Protein 7DV7 (pdb70)

Structure (mmCIF, N/CA/C/O backbone):
data_7DV7
#
_entry.id   7DV7
#
_cell.length_a   55.820
_cell.length_b   109.145
_cell.length_c   150.075
_cell.angle_alpha   90.000
_cell.angle_beta   90.000
_cell.angle_gamma   90.000
#
_symmetry.space_group_name_H-M   'P 2 21 21'
#
loop_
_entity.id
_entity.type
_entity.pdbx_description
1 polymer Endo-beta-1,4-mannanase
2 water water
#
loop_
_atom_site.group_PDB
_atom_site.id
_atom_site.type_symbol
_atom_site.label_atom_id
_atom_site.label_alt_id
_atom_site.label_comp_id
_atom_site.label_asym_id
_atom_site.label_entity_id
_atom_site.label_seq_id
_atom_site.pdbx_PDB_ins_code
_atom_site.Cartn_x
_atom_site.Cartn_y
_atom_site.Cartn_z
_atom_site.occupancy
_atom_site.B_iso_or_equiv
_atom_site.auth_seq_id
_atom_site.auth_comp_id
_atom_site.auth_asym_id
_atom_site.auth_atom_id
_atom_site.pdbx_PDB_model_num
ATOM 1 N N . MET A 1 35 ? 18.139 47.940 41.407 1.00 44.35 1 MET A N 1
ATOM 2 C CA . MET A 1 35 ? 18.210 46.621 40.683 1.00 36.20 1 MET A CA 1
ATOM 3 C C . MET A 1 35 ? 19.288 45.758 41.353 1.00 31.62 1 MET A C 1
ATOM 4 O O . MET A 1 35 ? 20.374 46.268 41.658 1.00 30.54 1 MET A O 1
ATOM 9 N N . ASP A 1 36 ? 18.973 44.499 41.664 1.00 28.94 2 ASP A N 1
ATOM 10 C CA . ASP A 1 36 ? 19.938 43.543 42.262 1.00 29.36 2 ASP A CA 1
ATOM 11 C C . ASP A 1 36 ? 21.111 43.330 41.309 1.00 23.76 2 ASP A C 1
ATOM 12 O O . ASP A 1 36 ? 20.914 43.295 40.044 1.00 24.96 2 ASP A O 1
ATOM 17 N N . TYR A 1 37 ? 22.247 42.953 41.865 1.00 21.12 3 TYR A N 1
ATOM 18 C CA . TYR A 1 37 ? 23.340 42.366 41.065 1.00 19.18 3 TYR A CA 1
ATOM 19 C C . TYR A 1 37 ? 23.076 40.865 40.961 1.00 17.73 3 TYR A C 1
ATOM 20 O O . TYR A 1 37 ? 22.937 40.159 41.988 1.00 20.90 3 TYR A O 1
ATOM 29 N N . ILE A 1 38 ? 22.933 40.429 39.734 1.00 16.03 4 ILE A N 1
ATOM 30 C CA . ILE A 1 38 ? 22.515 39.039 39.432 1.00 15.55 4 ILE A CA 1
ATOM 31 C C . ILE A 1 38 ? 23.735 38.134 39.450 1.00 15.46 4 ILE A C 1
ATOM 32 O O . ILE A 1 38 ? 24.667 38.300 38.676 1.00 15.63 4 ILE A O 1
ATOM 37 N N . LYS A 1 39 ? 23.713 37.128 40.337 1.00 15.13 5 LYS A N 1
ATOM 38 C CA . LYS A 1 39 ? 24.697 36.032 40.357 1.00 14.19 5 LYS A CA 1
ATOM 39 C C . LYS A 1 39 ? 23.920 34.765 40.055 1.00 13.34 5 LYS A C 1
ATOM 40 O O . LYS A 1 39 ? 23.294 34.193 40.961 1.00 14.00 5 LYS A O 1
ATOM 46 N N . GLY A 1 40 ? 23.800 34.434 38.776 1.00 13.73 6 GLY A N 1
ATOM 47 C CA . GLY A 1 40 ? 22.748 33.467 38.387 1.00 14.26 6 GLY A CA 1
ATOM 48 C C . GLY A 1 40 ? 23.221 32.300 37.567 1.00 12.29 6 GLY A C 1
ATOM 49 O O . GLY A 1 40 ? 24.259 32.374 36.862 1.00 12.62 6 GLY A O 1
ATOM 50 N N . MET A 1 41 ? 22.424 31.216 37.600 1.00 12.34 7 MET A N 1
ATOM 51 C CA . MET A 1 41 ? 22.587 30.118 36.656 1.00 12.99 7 MET A CA 1
ATOM 52 C C . MET A 1 41 ? 21.220 29.732 36.123 1.00 12.60 7 MET A C 1
ATOM 53 O O . MET A 1 41 ? 20.238 29.720 36.864 1.00 13.17 7 MET A O 1
ATOM 58 N N . THR A 1 42 ? 21.167 29.513 34.836 1.00 12.48 8 THR A N 1
ATOM 59 C CA . THR A 1 42 ? 19.959 29.029 34.139 1.00 12.72 8 THR A CA 1
ATOM 60 C C . THR A 1 42 ? 19.716 27.579 34.496 1.00 13.05 8 THR A C 1
ATOM 61 O O . THR A 1 42 ? 20.669 26.791 34.398 1.00 13.71 8 THR A O 1
ATOM 65 N N . TRP A 1 43 ? 18.468 27.211 34.765 1.00 12.70 9 TRP A N 1
ATOM 66 C CA . TRP A 1 43 ? 18.135 25.817 35.098 1.00 12.15 9 TRP A CA 1
ATOM 67 C C . TRP A 1 43 ? 16.996 25.323 34.235 1.00 13.28 9 TRP A C 1
ATOM 68 O O . TRP A 1 43 ? 16.018 26.080 34.040 1.00 13.27 9 TRP A O 1
ATOM 79 N N . GLY A 1 44 ? 17.058 24.066 33.810 1.00 13.06 10 GLY A N 1
ATOM 80 C CA . GLY A 1 44 ? 15.884 23.373 33.283 1.00 13.53 10 GLY A CA 1
ATOM 81 C C . GLY A 1 44 ? 15.851 23.226 31.785 1.00 12.89 10 GLY A C 1
ATOM 82 O O . GLY A 1 44 ? 15.018 22.456 31.289 1.00 13.88 10 GLY A O 1
ATOM 83 N N . TRP A 1 45 ? 16.698 23.917 31.048 1.00 12.77 11 TRP A N 1
ATOM 84 C CA . TRP A 1 45 ? 16.652 23.818 29.569 1.00 14.28 11 TRP A CA 1
ATOM 85 C C . TRP A 1 45 ? 16.870 22.373 29.123 1.00 14.37 11 TRP A C 1
ATOM 86 O O . TRP A 1 45 ? 17.776 21.761 29.631 1.00 15.21 11 TRP A O 1
ATOM 97 N N . ILE A 1 46 ? 16.059 21.853 28.205 1.00 14.09 12 ILE A N 1
ATOM 98 C CA . ILE A 1 46 ? 15.180 22.554 27.227 1.00 14.36 12 ILE A CA 1
ATOM 99 C C . ILE A 1 46 ? 13.748 22.656 27.760 1.00 14.89 12 ILE A C 1
ATOM 100 O O . ILE A 1 46 ? 12.954 23.259 27.098 1.00 15.44 12 ILE A O 1
ATOM 105 N N . GLY A 1 47 ? 13.473 22.053 28.907 1.00 14.14 13 GLY A N 1
ATOM 106 C CA . GLY A 1 47 ? 12.110 22.076 29.464 1.00 14.23 13 GLY A CA 1
ATOM 107 C C . GLY A 1 47 ? 11.317 20.861 29.030 1.00 15.19 13 GLY A C 1
ATOM 108 O O . GLY A 1 47 ? 10.489 20.978 28.171 1.00 15.93 13 GLY A O 1
ATOM 109 N N . ASN A 1 48 ? 11.647 19.732 29.635 1.00 16.42 14 ASN A N 1
ATOM 110 C CA . ASN A 1 48 ? 10.986 18.438 29.355 1.00 16.94 14 ASN A CA 1
ATOM 111 C C . ASN A 1 48 ? 10.261 18.030 30.616 1.00 16.68 14 ASN A C 1
ATOM 112 O O . ASN A 1 48 ? 10.872 17.972 31.650 1.00 16.83 14 ASN A O 1
ATOM 117 N N . SER A 1 49 ? 8.942 17.920 30.552 1.00 16.93 15 SER A N 1
ATOM 118 C CA . SER A 1 49 ? 8.120 17.560 31.736 1.00 16.57 15 SER A CA 1
ATOM 119 C C . SER A 1 49 ? 8.692 16.326 32.471 1.00 17.45 15 SER A C 1
ATOM 120 O O . SER A 1 49 ? 8.825 16.369 33.698 1.00 17.28 15 SER A O 1
ATOM 123 N N . GLU A 1 50 ? 9.000 15.267 31.734 1.00 17.91 16 GLU A N 1
ATOM 124 C CA . GLU A 1 50 ? 9.519 14.001 32.332 1.00 20.92 16 GLU A CA 1
ATOM 125 C C . GLU A 1 50 ? 10.802 14.274 33.124 1.00 18.32 16 GLU A C 1
ATOM 126 O O . GLU A 1 50 ? 10.950 13.823 34.260 1.00 19.40 16 GLU A O 1
ATOM 132 N N . ASP A 1 51 ? 11.695 15.119 32.600 1.00 17.06 17 ASP A N 1
ATOM 133 C CA . ASP A 1 51 ? 12.944 15.403 33.327 1.00 16.17 17 ASP A CA 1
ATOM 134 C C . ASP A 1 51 ? 12.616 16.225 34.572 1.00 16.89 17 ASP A C 1
ATOM 135 O O . ASP A 1 51 ? 13.250 16.042 35.633 1.00 18.31 17 ASP A O 1
ATOM 140 N N . TRP A 1 52 ? 11.729 17.223 34.467 1.00 16.64 18 TRP A N 1
ATOM 141 C CA . TRP A 1 52 ? 11.464 18.130 35.596 1.00 15.68 18 TRP A CA 1
ATOM 142 C C . TRP A 1 52 ? 10.688 17.426 36.710 1.00 17.78 18 TRP A C 1
ATOM 143 O O . TRP A 1 52 ? 10.796 17.851 37.877 1.00 18.42 18 TRP A O 1
ATOM 154 N N . ARG A 1 53 ? 9.945 16.379 36.354 1.00 18.49 19 ARG A N 1
ATOM 155 C CA . ARG A 1 53 ? 9.139 15.701 37.395 1.00 21.01 19 ARG A CA 1
ATOM 156 C C . ARG A 1 53 ? 9.962 14.600 38.053 1.00 22.55 19 ARG A C 1
ATOM 157 O O . ARG A 1 53 ? 9.512 14.126 39.118 1.00 26.81 19 ARG A O 1
ATOM 165 N N . SER A 1 54 ? 11.105 14.229 37.506 1.00 20.59 20 SER A N 1
ATOM 166 C CA . SER A 1 54 ? 12.034 13.219 38.086 1.00 21.98 20 SER A CA 1
ATOM 167 C C . SER A 1 54 ? 12.529 13.633 39.473 1.00 23.65 20 SER A C 1
ATOM 168 O O . SER A 1 54 ? 12.661 14.827 39.785 1.00 23.28 20 SER A O 1
ATOM 171 N N . ASN A 1 55 ? 12.815 12.612 40.309 1.00 27.52 21 ASN A N 1
ATOM 172 C CA . ASN A 1 55 ? 13.533 12.792 41.593 1.00 29.16 21 ASN A CA 1
ATOM 173 C C . ASN A 1 55 ? 14.803 13.594 41.355 1.00 24.92 21 ASN A C 1
ATOM 174 O O . ASN A 1 55 ? 15.220 14.377 42.222 1.00 26.37 21 ASN A O 1
ATOM 179 N N . GLU A 1 56 ? 15.440 13.309 40.237 1.00 23.96 22 GLU A N 1
ATOM 180 C CA . GLU A 1 56 ? 16.776 13.838 39.908 1.00 22.56 22 GLU A CA 1
ATOM 181 C C . GLU A 1 56 ? 16.704 15.363 39.800 1.00 19.58 22 GLU A C 1
ATOM 182 O O . GLU A 1 56 ? 17.709 16.018 40.056 1.00 19.60 22 GLU A O 1
ATOM 188 N N . ALA A 1 57 ? 15.548 15.910 39.467 1.00 19.29 23 ALA A N 1
ATOM 189 C CA . ALA A 1 57 ? 15.461 17.375 39.241 1.00 17.48 23 ALA A CA 1
ATOM 190 C C . ALA A 1 57 ? 15.756 18.110 40.541 1.00 18.40 23 ALA A C 1
ATOM 191 O O . ALA A 1 57 ? 16.369 19.210 40.547 1.00 17.43 23 ALA A O 1
ATOM 193 N N . GLU A 1 58 ? 15.217 17.652 41.664 1.00 18.56 24 GLU A N 1
ATOM 194 C CA . GLU A 1 58 ? 15.422 18.320 42.955 1.00 19.87 24 GLU A CA 1
ATOM 195 C C . GLU A 1 58 ? 16.913 18.291 43.310 1.00 17.83 24 GLU A C 1
ATOM 196 O O . GLU A 1 58 ? 17.488 19.297 43.731 1.00 18.48 24 GLU A O 1
ATOM 202 N N . ARG A 1 59 ? 17.575 17.153 43.115 1.00 19.14 25 ARG A N 1
ATOM 203 C CA . ARG A 1 59 ? 19.002 17.003 43.425 1.00 20.42 25 ARG A CA 1
ATOM 204 C C . ARG A 1 59 ? 19.823 17.966 42.554 1.00 17.42 25 ARG A C 1
ATOM 205 O O . ARG A 1 59 ? 20.736 18.582 43.033 1.00 18.46 25 ARG A O 1
ATOM 213 N N . SER A 1 60 ? 19.442 18.073 41.298 1.00 17.33 26 SER A N 1
ATOM 214 C CA . SER A 1 60 ? 20.107 18.983 40.331 1.00 16.08 26 SER A CA 1
ATOM 215 C C . SER A 1 60 ? 20.027 20.415 40.826 1.00 15.90 26 SER A C 1
ATOM 216 O O . SER A 1 60 ? 21.052 21.129 40.864 1.00 14.39 26 SER A O 1
ATOM 219 N N . MET A 1 61 ? 18.826 20.869 41.166 1.00 14.89 27 MET A N 1
ATOM 220 C CA . MET A 1 61 ? 18.660 22.274 41.569 1.00 14.47 27 MET A CA 1
ATOM 221 C C . MET A 1 61 ? 19.400 22.532 42.878 1.00 15.39 27 MET A C 1
ATOM 222 O O . MET A 1 61 ? 20.030 23.575 43.038 1.00 15.50 27 MET A O 1
ATOM 227 N N . GLU A 1 62 ? 19.375 21.577 43.794 1.00 15.65 28 GLU A N 1
ATOM 228 C CA . GLU A 1 62 ? 20.109 21.747 45.070 1.00 16.99 28 GLU A CA 1
ATOM 229 C C . GLU A 1 62 ? 21.618 21.866 44.797 1.00 15.91 28 GLU A C 1
ATOM 230 O O . GLU A 1 62 ? 22.244 22.727 45.351 1.00 17.25 28 GLU A O 1
ATOM 236 N N . GLU A 1 63 ? 22.143 21.009 43.933 1.00 15.03 29 GLU A N 1
ATOM 237 C CA . GLU A 1 63 ? 23.586 21.049 43.599 1.00 15.54 29 GLU A CA 1
ATOM 238 C C . GLU A 1 63 ? 23.957 22.399 42.975 1.00 15.95 29 GLU A C 1
ATOM 239 O O . GLU A 1 63 ? 24.975 22.925 43.282 1.00 16.38 29 GLU A O 1
ATOM 245 N N . MET A 1 64 ? 23.077 22.939 42.148 1.00 14.77 30 MET A N 1
ATOM 246 C CA . MET A 1 64 ? 23.338 24.238 41.488 1.00 15.87 30 MET A CA 1
ATOM 247 C C . MET A 1 64 ? 23.603 25.348 42.517 1.00 14.11 30 MET A C 1
ATOM 248 O O . MET A 1 64 ? 24.348 26.217 42.212 1.00 14.94 30 MET A O 1
ATOM 253 N N . THR A 1 65 ? 22.977 25.297 43.687 1.00 14.84 31 THR A N 1
ATOM 254 C CA . THR A 1 65 ? 23.129 26.349 44.709 1.00 15.20 31 THR A CA 1
ATOM 255 C C . THR A 1 65 ? 24.578 26.450 45.201 1.00 13.49 31 THR A C 1
ATOM 256 O O . THR A 1 65 ? 24.951 27.503 45.705 1.00 15.43 31 THR A O 1
ATOM 260 N N . ASN A 1 66 ? 25.360 25.396 45.024 1.00 15.26 32 ASN A N 1
ATOM 261 C CA . ASN A 1 66 ? 26.776 25.414 45.475 1.00 15.63 32 ASN A CA 1
ATOM 262 C C . ASN A 1 66 ? 27.630 26.275 44.558 1.00 16.79 32 ASN A C 1
ATOM 263 O O . ASN A 1 66 ? 28.765 26.606 44.968 1.00 17.38 32 ASN A O 1
ATOM 268 N N . LEU A 1 67 ? 27.064 26.821 43.468 1.00 14.56 33 LEU A N 1
ATOM 269 C CA . LEU A 1 67 ? 27.770 27.900 42.743 1.00 14.41 33 LEU A CA 1
ATOM 270 C C . LEU A 1 67 ? 27.755 29.248 43.459 1.00 14.87 33 LEU A C 1
ATOM 271 O O . LEU A 1 67 ? 28.418 30.169 42.945 1.00 16.91 33 LEU A O 1
ATOM 276 N N . ALA A 1 68 ? 27.064 29.402 44.588 1.00 15.45 34 ALA A N 1
ATOM 277 C CA . ALA A 1 68 ? 26.938 30.648 45.351 1.00 14.75 34 ALA A CA 1
ATOM 278 C C . ALA A 1 68 ? 26.163 31.662 44.523 1.00 15.00 34 ALA A C 1
ATOM 279 O O . ALA A 1 68 ? 26.267 32.894 44.754 1.00 16.72 34 ALA A O 1
ATOM 281 N N . ILE A 1 69 ? 25.273 31.134 43.707 1.00 14.15 35 ILE A N 1
ATOM 282 C CA . ILE A 1 69 ? 24.262 31.969 43.009 1.00 14.13 35 ILE A CA 1
ATOM 283 C C . ILE A 1 69 ? 23.227 32.521 43.987 1.00 15.21 35 ILE A C 1
ATOM 284 O O . ILE A 1 69 ? 22.925 31.906 45.033 1.00 16.28 35 ILE A O 1
ATOM 289 N N . ASN A 1 70 ? 22.621 33.673 43.639 1.00 15.26 36 ASN A N 1
ATOM 290 C CA . ASN A 1 70 ? 21.439 34.194 44.350 1.00 15.44 36 ASN A CA 1
ATOM 291 C C . ASN A 1 70 ? 20.207 34.324 43.419 1.00 14.18 36 ASN A C 1
ATOM 292 O O . ASN A 1 70 ? 19.140 34.622 43.897 1.00 14.20 36 ASN A O 1
ATOM 297 N N . TRP A 1 71 ? 20.369 33.970 42.141 1.00 13.80 37 TRP A N 1
ATOM 298 C CA . TRP A 1 71 ? 19.286 33.986 41.140 1.00 12.82 37 TRP A CA 1
ATOM 299 C C . TRP A 1 71 ? 19.369 32.724 40.292 1.00 13.51 37 TRP A C 1
ATOM 300 O O . TRP A 1 71 ? 20.468 32.154 40.054 1.00 13.88 37 TRP A O 1
ATOM 311 N N . THR A 1 72 ? 18.220 32.324 39.752 1.00 12.40 38 THR A N 1
ATOM 312 C CA . THR A 1 72 ? 18.168 31.337 38.670 1.00 12.53 38 THR A CA 1
ATOM 313 C C . THR A 1 72 ? 17.162 31.797 37.614 1.00 13.97 38 THR A C 1
ATOM 314 O O . THR A 1 72 ? 16.162 32.422 37.956 1.00 14.17 38 THR A O 1
ATOM 318 N N . ALA A 1 73 ? 17.459 31.473 36.362 1.00 13.06 39 ALA A N 1
ATOM 319 C CA . ALA A 1 73 ? 16.487 31.615 35.271 1.00 13.49 39 ALA A CA 1
ATOM 320 C C . ALA A 1 73 ? 15.890 30.252 35.015 1.00 12.70 39 ALA A C 1
ATOM 321 O O . ALA A 1 73 ? 16.644 29.335 34.682 1.00 12.87 39 ALA A O 1
ATOM 323 N N . ILE A 1 74 ? 14.589 30.142 35.223 1.00 13.01 40 ILE A N 1
ATOM 324 C CA . ILE A 1 74 ? 13.875 28.876 34.940 1.00 12.14 40 ILE A CA 1
ATOM 325 C C . ILE A 1 74 ? 13.515 28.900 33.457 1.00 11.86 40 ILE A C 1
ATOM 326 O O . ILE A 1 74 ? 12.651 29.771 33.072 1.00 12.45 40 ILE A O 1
ATOM 331 N N . ALA A 1 75 ? 14.187 28.137 32.636 1.00 12.43 41 ALA A N 1
ATOM 332 C CA . ALA A 1 75 ? 14.139 28.239 31.167 1.00 12.79 41 ALA A CA 1
ATOM 333 C C . ALA A 1 75 ? 13.492 27.019 30.561 1.00 13.64 41 ALA A C 1
ATOM 334 O O . ALA A 1 75 ? 13.849 25.871 30.924 1.00 13.72 41 ALA A O 1
ATOM 336 N N . PHE A 1 76 ? 12.599 27.233 29.608 1.00 12.82 42 PHE A N 1
ATOM 337 C CA . PHE A 1 76 ? 11.875 26.093 28.998 1.00 12.74 42 PHE A CA 1
ATOM 338 C C . PHE A 1 76 ? 11.326 26.529 27.641 1.00 13.74 42 PHE A C 1
ATOM 339 O O . PHE A 1 76 ? 11.119 27.680 27.410 1.00 13.56 42 PHE A O 1
ATOM 347 N N . GLN A 1 77 ? 11.081 25.555 26.788 1.00 13.41 43 GLN A N 1
ATOM 348 C CA . GLN A 1 77 ? 10.656 25.876 25.417 1.00 13.53 43 GLN A CA 1
ATOM 349 C C . GLN A 1 77 ? 9.153 25.795 25.171 1.00 13.63 43 GLN A C 1
ATOM 350 O O . GLN A 1 77 ? 8.453 25.092 25.815 1.00 14.55 43 GLN A O 1
ATOM 356 N N . GLY A 1 78 ? 8.783 26.645 24.238 1.00 13.49 44 GLY A N 1
ATOM 357 C CA . GLY A 1 78 ? 7.543 26.570 23.449 1.00 12.89 44 GLY A CA 1
ATOM 358 C C . GLY A 1 78 ? 7.962 26.173 22.027 1.00 13.90 44 GLY A C 1
ATOM 359 O O . GLY A 1 78 ? 9.139 26.267 21.714 1.00 14.99 44 GLY A O 1
ATOM 360 N N . LEU A 1 79 ? 7.026 25.808 21.161 1.00 14.28 45 LEU A N 1
ATOM 361 C CA . LEU A 1 79 ? 7.464 25.346 19.826 1.00 14.26 45 LEU A CA 1
ATOM 362 C C . LEU A 1 79 ? 6.573 25.843 18.694 1.00 15.19 45 LEU A C 1
ATOM 363 O O . LEU A 1 79 ? 5.397 25.913 18.852 1.00 16.19 45 LEU A O 1
ATOM 368 N N . GLN A 1 80 ? 7.222 26.196 17.597 1.00 14.06 46 GLN A N 1
ATOM 369 C CA . GLN A 1 80 ? 6.549 26.460 16.318 1.00 14.11 46 GLN A CA 1
ATOM 370 C C . GLN A 1 80 ? 7.226 25.563 15.290 1.00 14.49 46 GLN A C 1
ATOM 371 O O . GLN A 1 80 ? 8.345 25.117 15.476 1.00 15.02 46 GLN A O 1
ATOM 377 N N . GLU A 1 81 ? 6.491 25.270 14.215 1.00 16.02 47 GLU A N 1
ATOM 378 C CA . GLU A 1 81 ? 6.932 24.243 13.247 1.00 16.44 47 GLU A CA 1
ATOM 379 C C . GLU A 1 81 ? 8.137 24.700 12.449 1.00 15.21 47 GLU A C 1
ATOM 380 O O . GLU A 1 81 ? 9.098 23.929 12.329 1.00 17.44 47 GLU A O 1
ATOM 386 N N . THR A 1 82 ? 8.057 25.904 11.878 1.00 16.03 48 THR A N 1
ATOM 387 C CA . THR A 1 82 ? 9.141 26.449 11.025 1.00 15.68 48 THR A CA 1
ATOM 388 C C . THR A 1 82 ? 9.406 27.877 11.472 1.00 14.13 48 THR A C 1
ATOM 389 O O . THR A 1 82 ? 8.588 28.435 12.224 1.00 15.48 48 THR A O 1
ATOM 393 N N . ALA A 1 83 ? 10.435 28.478 10.940 1.00 15.24 49 ALA A N 1
ATOM 394 C CA . ALA A 1 83 ? 10.746 29.880 11.218 1.00 14.02 49 ALA A CA 1
ATOM 395 C C . ALA A 1 83 ? 9.717 30.846 10.619 1.00 14.38 49 ALA A C 1
ATOM 396 O O . ALA A 1 83 ? 9.749 32.016 10.970 1.00 15.87 49 ALA A O 1
ATOM 398 N N . HIS A 1 84 ? 8.824 30.395 9.749 1.00 15.57 50 HIS A N 1
ATOM 399 C CA . HIS A 1 84 ? 7.811 31.239 9.099 1.00 15.80 50 HIS A CA 1
ATOM 400 C C . HIS A 1 84 ? 6.425 30.693 9.337 1.00 17.20 50 HIS A C 1
ATOM 401 O O . HIS A 1 84 ? 5.517 30.955 8.534 1.00 18.40 50 HIS A O 1
ATOM 408 N N . SER A 1 85 ? 6.217 29.969 10.424 1.00 16.14 51 SER A N 1
ATOM 409 C CA . SER A 1 85 ? 4.922 29.439 10.902 1.00 17.38 51 SER A CA 1
ATOM 410 C C . SER A 1 85 ? 4.420 30.347 11.997 1.00 18.70 51 SER A C 1
ATOM 411 O O . SER A 1 85 ? 5.174 30.678 12.900 1.00 18.04 51 SER A O 1
ATOM 414 N N . PRO A 1 86 ? 3.130 30.713 12.043 1.00 16.06 52 PRO A N 1
ATOM 415 C CA . PRO A 1 86 ? 2.655 31.643 13.052 1.00 16.77 52 PRO A CA 1
ATOM 416 C C . PRO A 1 86 ? 2.266 31.013 14.379 1.00 17.80 52 PRO A C 1
ATOM 417 O O . PRO A 1 86 ? 2.132 31.775 15.365 1.00 21.08 52 PRO A O 1
ATOM 421 N N . ASP A 1 87 ? 2.070 29.694 14.453 1.00 16.58 53 ASP A N 1
ATOM 422 C CA . ASP A 1 87 ? 1.439 29.071 15.631 1.00 16.72 53 ASP A CA 1
ATOM 423 C C . ASP A 1 87 ? 2.465 28.498 16.583 1.00 16.15 53 ASP A C 1
ATOM 424 O O . ASP A 1 87 ? 3.237 27.627 16.207 1.00 17.51 53 ASP A O 1
ATOM 429 N N . ILE A 1 88 ? 2.420 28.966 17.814 1.00 15.20 54 ILE A N 1
ATOM 430 C CA . ILE A 1 88 ? 3.280 28.470 18.931 1.00 15.64 54 ILE A CA 1
ATOM 431 C C . ILE A 1 88 ? 2.438 27.579 19.841 1.00 15.66 54 ILE A C 1
ATOM 432 O O . ILE A 1 88 ? 1.352 28.006 20.283 1.00 17.36 54 ILE A O 1
ATOM 437 N N . THR A 1 89 ? 2.943 26.368 20.090 1.00 16.58 55 THR A N 1
ATOM 438 C CA . THR A 1 89 ? 2.403 25.393 21.030 1.00 17.36 55 THR A CA 1
ATOM 439 C C . THR A 1 89 ? 3.211 25.476 22.330 1.00 17.69 55 THR A C 1
ATOM 440 O O . THR A 1 89 ? 4.441 25.631 22.271 1.00 16.71 55 THR A O 1
ATOM 444 N N . PHE A 1 90 ? 2.558 25.301 23.473 1.00 16.23 56 PHE A N 1
ATOM 445 C CA . PHE A 1 90 ? 3.236 25.308 24.768 1.00 15.11 56 PHE A CA 1
ATOM 446 C C . PHE A 1 90 ? 2.432 24.467 25.763 1.00 15.83 56 PHE A C 1
ATOM 447 O O . PHE A 1 90 ? 1.229 24.265 25.584 1.00 17.02 56 PHE A O 1
ATOM 455 N N . ALA A 1 91 ? 3.108 23.991 26.798 1.00 16.90 57 ALA A N 1
ATOM 456 C CA . ALA A 1 91 ? 2.448 23.270 27.916 1.00 17.21 57 ALA A CA 1
ATOM 457 C C . ALA A 1 91 ? 1.677 22.063 27.382 1.00 19.47 57 ALA A C 1
ATOM 458 O O . ALA A 1 91 ? 0.574 21.797 27.903 1.00 23.50 57 ALA A O 1
ATOM 460 N N . GLU A 1 92 ? 2.236 21.407 26.392 1.00 18.66 58 GLU A N 1
ATOM 461 C CA . GLU A 1 92 ? 1.707 20.146 25.826 1.00 21.17 58 GLU A CA 1
ATOM 462 C C . GLU A 1 92 ? 2.900 19.201 25.765 1.00 22.06 58 GLU A C 1
ATOM 463 O O . GLU A 1 92 ? 3.981 19.664 25.513 1.00 20.31 58 GLU A O 1
ATOM 469 N N . PRO A 1 93 ? 2.733 17.882 25.955 1.00 20.27 59 PRO A N 1
ATOM 470 C CA . PRO A 1 93 ? 3.863 16.965 25.926 1.00 19.58 59 PRO A CA 1
ATOM 471 C C . PRO A 1 93 ? 4.714 17.088 24.656 1.00 20.56 59 PRO A C 1
ATOM 472 O O . PRO A 1 93 ? 4.179 17.212 23.613 1.00 21.78 59 PRO A O 1
ATOM 476 N N . PRO A 1 94 ? 6.053 17.107 24.743 1.00 19.02 60 PRO A N 1
ATOM 477 C CA . PRO A 1 94 ? 6.793 16.786 25.966 1.00 17.97 60 PRO A CA 1
ATOM 478 C C . PRO A 1 94 ? 7.226 17.989 26.813 1.00 16.02 60 PRO A C 1
ATOM 479 O O . PRO A 1 94 ? 7.988 17.833 27.695 1.00 17.48 60 PRO A O 1
ATOM 483 N N . MET A 1 95 ? 6.615 19.130 26.544 1.00 15.90 61 MET A N 1
ATOM 484 C CA . MET A 1 95 ? 6.963 20.415 27.198 1.00 16.30 61 MET A CA 1
ATOM 485 C C . MET A 1 95 ? 6.492 20.463 28.655 1.00 16.12 61 MET A C 1
ATOM 486 O O . MET A 1 95 ? 5.692 19.661 29.057 1.00 17.33 61 MET A O 1
ATOM 491 N N . VAL A 1 96 ? 7.038 21.399 29.412 1.00 15.53 62 VAL A N 1
ATOM 492 C CA . VAL A 1 96 ? 6.724 21.484 30.858 1.00 15.40 62 VAL A CA 1
ATOM 493 C C . VAL A 1 96 ? 5.239 21.747 31.059 1.00 15.50 62 VAL A C 1
ATOM 494 O O . VAL A 1 96 ? 4.634 22.625 30.361 1.00 15.98 62 VAL A O 1
ATOM 498 N N . THR A 1 97 ? 4.664 21.098 32.089 1.00 15.44 63 THR A N 1
ATOM 499 C CA . THR A 1 97 ? 3.330 21.479 32.590 1.00 15.73 63 THR A CA 1
ATOM 500 C C . THR A 1 97 ? 3.388 22.717 33.474 1.00 15.45 63 THR A C 1
ATOM 501 O O . THR A 1 97 ? 4.464 23.087 34.000 1.00 14.89 63 THR A O 1
ATOM 505 N N . ASP A 1 98 ? 2.260 23.396 33.649 1.00 15.26 64 ASP A N 1
ATOM 506 C CA . ASP A 1 98 ? 2.215 24.555 34.543 1.00 15.21 64 ASP A CA 1
ATOM 507 C C . ASP A 1 98 ? 2.599 24.113 35.964 1.00 14.82 64 ASP A C 1
ATOM 508 O O . ASP A 1 98 ? 3.254 24.876 36.680 1.00 16.60 64 ASP A O 1
ATOM 513 N N . GLU A 1 99 ? 2.252 22.889 36.349 1.00 16.07 65 GLU A N 1
ATOM 514 C CA . GLU A 1 99 ? 2.614 22.387 37.700 1.00 15.36 65 GLU A CA 1
ATOM 515 C C . GLU A 1 99 ? 4.130 22.222 37.795 1.00 14.11 65 GLU A C 1
ATOM 516 O O . GLU A 1 99 ? 4.684 22.535 38.798 1.00 15.77 65 GLU A O 1
ATOM 522 N N . ASN A 1 100 ? 4.742 21.777 36.712 1.00 14.53 66 ASN A N 1
ATOM 523 C CA . ASN A 1 100 ? 6.215 21.617 36.701 1.00 14.89 66 ASN A CA 1
ATOM 524 C C . ASN A 1 100 ? 6.875 22.995 36.856 1.00 14.34 66 ASN A C 1
ATOM 525 O O . ASN A 1 100 ? 7.840 23.111 37.540 1.00 14.91 66 ASN A O 1
ATOM 530 N N . VAL A 1 101 ? 6.304 24.004 36.225 1.00 14.53 67 VAL A N 1
ATOM 531 C CA . VAL A 1 101 ? 6.865 25.375 36.329 1.00 14.85 67 VAL A CA 1
ATOM 532 C C . VAL A 1 101 ? 6.655 25.925 37.751 1.00 15.32 67 VAL A C 1
ATOM 533 O O . VAL A 1 101 ? 7.568 26.489 38.290 1.00 14.26 67 VAL A O 1
ATOM 537 N N . ARG A 1 102 ? 5.468 25.737 38.320 1.00 14.78 68 ARG A N 1
ATOM 538 C CA . ARG A 1 102 ? 5.215 26.183 39.711 1.00 15.28 68 ARG A CA 1
ATOM 539 C C . ARG A 1 102 ? 6.192 25.462 40.648 1.00 13.06 68 ARG A C 1
ATOM 540 O O . ARG A 1 102 ? 6.663 26.081 41.547 1.00 14.92 68 ARG A O 1
ATOM 548 N N . TRP A 1 103 ? 6.462 24.193 40.380 1.00 13.51 69 TRP A N 1
ATOM 549 C CA . TRP A 1 103 ? 7.414 23.436 41.223 1.00 14.48 69 TRP A CA 1
ATOM 550 C C . TRP A 1 103 ? 8.814 24.056 41.151 1.00 13.79 69 TRP A C 1
ATOM 551 O O . TRP A 1 103 ? 9.388 24.276 42.166 1.00 13.86 69 TRP A O 1
ATOM 562 N N . ALA A 1 104 ? 9.296 24.304 39.943 1.00 13.70 70 ALA A N 1
ATOM 563 C CA . ALA A 1 104 ? 10.683 24.788 39.789 1.00 14.04 70 ALA A CA 1
ATOM 564 C C . ALA A 1 104 ? 10.840 26.160 40.431 1.00 13.19 70 ALA A C 1
ATOM 565 O O . ALA A 1 104 ? 11.823 26.408 41.055 1.00 13.83 70 ALA A O 1
ATOM 567 N N . ILE A 1 105 ? 9.853 27.019 40.254 1.00 13.78 71 ILE A N 1
ATOM 568 C CA . ILE A 1 105 ? 9.940 28.384 40.829 1.00 13.79 71 ILE A CA 1
ATOM 569 C C . ILE A 1 105 ? 9.923 28.284 42.363 1.00 13.02 71 ILE A C 1
ATOM 570 O O . ILE A 1 105 ? 10.737 28.885 42.986 1.00 14.33 71 ILE A O 1
ATOM 575 N N . ALA A 1 106 ? 9.014 27.478 42.904 1.00 14.41 72 ALA A N 1
ATOM 576 C CA . ALA A 1 106 ? 8.901 27.374 44.373 1.00 14.41 72 ALA A CA 1
ATOM 577 C C . ALA A 1 106 ? 10.161 26.690 44.922 1.00 14.88 72 ALA A C 1
ATOM 578 O O . ALA A 1 106 ? 10.613 27.104 45.988 1.00 14.30 72 ALA A O 1
ATOM 580 N N . LYS A 1 107 ? 10.636 25.628 44.264 1.00 14.12 73 LYS A N 1
ATOM 581 C CA . LYS A 1 107 ? 11.866 24.962 44.724 1.00 13.89 73 LYS A CA 1
ATOM 582 C C . LYS A 1 107 ? 13.006 25.970 44.772 1.00 14.66 73 LYS A C 1
ATOM 583 O O . LYS A 1 107 ? 13.730 26.077 45.764 1.00 15.01 73 LYS A O 1
ATOM 589 N N . ALA A 1 108 ? 13.172 26.747 43.700 1.00 13.88 74 ALA A N 1
ATOM 590 C CA . ALA A 1 108 ? 14.244 27.750 43.670 1.00 13.69 74 ALA A CA 1
ATOM 591 C C . ALA A 1 108 ? 14.096 28.758 44.790 1.00 14.99 74 ALA A C 1
ATOM 592 O O . ALA A 1 108 ? 15.081 29.071 45.473 1.00 14.40 74 ALA A O 1
ATOM 594 N N . LYS A 1 109 ? 12.890 29.243 45.014 1.00 14.26 75 LYS A N 1
ATOM 595 C CA . LYS A 1 109 ? 12.687 30.212 46.091 1.00 14.24 75 LYS A CA 1
ATOM 596 C C . LYS A 1 109 ? 12.958 29.554 47.462 1.00 15.02 75 LYS A C 1
ATOM 597 O O . LYS A 1 109 ? 13.507 30.241 48.316 1.00 16.98 75 LYS A O 1
ATOM 603 N N . SER A 1 110 ? 12.595 28.291 47.594 1.00 15.03 76 SER A N 1
ATOM 604 C CA . SER A 1 110 ? 12.833 27.569 48.877 1.00 15.71 76 SER A CA 1
ATOM 605 C C . SER A 1 110 ? 14.337 27.439 49.126 1.00 16.02 76 SER A C 1
ATOM 606 O O . SER A 1 110 ? 14.722 27.216 50.293 1.00 17.89 76 SER A O 1
ATOM 609 N N . LEU A 1 111 ? 15.157 27.493 48.092 1.00 15.76 77 LEU A N 1
ATOM 610 C CA . LEU A 1 111 ? 16.640 27.421 48.179 1.00 15.76 77 LEU A CA 1
ATOM 611 C C . LEU A 1 111 ? 17.231 28.830 48.309 1.00 15.67 77 LEU A C 1
ATOM 612 O O . LEU A 1 111 ? 18.489 28.935 48.260 1.00 20.32 77 LEU A O 1
ATOM 617 N N . GLY A 1 112 ? 16.424 29.867 48.456 1.00 15.54 78 GLY A N 1
ATOM 618 C CA . GLY A 1 112 ? 16.909 31.241 48.687 1.00 17.60 78 GLY A CA 1
ATOM 619 C C . GLY A 1 112 ? 17.198 32.010 47.394 1.00 17.67 78 GLY A C 1
ATOM 620 O O . GLY A 1 112 ? 17.790 33.089 47.500 1.00 20.81 78 GLY A O 1
ATOM 621 N N . LEU A 1 113 ? 16.719 31.534 46.264 1.00 15.27 79 LEU A N 1
ATOM 622 C CA . LEU A 1 113 ? 17.028 32.152 44.952 1.00 15.59 79 LEU A CA 1
ATOM 623 C C . LEU A 1 113 ? 15.869 33.041 44.524 1.00 15.44 79 LEU A C 1
ATOM 624 O O . LEU A 1 113 ? 14.686 32.727 44.754 1.00 17.01 79 LEU A O 1
ATOM 629 N N . SER A 1 114 ? 16.221 34.176 43.967 1.00 15.25 80 SER A N 1
ATOM 630 C CA . SER A 1 114 ? 15.305 34.975 43.137 1.00 14.93 80 SER A CA 1
ATOM 631 C C . SER A 1 114 ? 15.213 34.333 41.754 1.00 13.74 80 SER A C 1
ATOM 632 O O . SER A 1 114 ? 16.147 33.621 41.331 1.00 14.28 80 SER A O 1
ATOM 635 N N . VAL A 1 115 ? 14.079 34.538 41.094 1.00 13.26 81 VAL A N 1
ATOM 636 C CA . VAL A 1 115 ? 13.775 33.797 39.858 1.00 13.32 81 VAL A CA 1
ATOM 637 C C . VAL A 1 115 ? 13.495 34.761 38.705 1.00 13.65 81 VAL A C 1
ATOM 638 O O . VAL A 1 115 ? 12.666 35.679 38.839 1.00 13.81 81 VAL A O 1
ATOM 642 N N . ILE A 1 116 ? 14.123 34.438 37.587 1.00 13.09 82 ILE A N 1
ATOM 643 C CA . ILE A 1 116 ? 13.770 34.958 36.232 1.00 13.25 82 ILE A CA 1
ATOM 644 C C . ILE A 1 116 ? 13.016 33.880 35.502 1.00 13.18 82 ILE A C 1
ATOM 645 O O . ILE A 1 116 ? 13.559 32.777 35.325 1.00 14.18 82 ILE A O 1
ATOM 650 N N . LEU A 1 117 ? 11.771 34.142 35.120 1.00 12.72 83 LEU A N 1
ATOM 651 C CA . LEU A 1 117 ? 11.061 33.142 34.304 1.00 12.21 83 LEU A CA 1
ATOM 652 C C . LEU A 1 117 ? 11.406 33.398 32.838 1.00 12.01 83 LEU A C 1
ATOM 653 O O . LEU A 1 117 ? 11.331 34.584 32.386 1.00 12.69 83 LEU A O 1
ATOM 658 N N . LYS A 1 118 ? 11.857 32.391 32.113 1.00 13.06 84 LYS A N 1
ATOM 659 C CA . LYS A 1 118 ? 12.377 32.521 30.731 1.00 11.16 84 LYS A CA 1
ATOM 660 C C . LYS A 1 118 ? 11.722 31.523 29.795 1.00 12.40 84 LYS A C 1
ATOM 661 O O . LYS A 1 118 ? 12.309 30.488 29.444 1.00 12.49 84 LYS A O 1
ATOM 667 N N . PRO A 1 119 ? 10.507 31.823 29.295 1.00 12.22 85 PRO A N 1
ATOM 668 C CA . PRO A 1 119 ? 9.880 31.028 28.243 1.00 12.16 85 PRO A CA 1
ATOM 669 C C . PRO A 1 119 ? 10.559 31.349 26.920 1.00 12.06 85 PRO A C 1
ATOM 670 O O . PRO A 1 119 ? 10.657 32.574 26.616 1.00 14.13 85 PRO A O 1
ATOM 674 N N . ILE A 1 120 ? 11.036 30.351 26.194 1.00 13.13 86 ILE A N 1
ATOM 675 C CA . ILE A 1 120 ? 11.808 30.532 24.952 1.00 11.76 86 ILE A CA 1
ATOM 676 C C . ILE A 1 120 ? 11.148 29.741 23.825 1.00 13.88 86 ILE A C 1
ATOM 677 O O . ILE A 1 120 ? 10.946 28.543 23.949 1.00 13.64 86 ILE A O 1
ATOM 682 N N . VAL A 1 121 ? 10.803 30.401 22.729 1.00 14.54 87 VAL A N 1
ATOM 683 C CA . VAL A 1 121 ? 10.255 29.715 21.536 1.00 14.29 87 VAL A CA 1
ATOM 684 C C . VAL A 1 121 ? 11.403 29.089 20.787 1.00 14.21 87 VAL A C 1
ATOM 685 O O . VAL A 1 121 ? 12.398 29.740 20.459 1.00 15.49 87 VAL A O 1
ATOM 689 N N . ASN A 1 122 ? 11.233 27.808 20.450 1.00 14.47 88 ASN A N 1
ATOM 690 C CA . ASN A 1 122 ? 12.098 27.071 19.542 1.00 14.46 88 ASN A CA 1
ATOM 691 C C . ASN A 1 122 ? 11.305 26.658 18.304 1.00 13.82 88 ASN A C 1
ATOM 692 O O . ASN A 1 122 ? 10.081 26.732 18.286 1.00 14.61 88 ASN A O 1
ATOM 697 N N . VAL A 1 123 ? 12.045 26.250 17.288 1.00 16.16 89 VAL A N 1
ATOM 698 C CA . VAL A 1 123 ? 11.481 25.838 15.980 1.00 14.75 89 VAL A CA 1
ATOM 699 C C . VAL A 1 123 ? 11.695 24.331 15.827 1.00 15.62 89 VAL A C 1
ATOM 700 O O . VAL A 1 123 ? 12.842 23.868 15.958 1.00 17.01 89 VAL A O 1
ATOM 704 N N . ARG A 1 124 ? 10.615 23.597 15.534 1.00 15.70 90 ARG A N 1
ATOM 705 C CA . ARG A 1 124 ? 10.672 22.117 15.491 1.00 16.88 90 ARG A CA 1
ATOM 706 C C . ARG A 1 124 ? 11.685 21.639 14.450 1.00 18.30 90 ARG A C 1
ATOM 707 O O . ARG A 1 124 ? 12.323 20.590 14.675 1.00 20.78 90 ARG A O 1
ATOM 715 N N . ASP A 1 125 ? 11.828 22.337 13.324 1.00 16.32 91 ASP A N 1
ATOM 716 C CA . ASP A 1 125 ? 12.762 21.954 12.248 1.00 17.59 91 ASP A CA 1
ATOM 717 C C . ASP A 1 125 ? 14.212 22.270 12.602 1.00 16.70 91 ASP A C 1
ATOM 718 O O . ASP A 1 125 ? 15.099 21.918 11.808 1.00 19.85 91 ASP A O 1
ATOM 723 N N . GLY A 1 126 ? 14.493 22.821 13.785 1.00 16.84 92 GLY A N 1
ATOM 724 C CA . GLY A 1 126 ? 15.869 23.061 14.258 1.00 16.88 92 GLY A CA 1
ATOM 725 C C . GLY A 1 126 ? 16.430 24.430 13.923 1.00 14.92 92 GLY A C 1
ATOM 726 O O . GLY A 1 126 ? 17.497 24.755 14.422 1.00 18.11 92 GLY A O 1
ATOM 727 N N . THR A 1 127 ? 15.709 25.214 13.142 1.00 17.21 93 THR A N 1
ATOM 728 C CA . THR A 1 127 ? 16.174 26.575 12.826 1.00 15.63 93 THR A CA 1
ATOM 729 C C . THR A 1 127 ? 16.296 27.396 14.112 1.00 15.30 93 THR A C 1
ATOM 730 O O . THR A 1 127 ? 15.363 27.369 14.924 1.00 16.34 93 THR A O 1
ATOM 734 N N . TRP A 1 128 ? 17.380 28.124 14.249 1.00 14.70 94 TRP A N 1
ATOM 735 C CA . TRP A 1 128 ? 17.565 29.034 15.391 1.00 13.87 94 TRP A CA 1
ATOM 736 C C . TRP A 1 128 ? 16.461 30.097 15.384 1.00 13.89 94 TRP A C 1
ATOM 737 O O . TRP A 1 128 ? 16.110 30.617 14.333 1.00 14.38 94 TRP A O 1
ATOM 748 N N . ARG A 1 129 ? 15.897 30.379 16.547 1.00 13.71 95 ARG A N 1
ATOM 749 C CA . ARG A 1 129 ? 14.749 31.298 16.679 1.00 13.17 95 ARG A CA 1
ATOM 750 C C . ARG A 1 129 ? 15.075 32.683 16.159 1.00 12.45 95 ARG A C 1
ATOM 751 O O . ARG A 1 129 ? 14.136 33.421 15.882 1.00 13.69 95 ARG A O 1
ATOM 759 N N . ALA A 1 130 ? 16.347 33.055 16.095 1.00 13.39 96 ALA A N 1
ATOM 760 C CA . ALA A 1 130 ? 16.738 34.386 15.600 1.00 12.44 96 ALA A CA 1
ATOM 761 C C . ALA A 1 130 ? 16.327 34.545 14.147 1.00 14.02 96 ALA A C 1
ATOM 762 O O . ALA A 1 130 ? 16.283 35.723 13.719 1.00 13.41 96 ALA A O 1
ATOM 764 N N . HIS A 1 131 ? 16.003 33.482 13.434 1.00 13.72 97 HIS A N 1
ATOM 765 C CA . HIS A 1 131 ? 15.616 33.611 12.024 1.00 12.07 97 HIS A CA 1
ATOM 766 C C . HIS A 1 131 ? 14.105 33.676 11.885 1.00 12.44 97 HIS A C 1
ATOM 767 O O . HIS A 1 131 ? 13.599 33.786 10.739 1.00 13.71 97 HIS A O 1
ATOM 774 N N . ILE A 1 132 ? 13.315 33.518 12.946 1.00 12.49 98 ILE A N 1
ATOM 775 C CA . ILE A 1 132 ? 11.844 33.608 12.876 1.00 12.86 98 ILE A CA 1
ATOM 776 C C . ILE A 1 132 ? 11.490 34.968 12.302 1.00 13.11 98 ILE A C 1
ATOM 777 O O . ILE A 1 132 ? 12.010 36.017 12.748 1.00 13.42 98 ILE A O 1
ATOM 782 N N . ASN A 1 133 ? 10.675 34.959 11.248 1.00 13.40 99 ASN A N 1
ATOM 783 C CA . ASN A 1 133 ? 10.505 36.179 10.408 1.00 13.43 99 ASN A CA 1
ATOM 784 C C . ASN A 1 133 ? 9.346 35.997 9.452 1.00 12.76 99 ASN A C 1
ATOM 785 O O . ASN A 1 133 ? 9.057 34.856 9.071 1.00 14.07 99 ASN A O 1
ATOM 790 N N . PHE A 1 134 ? 8.722 37.082 9.073 1.00 12.91 100 PHE A N 1
ATOM 791 C CA . PHE A 1 134 ? 7.565 37.161 8.166 1.00 13.45 100 PHE A CA 1
ATOM 792 C C . PHE A 1 134 ? 7.781 38.332 7.235 1.00 13.29 100 PHE A C 1
ATOM 793 O O . PHE A 1 134 ? 8.562 39.240 7.541 1.00 12.66 100 PHE A O 1
ATOM 801 N N . PHE A 1 135 ? 7.058 38.306 6.116 1.00 13.55 101 PHE A N 1
ATOM 802 C CA . PHE A 1 135 ? 7.109 39.468 5.201 1.00 14.42 101 PHE A CA 1
ATOM 803 C C . PHE A 1 135 ? 6.745 40.764 5.937 1.00 14.43 101 PHE A C 1
ATOM 804 O O . PHE A 1 135 ? 5.789 40.763 6.700 1.00 16.06 101 PHE A O 1
ATOM 812 N N . ASP A 1 136 ? 7.415 41.841 5.563 1.00 15.54 102 ASP A N 1
ATOM 813 C CA . ASP A 1 136 ? 7.060 43.194 6.069 1.00 17.90 102 ASP A CA 1
ATOM 814 C C . ASP A 1 136 ? 5.668 43.568 5.558 1.00 19.59 102 ASP A C 1
ATOM 815 O O . ASP A 1 136 ? 4.884 44.221 6.302 1.00 23.18 102 ASP A O 1
ATOM 820 N N . LYS A 1 137 ? 5.329 43.170 4.330 1.00 18.33 103 LYS A N 1
ATOM 821 C CA . LYS A 1 137 ? 3.993 43.434 3.765 1.00 18.75 103 LYS A CA 1
ATOM 822 C C . LYS A 1 137 ? 3.042 42.301 4.125 1.00 18.16 103 LYS A C 1
ATOM 823 O O . LYS A 1 137 ? 3.400 41.147 3.980 1.00 19.65 103 LYS A O 1
ATOM 829 N N . ASP A 1 138 ? 1.824 42.599 4.553 1.00 18.29 104 ASP A N 1
ATOM 830 C CA . ASP A 1 138 ? 0.753 41.612 4.729 1.00 17.82 104 ASP A CA 1
ATOM 831 C C . ASP A 1 138 ? 0.275 41.205 3.347 1.00 18.40 104 ASP A C 1
ATOM 832 O O . ASP A 1 138 ? -0.214 42.090 2.589 1.00 20.27 104 ASP A O 1
ATOM 837 N N . VAL A 1 139 ? 0.410 39.935 3.022 1.00 16.96 105 VAL A N 1
ATOM 838 C CA . VAL A 1 139 ? -0.000 39.391 1.713 1.00 18.02 105 VAL A CA 1
ATOM 839 C C . VAL A 1 139 ? -1.103 38.373 1.957 1.00 18.48 105 VAL A C 1
ATOM 840 O O . VAL A 1 139 ? -1.011 37.513 2.813 1.00 19.90 105 VAL A O 1
ATOM 844 N N . PRO A 1 140 ? -2.201 38.421 1.180 1.00 19.10 106 PRO A N 1
ATOM 845 C CA . PRO A 1 140 ? -3.322 37.523 1.415 1.00 20.88 106 PRO A CA 1
ATOM 846 C C . PRO A 1 140 ? -2.987 36.043 1.636 1.00 23.92 106 PRO A C 1
ATOM 847 O O . PRO A 1 140 ? -3.568 35.475 2.522 1.00 32.16 106 PRO A O 1
ATOM 851 N N . CYS A 1 141 ? -2.183 35.400 0.851 1.00 28.76 107 CYS A N 1
ATOM 852 C CA . CYS A 1 141 ? -2.199 33.921 1.103 1.00 35.14 107 CYS A CA 1
ATOM 853 C C . CYS A 1 141 ? -1.187 33.537 2.212 1.00 30.42 107 CYS A C 1
ATOM 854 O O . CYS A 1 141 ? -1.029 32.351 2.501 1.00 31.89 107 CYS A O 1
ATOM 857 N N . GLU A 1 142 ? -0.530 34.501 2.853 1.00 20.19 108 GLU A N 1
ATOM 858 C CA . GLU A 1 142 ? 0.762 34.250 3.512 1.00 17.81 108 GLU A CA 1
ATOM 859 C C . GLU A 1 142 ? 0.600 34.415 4.999 1.00 17.90 108 GLU A C 1
ATOM 860 O O . GLU A 1 142 ? -0.217 35.222 5.431 1.00 19.07 108 GLU A O 1
ATOM 866 N N . PRO A 1 143 ? 1.454 33.783 5.814 1.00 16.40 109 PRO A N 1
ATOM 867 C CA . PRO A 1 143 ? 1.452 34.073 7.242 1.00 15.92 109 PRO A CA 1
ATOM 868 C C . PRO A 1 143 ? 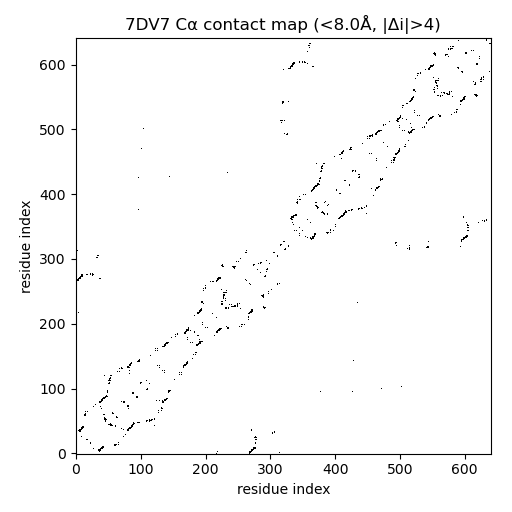1.872 35.518 7.479 1.00 17.02 109 PRO A C 1
ATOM 869 O O . PRO A 1 143 ? 2.708 36.064 6.757 1.00 18.11 109 PRO A O 1
ATOM 873 N N . THR A 1 144 ? 1.339 36.104 8.533 1.00 15.77 110 THR A N 1
ATOM 874 C CA . THR A 1 144 ? 1.606 37.501 8.843 1.00 15.35 110 THR A CA 1
ATOM 875 C C . THR A 1 144 ? 2.167 37.702 10.236 1.00 14.49 110 THR A C 1
ATOM 876 O O . THR A 1 144 ? 2.000 36.869 11.142 1.00 14.52 110 THR A O 1
ATOM 880 N N . TRP A 1 145 ? 2.836 38.823 10.383 1.00 14.30 111 TRP A N 1
ATOM 881 C CA . TRP A 1 145 ? 3.326 39.246 11.704 1.00 13.70 111 TRP A CA 1
ATOM 882 C C . TRP A 1 145 ? 2.161 39.273 12.688 1.00 14.99 111 TRP A C 1
ATOM 883 O O . TRP A 1 145 ? 2.348 38.927 13.887 1.00 14.47 111 TRP A O 1
ATOM 894 N N . SER A 1 146 ? 0.997 39.795 12.311 1.00 14.41 112 SER A N 1
ATOM 895 C CA . SER A 1 146 ? -0.145 39.869 13.256 1.00 15.50 112 SER A CA 1
ATOM 896 C C . SER A 1 146 ? -0.491 38.477 13.760 1.00 15.20 112 SER A C 1
ATOM 897 O O . SER A 1 146 ? -0.799 38.306 14.962 1.00 15.41 112 SER A O 1
ATOM 900 N N . GLN A 1 147 ? -0.479 37.452 12.917 1.00 14.98 113 GLN A N 1
ATOM 901 C CA . GLN A 1 147 ? -0.806 36.067 13.315 1.00 14.81 113 GLN A CA 1
ATOM 902 C C . GLN A 1 147 ? 0.277 35.578 14.286 1.00 15.29 113 GLN A C 1
ATOM 903 O O . GLN A 1 147 ? -0.062 35.032 15.345 1.00 15.74 113 GLN A O 1
ATOM 909 N N . TRP A 1 148 ? 1.545 35.785 13.960 1.00 14.66 114 TRP A N 1
ATOM 910 C CA . TRP A 1 148 ? 2.618 35.272 14.840 1.00 14.34 114 TRP A CA 1
ATOM 911 C C . TRP A 1 148 ? 2.607 36.018 16.167 1.00 14.62 114 TRP A C 1
ATOM 912 O O . TRP A 1 148 ? 2.693 35.366 17.230 1.00 14.06 114 TRP A O 1
ATOM 923 N N . PHE A 1 149 ? 2.441 37.333 16.185 1.00 13.99 115 PHE A N 1
ATOM 924 C CA . PHE A 1 149 ? 2.453 38.085 17.449 1.00 13.65 115 PHE A CA 1
ATOM 925 C C . PHE A 1 149 ? 1.234 37.691 18.269 1.00 14.27 115 PHE A C 1
ATOM 926 O O . PHE A 1 149 ? 1.344 37.697 19.504 1.00 14.81 115 PHE A O 1
ATOM 934 N N . LYS A 1 150 ? 0.091 37.406 17.676 1.00 14.21 116 LYS A N 1
ATOM 935 C CA . LYS A 1 150 ? -1.062 36.931 18.494 1.00 15.30 116 LYS A CA 1
ATOM 936 C C . LYS A 1 150 ? -0.703 35.622 19.187 1.00 15.50 116 LYS A C 1
ATOM 937 O O . LYS A 1 150 ? -1.004 35.474 20.404 1.00 15.70 116 LYS A O 1
ATOM 943 N N . SER A 1 151 ? -0.067 34.699 18.494 1.00 14.32 117 SER A N 1
ATOM 944 C CA . SER A 1 151 ? 0.325 33.397 19.074 1.00 15.17 117 SER A CA 1
ATOM 945 C C . SER A 1 151 ? 1.414 33.615 20.132 1.00 15.49 117 SER A C 1
ATOM 946 O O . SER A 1 151 ? 1.386 32.976 21.208 1.00 15.29 117 SER A O 1
ATOM 949 N N . TYR A 1 152 ? 2.372 34.479 19.844 1.00 13.96 118 TYR A N 1
ATOM 950 C CA . TYR A 1 152 ? 3.473 34.756 20.771 1.00 14.28 118 TYR A CA 1
ATOM 951 C C . TYR A 1 152 ? 2.903 35.411 22.023 1.00 15.15 118 TYR A C 1
ATOM 952 O O . TYR A 1 152 ? 3.371 35.127 23.133 1.00 14.76 118 TYR A O 1
ATOM 961 N N . GLU A 1 153 ? 1.979 36.370 21.870 1.00 14.34 119 GLU A N 1
ATOM 962 C CA . GLU A 1 153 ? 1.295 36.999 23.018 1.00 15.28 119 GLU A CA 1
ATOM 963 C C . GLU A 1 153 ? 0.617 35.917 23.840 1.00 15.26 119 GLU A C 1
ATOM 964 O O . GLU A 1 153 ? 0.724 35.978 25.077 1.00 15.72 119 GLU A O 1
ATOM 970 N N . SER A 1 154 ? -0.073 34.943 23.255 1.00 15.09 120 SER A N 1
ATOM 971 C CA . SER A 1 154 ? -0.816 33.946 24.050 1.00 16.17 120 SER A CA 1
ATOM 972 C C . SER A 1 154 ? 0.206 33.154 24.879 1.00 16.52 120 SER A C 1
ATOM 973 O O . SER A 1 154 ? -0.045 32.915 26.069 1.00 17.03 120 SER A O 1
ATOM 976 N N . PHE A 1 155 ? 1.335 32.808 24.279 1.00 14.47 121 PHE A N 1
ATOM 977 C CA . PHE A 1 155 ? 2.432 32.053 24.924 1.00 14.71 121 PHE A CA 1
ATOM 978 C C . PHE A 1 155 ? 2.975 32.898 26.087 1.00 14.53 121 PHE A C 1
ATOM 979 O O . PHE A 1 155 ? 3.041 32.465 27.260 1.00 13.92 121 PHE A O 1
ATOM 987 N N . MET A 1 156 ? 3.450 34.111 25.773 1.00 13.83 122 MET A N 1
ATOM 988 C CA . MET A 1 156 ? 4.119 34.958 26.778 1.00 13.29 122 MET A CA 1
ATOM 989 C C . MET A 1 156 ? 3.158 35.415 27.869 1.00 14.48 122 MET A C 1
ATOM 990 O O . MET A 1 156 ? 3.593 35.466 29.038 1.00 14.94 122 MET A O 1
ATOM 995 N N . LEU A 1 157 ? 1.897 35.717 27.551 1.00 13.88 123 LEU A N 1
ATOM 996 C CA . LEU A 1 157 ? 0.932 36.143 28.590 1.00 14.73 123 LEU A CA 1
ATOM 997 C C . LEU A 1 157 ? 0.593 34.974 29.490 1.00 14.68 123 LEU A C 1
ATOM 998 O O . LEU A 1 157 ? 0.354 35.240 30.685 1.00 16.23 123 LEU A O 1
ATOM 1003 N N . HIS A 1 158 ? 0.526 33.759 28.972 1.00 15.02 124 HIS A N 1
ATOM 1004 C CA . HIS A 1 158 ? 0.273 32.561 29.813 1.00 14.96 124 HIS A CA 1
ATOM 1005 C C . HIS A 1 158 ? 1.348 32.514 30.902 1.00 15.00 124 HIS A C 1
ATOM 1006 O O . HIS A 1 158 ? 1.076 32.375 32.088 1.00 15.44 124 HIS A O 1
ATOM 1013 N N . TYR A 1 159 ? 2.594 32.652 30.489 1.00 13.89 125 TYR A N 1
ATOM 1014 C CA . TYR A 1 159 ? 3.705 32.564 31.451 1.00 13.75 125 TYR A CA 1
ATOM 1015 C C . TYR A 1 159 ? 3.857 33.845 32.263 1.00 14.83 125 TYR A C 1
ATOM 1016 O O . TYR A 1 159 ? 4.331 33.773 33.404 1.00 14.47 125 TYR A O 1
ATOM 1025 N N . ALA A 1 160 ? 3.488 35.014 31.762 1.00 14.29 126 ALA A N 1
ATOM 1026 C CA . ALA A 1 160 ? 3.517 36.238 32.574 1.00 14.95 126 ALA A CA 1
ATOM 1027 C C . ALA A 1 160 ? 2.532 36.089 33.757 1.00 12.98 126 ALA A C 1
ATOM 1028 O O . ALA A 1 160 ? 2.859 36.520 34.856 1.00 15.22 126 ALA A O 1
ATOM 1030 N N . LYS A 1 161 ? 1.376 35.487 33.495 1.00 15.09 127 LYS A N 1
ATOM 1031 C CA . LYS A 1 161 ? 0.387 35.307 34.586 1.00 15.72 127 LYS A CA 1
ATOM 1032 C C . LYS A 1 161 ? 0.948 34.291 35.575 1.00 15.92 127 LYS A C 1
ATOM 1033 O O . LYS A 1 161 ? 0.815 34.537 36.809 1.00 16.16 127 LYS A O 1
ATOM 1039 N N . LEU A 1 162 ? 1.584 33.222 35.095 1.00 14.93 128 LEU A N 1
ATOM 1040 C CA . LEU A 1 162 ? 2.213 32.248 36.002 1.00 16.11 128 LEU A CA 1
ATOM 1041 C C . LEU A 1 162 ? 3.307 32.972 36.800 1.00 15.78 128 LEU A C 1
ATOM 1042 O O . LEU A 1 162 ? 3.454 32.759 38.037 1.00 15.97 128 LEU A O 1
ATOM 1047 N N . ALA A 1 163 ? 4.119 33.813 36.194 1.00 14.20 129 ALA A N 1
ATOM 1048 C CA . ALA A 1 163 ? 5.145 34.567 36.903 1.00 14.56 129 ALA A CA 1
ATOM 1049 C C . ALA A 1 163 ? 4.554 35.450 37.986 1.00 14.26 129 ALA A C 1
ATOM 1050 O O . ALA A 1 163 ? 5.134 35.563 39.078 1.00 15.34 129 ALA A O 1
ATOM 1052 N N . GLU A 1 164 ? 3.423 36.086 37.707 1.00 14.40 130 GLU A N 1
ATOM 1053 C CA . GLU A 1 164 ? 2.773 36.941 38.726 1.00 15.00 130 GLU A CA 1
ATOM 1054 C C . GLU A 1 164 ? 2.278 36.060 39.874 1.00 15.76 130 GLU A C 1
ATOM 1055 O O . GLU A 1 164 ? 2.523 36.430 41.044 1.00 17.52 130 GLU A O 1
ATOM 1061 N N . ASP A 1 165 ? 1.609 34.985 39.542 1.00 14.97 131 ASP A N 1
ATOM 1062 C CA . ASP A 1 165 ? 0.939 34.104 40.547 1.00 16.33 131 ASP A CA 1
ATOM 1063 C C . ASP A 1 165 ? 1.992 33.524 41.500 1.00 18.45 131 ASP A C 1
ATOM 1064 O O . ASP A 1 165 ? 1.735 33.395 42.724 1.00 18.27 131 ASP A O 1
ATOM 1069 N N . THR A 1 166 ? 3.188 33.226 40.996 1.00 15.20 132 THR A N 1
ATOM 1070 C CA . THR A 1 166 ? 4.249 32.522 41.733 1.00 15.48 132 THR A CA 1
ATOM 1071 C C . THR A 1 166 ? 5.244 33.482 42.350 1.00 15.19 132 THR A C 1
ATOM 1072 O O . THR A 1 166 ? 6.137 33.022 43.066 1.00 16.32 132 THR A O 1
ATOM 1076 N N . GLY A 1 167 ? 5.145 34.773 42.101 1.00 15.84 133 GLY A N 1
ATOM 1077 C CA . GLY A 1 167 ? 6.043 35.791 42.638 1.00 15.29 133 GLY A CA 1
ATOM 1078 C C . GLY A 1 167 ? 7.425 35.785 42.020 1.00 14.70 133 GLY A C 1
ATOM 1079 O O . GLY A 1 167 ? 8.384 36.211 42.665 1.00 16.44 133 GLY A O 1
ATOM 1080 N N . CYS A 1 168 ? 7.538 35.416 40.752 1.00 13.87 134 CYS A N 1
ATOM 1081 C CA . CYS A 1 168 ? 8.842 35.559 40.076 1.00 14.60 134 CYS A CA 1
ATOM 1082 C C . CYS A 1 168 ? 9.266 37.008 40.092 1.00 14.13 134 CYS A C 1
ATOM 1083 O O . CYS A 1 168 ? 8.487 37.907 39.657 1.00 15.57 134 CYS A O 1
ATOM 1086 N N . GLU A 1 169 ? 10.500 37.286 40.444 1.00 13.54 135 GLU A N 1
ATOM 1087 C CA . GLU A 1 169 ? 11.065 38.648 40.537 1.00 14.33 135 GLU A CA 1
ATOM 1088 C C . GLU A 1 169 ? 11.244 39.240 39.144 1.00 14.39 135 GLU A C 1
ATOM 1089 O O . GLU A 1 169 ? 11.159 40.501 39.010 1.00 15.93 135 GLU A O 1
ATOM 1095 N N . MET A 1 170 ? 11.471 38.422 38.136 1.00 14.14 136 MET A N 1
ATOM 1096 C CA . MET A 1 170 ? 11.709 38.942 36.777 1.00 13.98 136 MET A CA 1
ATOM 1097 C C . MET A 1 170 ? 11.083 38.014 35.751 1.00 13.44 136 MET A C 1
ATOM 1098 O O . MET A 1 170 ? 10.991 36.816 35.977 1.00 13.59 136 MET A O 1
ATOM 1103 N N . LEU A 1 171 ? 10.678 38.568 34.606 1.00 12.45 137 LEU A N 1
ATOM 1104 C CA . LEU A 1 171 ? 10.197 37.857 33.412 1.00 13.01 137 LEU A CA 1
ATOM 1105 C C . LEU A 1 171 ? 11.043 38.312 32.221 1.00 12.92 137 LEU A C 1
ATOM 1106 O O . LEU A 1 171 ? 11.238 39.522 32.024 1.00 13.48 137 LEU A O 1
ATOM 1111 N N . CYS A 1 172 ? 11.617 37.373 31.520 1.00 13.36 138 CYS A N 1
ATOM 1112 C CA . CYS A 1 172 ? 12.316 37.600 30.250 1.00 12.16 138 CYS A CA 1
ATOM 1113 C C . CYS A 1 172 ? 11.344 37.348 29.101 1.00 13.04 138 CYS A C 1
ATOM 1114 O O . CYS A 1 172 ? 10.898 36.223 28.920 1.00 13.29 138 CYS A O 1
ATOM 1117 N N . ILE A 1 173 ? 10.983 38.411 28.378 1.00 13.77 139 ILE A N 1
ATOM 1118 C CA . ILE A 1 173 ? 9.882 38.351 27.391 1.00 14.36 139 ILE A CA 1
ATOM 1119 C C . ILE A 1 173 ? 10.351 37.912 26.015 1.00 13.54 139 ILE A C 1
ATOM 1120 O O . ILE A 1 173 ? 9.479 37.756 25.137 1.00 13.24 139 ILE A O 1
ATOM 1125 N N . GLY A 1 174 ? 11.632 37.631 25.828 1.00 12.08 140 GLY A N 1
ATOM 1126 C CA . GLY A 1 174 ? 12.095 36.996 24.603 1.00 12.17 140 GLY A CA 1
ATOM 1127 C C . GLY A 1 174 ? 13.590 36.812 24.636 1.00 12.16 140 GLY A C 1
ATOM 1128 O O . GLY A 1 174 ? 14.261 37.474 25.443 1.00 12.31 140 GLY A O 1
ATOM 1129 N N . CYS A 1 175 ? 14.107 35.981 23.730 1.00 12.83 141 CYS A N 1
ATOM 1130 C CA . CYS A 1 175 ? 15.527 35.593 23.738 1.00 12.16 141 CYS A CA 1
ATOM 1131 C C . CYS A 1 175 ? 16.019 35.486 22.309 1.00 12.23 141 CYS A C 1
ATOM 1132 O O . CYS A 1 175 ? 15.574 34.599 21.587 1.00 13.34 141 CYS A O 1
ATOM 1135 N N . GLU A 1 176 ? 16.905 36.380 21.914 1.00 12.40 142 GLU A N 1
ATOM 1136 C CA . GLU A 1 176 ? 17.642 36.264 20.628 1.00 12.57 142 GLU A CA 1
ATOM 1137 C C . GLU A 1 176 ? 16.655 36.296 19.449 1.00 12.88 142 GLU A C 1
ATOM 1138 O O . GLU A 1 176 ? 16.903 35.647 18.436 1.00 12.85 142 GLU A O 1
ATOM 1144 N N . MET A 1 177 ? 15.561 37.061 19.553 1.00 12.45 143 MET A N 1
ATOM 1145 C CA . MET A 1 177 ? 14.525 37.089 18.491 1.00 12.31 143 MET A CA 1
ATOM 1146 C C . MET A 1 177 ? 14.916 38.143 17.443 1.00 12.26 143 MET A C 1
ATOM 1147 O O . MET A 1 177 ? 14.105 39.064 17.141 1.00 12.41 143 MET A O 1
ATOM 1152 N N . VAL A 1 178 ? 16.116 37.997 16.897 1.00 12.21 144 VAL A N 1
ATOM 1153 C CA . VAL A 1 178 ? 16.757 39.079 16.107 1.00 12.74 144 VAL A CA 1
ATOM 1154 C C . VAL A 1 178 ? 15.836 39.523 14.971 1.00 12.59 144 VAL A C 1
ATOM 1155 O O . VAL A 1 178 ? 15.705 40.773 14.795 1.00 13.96 144 VAL A O 1
ATOM 1159 N N . GLN A 1 179 ? 15.304 38.606 14.177 1.00 12.24 145 GLN A N 1
ATOM 1160 C CA . GLN A 1 179 ? 14.549 39.004 12.976 1.00 13.90 145 GLN A CA 1
ATOM 1161 C C . GLN A 1 179 ? 13.106 39.291 13.315 1.00 15.08 145 GLN A C 1
ATOM 1162 O O . GLN A 1 179 ? 12.326 39.479 12.356 1.00 15.37 145 GLN A O 1
ATOM 1168 N N . THR A 1 180 ? 12.811 39.569 14.582 1.00 12.73 146 THR A N 1
ATOM 1169 C CA . THR A 1 180 ? 11.500 40.144 14.984 1.00 13.31 146 THR A CA 1
ATOM 1170 C C . THR A 1 180 ? 11.695 41.522 15.633 1.00 12.90 146 THR A C 1
ATOM 1171 O O . THR A 1 180 ? 10.749 42.214 15.777 1.00 13.14 146 THR A O 1
ATOM 1175 N N . GLU A 1 181 ? 12.922 41.903 15.955 1.00 13.80 147 GLU A N 1
ATOM 1176 C CA . GLU A 1 181 ? 13.173 43.142 16.740 1.00 13.03 147 GLU A CA 1
ATOM 1177 C C . GLU A 1 181 ? 12.749 44.424 16.011 1.00 13.83 147 GLU A C 1
ATOM 1178 O O . GLU A 1 181 ? 12.420 45.360 16.685 1.00 15.01 147 GLU A O 1
ATOM 1184 N N . ARG A 1 182 ? 12.754 44.421 14.690 1.00 13.26 148 ARG A N 1
ATOM 1185 C CA . ARG A 1 182 ? 12.338 45.631 13.951 1.00 13.99 148 ARG A CA 1
ATOM 1186 C C . ARG A 1 182 ? 10.827 45.858 14.072 1.00 14.03 148 ARG A C 1
ATOM 1187 O O . ARG A 1 182 ? 10.393 46.929 13.707 1.00 15.03 148 ARG A O 1
ATOM 1195 N N . ARG A 1 183 ? 10.069 44.866 14.536 1.00 13.68 149 ARG A N 1
ATOM 1196 C CA . ARG A 1 183 ? 8.599 44.991 14.684 1.00 13.23 149 ARG A CA 1
ATOM 1197 C C . ARG A 1 183 ? 8.327 45.718 15.998 1.00 14.21 149 ARG A C 1
ATOM 1198 O O . ARG A 1 183 ? 7.756 45.168 16.871 1.00 14.54 149 ARG A O 1
ATOM 1206 N N . GLU A 1 184 ? 8.648 46.993 16.002 1.00 14.25 150 GLU A N 1
ATOM 1207 C CA . GLU A 1 184 ? 8.666 47.778 17.244 1.00 14.92 150 GLU A CA 1
ATOM 1208 C C . GLU A 1 184 ? 7.263 47.979 17.787 1.00 14.76 150 GLU A C 1
ATOM 1209 O O . GLU A 1 184 ? 7.061 47.788 19.004 1.00 14.47 150 GLU A O 1
ATOM 1215 N N . LYS A 1 185 ? 6.290 48.336 16.952 1.00 14.08 151 LYS A N 1
ATOM 1216 C CA . LYS A 1 185 ? 4.942 48.577 17.483 1.00 15.39 151 LYS A CA 1
ATOM 1217 C C . LYS A 1 185 ? 4.427 47.286 18.129 1.00 15.84 151 LYS A C 1
ATOM 1218 O O . LYS A 1 185 ? 3.857 47.324 19.204 1.00 15.87 151 LYS A O 1
ATOM 1224 N N . GLU A 1 186 ? 4.633 46.153 17.492 1.00 14.80 152 GLU A N 1
ATOM 1225 C CA . GLU A 1 186 ? 4.087 44.875 18.010 1.00 14.94 152 GLU A CA 1
ATOM 1226 C C . GLU A 1 186 ? 4.817 44.479 19.309 1.00 14.59 152 GLU A C 1
ATOM 1227 O O . GLU A 1 186 ? 4.166 43.970 20.202 1.00 14.64 152 GLU A O 1
ATOM 1233 N N . TRP A 1 187 ? 6.118 44.728 19.400 1.00 13.59 153 TRP A N 1
ATOM 1234 C CA . TRP A 1 187 ? 6.815 44.464 20.682 1.00 14.09 153 TRP A CA 1
ATOM 1235 C C . TRP A 1 187 ? 6.251 45.376 21.767 1.00 14.89 153 TRP A C 1
ATOM 1236 O O . TRP A 1 187 ? 5.993 44.886 22.868 1.00 15.47 153 TRP A O 1
ATOM 1247 N N . ARG A 1 188 ? 6.062 46.652 21.480 1.00 14.76 154 ARG A N 1
ATOM 1248 C CA . ARG A 1 188 ? 5.529 47.556 22.515 1.00 14.83 154 ARG A CA 1
ATOM 1249 C C . ARG A 1 188 ? 4.125 47.122 22.887 1.00 15.47 154 ARG A C 1
ATOM 1250 O O . ARG A 1 188 ? 3.741 47.241 24.081 1.00 16.35 154 ARG A O 1
ATOM 1258 N N . ASP A 1 189 ? 3.300 46.724 21.944 1.00 15.58 155 ASP A N 1
ATOM 1259 C CA . ASP A 1 189 ? 1.918 46.289 22.209 1.00 18.03 155 ASP A CA 1
ATOM 1260 C C . ASP A 1 189 ? 1.960 45.059 23.121 1.00 16.29 155 ASP A C 1
ATOM 1261 O O . ASP A 1 189 ? 1.221 44.994 24.106 1.00 17.83 155 ASP A O 1
ATOM 1266 N N . LEU A 1 190 ? 2.851 44.101 22.877 1.00 16.13 156 LEU A N 1
ATOM 1267 C CA . LEU A 1 190 ? 2.964 42.890 23.702 1.00 15.32 156 LEU A CA 1
ATOM 1268 C C . LEU A 1 190 ? 3.392 43.313 25.107 1.00 14.79 156 LEU A C 1
ATOM 1269 O O . LEU A 1 190 ? 2.851 42.807 26.089 1.00 15.90 156 LEU A O 1
ATOM 1274 N N . ILE A 1 191 ? 4.351 44.220 25.220 1.00 14.69 157 ILE A N 1
ATOM 1275 C CA . ILE A 1 191 ? 4.854 44.653 26.544 1.00 14.57 157 ILE A CA 1
ATOM 1276 C C . ILE A 1 191 ? 3.698 45.308 27.303 1.00 15.27 157 ILE A C 1
ATOM 1277 O O . ILE A 1 191 ? 3.532 45.045 28.492 1.00 15.75 157 ILE A O 1
ATOM 1282 N N . GLN A 1 192 ? 2.904 46.130 26.654 1.00 15.49 158 GLN A N 1
ATOM 1283 C CA . GLN A 1 192 ? 1.770 46.768 27.368 1.00 18.16 158 GLN A CA 1
ATOM 1284 C C . GLN A 1 192 ? 0.836 45.691 27.905 1.00 16.25 158 GLN A C 1
ATOM 1285 O O . GLN A 1 192 ? 0.381 45.843 29.072 1.00 17.43 158 GLN A O 1
ATOM 1291 N N . LYS A 1 193 ? 0.553 44.622 27.175 1.00 15.09 159 LYS A N 1
ATOM 1292 C CA . LYS A 1 193 ? -0.311 43.531 27.653 1.00 16.07 159 LYS A CA 1
ATOM 1293 C C . LYS A 1 193 ? 0.391 42.842 28.838 1.00 17.15 159 LYS A C 1
ATOM 1294 O O . LYS A 1 193 ? -0.295 42.478 29.792 1.00 17.68 159 LYS A O 1
ATOM 1300 N N . VAL A 1 194 ? 1.689 42.594 28.726 1.00 15.87 160 VAL A N 1
ATOM 1301 C CA . VAL A 1 194 ? 2.417 41.903 29.810 1.00 16.59 160 VAL A CA 1
ATOM 1302 C C . VAL A 1 194 ? 2.332 42.752 31.070 1.00 15.98 160 VAL A C 1
ATOM 1303 O O . VAL A 1 194 ? 2.093 42.175 32.156 1.00 16.07 160 VAL A O 1
ATOM 1307 N N . ARG A 1 195 ? 2.503 44.055 30.986 1.00 15.78 161 ARG A N 1
ATOM 1308 C CA . ARG A 1 195 ? 2.452 44.926 32.170 1.00 15.48 161 ARG A CA 1
ATOM 1309 C C . ARG A 1 195 ? 1.090 44.827 32.847 1.00 17.67 161 ARG A C 1
ATOM 1310 O O . ARG A 1 195 ? 1.042 45.063 34.084 1.00 18.96 161 ARG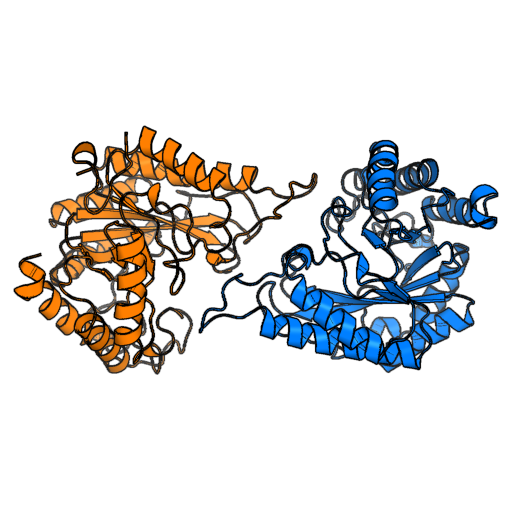 A O 1
ATOM 1318 N N . GLN A 1 196 ? 0.018 44.553 32.120 1.00 17.40 162 GLN A N 1
ATOM 1319 C CA . GLN A 1 196 ? -1.325 44.505 32.755 1.00 19.88 162 GLN A CA 1
ATOM 1320 C C . GLN A 1 196 ? -1.415 43.253 33.638 1.00 19.81 162 GLN A C 1
ATOM 1321 O O . GLN A 1 196 ? -2.313 43.193 34.531 1.00 23.09 162 GLN A O 1
ATOM 1327 N N . VAL A 1 197 ? -0.612 42.217 33.394 1.00 17.69 163 VAL A N 1
ATOM 1328 C CA . VAL A 1 197 ? -0.802 40.928 34.118 1.00 18.48 163 VAL A CA 1
ATOM 1329 C C . VAL A 1 197 ? 0.423 40.606 34.965 1.00 18.05 163 VAL A C 1
ATOM 1330 O O . VAL A 1 197 ? 0.264 39.761 35.859 1.00 19.32 163 VAL A O 1
ATOM 1334 N N . TYR A 1 198 ? 1.530 41.315 34.817 1.00 16.11 164 TYR A N 1
ATOM 1335 C CA . TYR A 1 198 ? 2.785 41.014 35.545 1.00 14.98 164 TYR A CA 1
ATOM 1336 C C . TYR A 1 198 ? 3.394 42.296 36.038 1.00 16.93 164 TYR A C 1
ATOM 1337 O O . TYR A 1 198 ? 3.672 43.225 35.260 1.00 16.68 164 TYR A O 1
ATOM 1346 N N . SER A 1 199 ? 3.599 42.368 37.365 1.00 16.66 165 SER A N 1
ATOM 1347 C CA . SER A 1 199 ? 3.991 43.606 38.046 1.00 17.09 165 SER A CA 1
ATOM 1348 C C . SER A 1 199 ? 5.469 43.621 38.398 1.00 16.97 165 SER A C 1
ATOM 1349 O O . SER A 1 199 ? 5.972 44.594 39.016 1.00 19.11 165 SER A O 1
ATOM 1352 N N . GLY A 1 200 ? 6.193 42.554 38.024 1.00 15.23 166 GLY A N 1
ATOM 1353 C CA . GLY A 1 200 ? 7.604 42.478 38.370 1.00 15.64 166 GLY A CA 1
ATOM 1354 C C . GLY A 1 200 ? 8.523 43.077 37.319 1.00 14.63 166 GLY A C 1
ATOM 1355 O O . GLY A 1 200 ? 8.083 43.897 36.509 1.00 16.04 166 GLY A O 1
ATOM 1356 N N . ILE A 1 201 ? 9.806 42.765 37.396 1.00 15.58 167 ILE A N 1
ATOM 1357 C CA . ILE A 1 201 ? 10.841 43.350 36.510 1.00 14.96 167 ILE A CA 1
ATOM 1358 C C . ILE A 1 201 ? 10.746 42.670 35.147 1.00 15.27 167 ILE A C 1
ATOM 1359 O O . ILE A 1 201 ? 10.674 41.445 35.124 1.00 14.86 167 ILE A O 1
ATOM 1364 N N . ILE A 1 202 ? 10.764 43.404 34.056 1.00 14.54 168 ILE A N 1
ATOM 1365 C CA . ILE A 1 202 ? 10.793 42.833 32.697 1.00 14.42 168 ILE A CA 1
ATOM 1366 C C . ILE A 1 202 ? 12.114 43.103 32.044 1.00 14.48 168 ILE A C 1
ATOM 1367 O O . ILE A 1 202 ? 12.625 44.230 32.074 1.00 15.17 168 ILE A O 1
ATOM 1372 N N . THR A 1 203 ? 12.681 42.088 31.418 1.00 13.74 169 THR A N 1
ATOM 1373 C CA . THR A 1 203 ? 13.804 42.210 30.516 1.00 12.69 169 THR A CA 1
ATOM 1374 C C . THR A 1 203 ? 13.459 41.611 29.168 1.00 12.67 169 THR A C 1
ATOM 1375 O O . THR A 1 203 ? 12.573 40.757 29.093 1.00 13.65 169 THR A O 1
ATOM 1379 N N . TYR A 1 204 ? 14.249 41.973 28.167 1.00 12.67 170 TYR A N 1
ATOM 1380 C CA . TYR A 1 204 ? 14.316 41.297 26.850 1.00 12.67 170 TYR A CA 1
ATOM 1381 C C . TYR A 1 204 ? 15.776 40.946 26.621 1.00 12.71 170 TYR A C 1
ATOM 1382 O O . TYR A 1 204 ? 16.642 41.797 26.928 1.00 13.23 170 TYR A O 1
ATOM 1391 N N . ASN A 1 205 ? 16.065 39.724 26.211 1.00 12.43 171 ASN A N 1
ATOM 1392 C CA . ASN A 1 205 ? 17.444 39.238 26.004 1.00 12.66 171 ASN A CA 1
ATOM 1393 C C . ASN A 1 205 ? 17.771 39.313 24.520 1.00 11.88 171 ASN A C 1
ATOM 1394 O O . ASN A 1 205 ? 17.342 38.478 23.760 1.00 13.71 171 ASN A O 1
ATOM 1399 N N . CYS A 1 206 ? 18.513 40.337 24.144 1.00 12.34 172 CYS A N 1
ATOM 1400 C CA . CYS A 1 206 ? 18.958 40.455 22.739 1.00 13.45 172 CYS A CA 1
ATOM 1401 C C . CYS A 1 206 ? 20.106 39.480 22.483 1.00 13.29 172 CYS A C 1
ATOM 1402 O O . CYS A 1 206 ? 20.700 38.970 23.438 1.00 12.20 172 CYS A O 1
ATOM 1405 N N . ASP A 1 207 ? 20.466 39.273 21.239 1.00 12.74 173 ASP A N 1
ATOM 1406 C CA . ASP A 1 207 ? 21.599 38.392 20.901 1.00 12.33 173 ASP A CA 1
ATOM 1407 C C . ASP A 1 207 ? 22.933 39.151 21.043 1.00 12.68 173 ASP A C 1
ATOM 1408 O O . ASP A 1 207 ? 22.973 40.391 21.147 1.00 14.82 173 ASP A O 1
ATOM 1413 N N . LYS A 1 208 ? 23.986 38.351 21.128 1.00 14.09 174 LYS A N 1
ATOM 1414 C CA . LYS A 1 208 ? 25.393 38.828 21.023 1.00 14.17 174 LYS A CA 1
ATOM 1415 C C . LYS A 1 208 ? 25.474 39.899 19.936 1.00 13.86 174 LYS A C 1
ATOM 1416 O O . LYS A 1 208 ? 24.891 39.707 18.852 1.00 14.71 174 LYS A O 1
ATOM 1422 N N . TYR A 1 209 ? 26.209 40.965 20.241 1.00 15.31 175 TYR A N 1
ATOM 1423 C CA . TYR A 1 209 ? 26.556 42.072 19.334 1.00 15.67 175 TYR A CA 1
ATOM 1424 C C . TYR A 1 209 ? 25.356 42.975 19.047 1.00 16.51 175 TYR A C 1
ATOM 1425 O O . TYR A 1 209 ? 25.575 43.992 18.355 1.00 19.35 175 TYR A O 1
ATOM 1434 N N . GLN A 1 210 ? 24.158 42.729 19.600 1.00 14.61 176 GLN A N 1
ATOM 1435 C CA . GLN A 1 210 ? 22.936 43.452 19.203 1.00 14.56 176 GLN A CA 1
ATOM 1436 C C . GLN A 1 210 ? 22.494 44.501 20.233 1.00 13.92 176 GLN A C 1
ATOM 1437 O O . GLN A 1 210 ? 21.439 45.106 20.056 1.00 15.24 176 GLN A O 1
ATOM 1443 N N . GLU A 1 211 ? 23.322 44.786 21.240 1.00 14.76 177 GLU A N 1
ATOM 1444 C CA . GLU A 1 211 ? 22.902 45.664 22.358 1.00 15.78 177 GLU A CA 1
ATOM 1445 C C . GLU A 1 211 ? 22.492 47.053 21.872 1.00 15.61 177 GLU A C 1
ATOM 1446 O O . GLU A 1 211 ? 21.564 47.625 22.453 1.00 17.11 177 GLU A O 1
ATOM 1452 N N . ASP A 1 212 ? 23.116 47.561 20.811 1.00 15.49 178 ASP A N 1
ATOM 1453 C CA . ASP A 1 212 ? 22.826 48.930 20.320 1.00 17.82 178 ASP A CA 1
ATOM 1454 C C . ASP A 1 212 ? 21.755 48.911 19.233 1.00 18.47 178 ASP A C 1
ATOM 1455 O O . ASP A 1 212 ? 21.485 49.996 18.679 1.00 20.46 178 ASP A O 1
ATOM 1460 N N . GLU A 1 213 ? 21.150 47.768 18.925 1.00 16.44 179 GLU A N 1
ATOM 1461 C CA . GLU A 1 213 ? 20.290 47.633 17.719 1.00 18.21 179 GLU A CA 1
ATOM 1462 C C . GLU A 1 213 ? 18.808 47.621 18.081 1.00 19.17 179 GLU A C 1
ATOM 1463 O O . GLU A 1 213 ? 17.996 47.920 17.200 1.00 27.25 179 GLU A O 1
ATOM 1469 N N . VAL A 1 214 ? 18.443 47.420 19.315 1.00 15.02 180 VAL A N 1
ATOM 1470 C CA . VAL A 1 214 ? 17.034 47.365 19.737 1.00 15.01 180 VAL A CA 1
ATOM 1471 C C . VAL A 1 214 ? 16.588 48.797 20.007 1.00 15.36 180 VAL A C 1
ATOM 1472 O O . VAL A 1 214 ? 17.244 49.493 20.834 1.00 18.07 180 VAL A O 1
ATOM 1476 N N . THR A 1 215 ? 15.532 49.238 19.353 1.00 14.85 181 THR A N 1
ATOM 1477 C CA . THR A 1 215 ? 15.095 50.646 19.438 1.00 15.47 181 THR A CA 1
ATOM 1478 C C . THR A 1 215 ? 14.100 50.826 20.570 1.00 17.70 181 THR A C 1
ATOM 1479 O O . THR A 1 215 ? 13.703 51.956 20.844 1.00 18.17 181 THR A O 1
ATOM 1483 N N . TRP A 1 216 ? 13.642 49.752 21.228 1.00 14.36 182 TRP A N 1
ATOM 1484 C CA . TRP A 1 216 ? 12.539 49.778 22.206 1.00 13.98 182 TRP A CA 1
ATOM 1485 C C . TRP A 1 216 ? 13.007 49.358 23.599 1.00 12.98 182 TRP A C 1
ATOM 1486 O O . TRP A 1 216 ? 12.164 49.055 24.405 1.00 14.77 182 TRP A O 1
ATOM 1497 N N . TRP A 1 217 ? 14.280 49.586 23.907 1.00 14.73 183 TRP A N 1
ATOM 1498 C CA . TRP A 1 217 ? 14.794 49.258 25.259 1.00 14.39 183 TRP A CA 1
ATOM 1499 C C . TRP A 1 217 ? 14.006 50.025 26.316 1.00 15.35 183 TRP A C 1
ATOM 1500 O O . TRP A 1 217 ? 13.872 49.543 27.444 1.00 15.43 183 TRP A O 1
ATOM 1511 N N . ASP A 1 218 ? 13.542 51.253 26.032 1.00 15.54 184 ASP A N 1
ATOM 1512 C CA . ASP A 1 218 ? 12.803 52.027 27.039 1.00 15.65 184 ASP A CA 1
ATOM 1513 C C . ASP A 1 218 ? 11.587 51.285 27.591 1.00 16.68 184 ASP A C 1
ATOM 1514 O O . ASP A 1 218 ? 11.070 51.663 28.651 1.00 18.07 184 ASP A O 1
ATOM 1519 N N . ALA A 1 219 ? 10.988 50.374 26.806 1.00 14.95 185 ALA A N 1
ATOM 1520 C CA . ALA A 1 219 ? 9.715 49.716 27.141 1.00 16.06 185 ALA A CA 1
ATOM 1521 C C . ALA A 1 219 ? 9.922 48.596 28.168 1.00 14.60 185 ALA A C 1
ATOM 1522 O O . ALA A 1 219 ? 8.939 48.115 28.694 1.00 17.71 185 ALA A O 1
ATOM 1524 N N . VAL A 1 220 ? 11.171 48.202 28.405 1.00 15.05 186 VAL A N 1
ATOM 1525 C CA . VAL A 1 220 ? 11.448 47.156 29.426 1.00 14.47 186 VAL A CA 1
ATOM 1526 C C . VAL A 1 220 ? 12.180 47.837 30.570 1.00 15.65 186 VAL A C 1
ATOM 1527 O O . VAL A 1 220 ? 12.638 48.972 30.446 1.00 16.44 186 VAL A O 1
ATOM 1531 N N . ASP A 1 221 ? 12.363 47.118 31.667 1.00 15.10 187 ASP A N 1
ATOM 1532 C CA . ASP A 1 221 ? 12.984 47.711 32.868 1.00 14.90 187 ASP A CA 1
ATOM 1533 C C . ASP A 1 221 ? 14.503 47.601 32.765 1.00 15.61 187 ASP A C 1
ATOM 1534 O O . ASP A 1 221 ? 15.234 48.467 33.298 1.00 17.12 187 ASP A O 1
ATOM 1539 N N . VAL A 1 222 ? 15.005 46.464 32.269 1.00 15.34 188 VAL A N 1
ATOM 1540 C CA . VAL A 1 222 ? 16.439 46.111 32.298 1.00 14.20 188 VAL A CA 1
ATOM 1541 C C . VAL A 1 222 ? 16.843 45.620 30.932 1.00 14.59 188 VAL A C 1
ATOM 1542 O O . VAL A 1 222 ? 16.140 44.743 30.382 1.00 15.17 188 VAL A O 1
ATOM 1546 N N . MET A 1 223 ? 17.964 46.093 30.426 1.00 14.80 189 MET A N 1
ATOM 1547 C CA . MET A 1 223 ? 18.525 45.637 29.145 1.00 14.53 189 MET A CA 1
ATOM 1548 C C . MET A 1 223 ? 19.299 44.352 29.430 1.00 13.24 189 MET A C 1
ATOM 1549 O O . MET A 1 223 ? 19.980 44.287 30.471 1.00 14.19 189 MET A O 1
ATOM 1554 N N . SER A 1 224 ? 19.331 43.413 28.497 1.00 13.29 190 SER A N 1
ATOM 1555 C CA . SER A 1 224 ? 20.192 42.230 28.657 1.00 12.63 190 SER A CA 1
ATOM 1556 C C . SER A 1 224 ? 20.552 41.620 27.328 1.00 12.98 190 SER A C 1
ATOM 1557 O O . SER A 1 224 ? 19.825 41.810 26.354 1.00 13.38 190 SER A O 1
ATOM 1560 N N . SER A 1 225 ? 21.645 40.884 27.290 1.00 12.72 191 SER A N 1
ATOM 1561 C CA . SER A 1 225 ? 22.083 40.216 26.062 1.00 12.59 191 SER A CA 1
ATOM 1562 C C . SER A 1 225 ? 22.663 38.850 26.347 1.00 12.96 191 SER A C 1
ATOM 1563 O O . SER A 1 225 ? 22.955 38.516 27.512 1.00 13.10 191 SER A O 1
ATOM 1566 N N . SER A 1 226 ? 22.848 38.103 25.282 1.00 12.89 192 SER A N 1
ATOM 1567 C CA . SER A 1 226 ? 23.563 36.823 25.252 1.00 13.10 192 SER A CA 1
ATOM 1568 C C . SER A 1 226 ? 25.055 37.112 25.071 1.00 14.04 192 SER A C 1
ATOM 1569 O O . SER A 1 226 ? 25.491 37.348 23.953 1.00 15.79 192 SER A O 1
ATOM 1572 N N . GLY A 1 227 ? 25.798 37.109 26.154 1.00 14.35 193 GLY A N 1
ATOM 1573 C CA . GLY A 1 227 ? 27.204 37.524 26.187 1.00 14.71 193 GLY A CA 1
ATOM 1574 C C . GLY A 1 227 ? 28.124 36.424 25.730 1.00 16.06 193 GLY A C 1
ATOM 1575 O O . GLY A 1 227 ? 29.052 36.037 26.490 1.00 18.70 193 GLY A O 1
ATOM 1576 N N . TYR A 1 228 ? 27.949 35.943 24.514 1.00 14.93 194 TYR A N 1
ATOM 1577 C CA . TYR A 1 228 ? 28.808 34.882 23.950 1.00 15.82 194 TYR A CA 1
ATOM 1578 C C . TYR A 1 228 ? 29.956 35.510 23.173 1.00 17.63 194 TYR A C 1
ATOM 1579 O O . TYR A 1 228 ? 30.056 35.296 21.944 1.00 20.06 194 TYR A O 1
ATOM 1588 N N . TYR A 1 229 ? 30.801 36.227 23.884 1.00 16.07 195 TYR A N 1
ATOM 1589 C CA . TYR A 1 229 ? 31.927 36.945 23.233 1.00 17.16 195 TYR A CA 1
ATOM 1590 C C . TYR A 1 229 ? 33.125 36.010 23.285 1.00 19.30 195 TYR A C 1
ATOM 1591 O O . TYR A 1 229 ? 33.417 35.373 24.296 1.00 18.61 195 TYR A O 1
ATOM 1600 N N . PRO A 1 230 ? 33.919 35.983 22.196 1.00 18.24 196 PRO A N 1
ATOM 1601 C CA . PRO A 1 230 ? 35.021 35.043 22.120 1.00 19.48 196 PRO A CA 1
ATOM 1602 C C . PRO A 1 230 ? 36.182 35.407 23.044 1.00 18.18 196 PRO A C 1
ATOM 1603 O O . PRO A 1 230 ? 36.408 36.543 23.406 1.00 20.46 196 PRO A O 1
ATOM 1607 N N . ILE A 1 231 ? 36.914 34.359 23.417 1.00 20.72 197 ILE A N 1
ATOM 1608 C CA . ILE A 1 231 ? 38.219 34.525 24.122 1.00 21.20 197 ILE A CA 1
ATOM 1609 C C . ILE A 1 231 ? 39.047 35.584 23.354 1.00 21.13 197 ILE A C 1
ATOM 1610 O O . ILE A 1 231 ? 39.068 35.560 22.096 1.00 22.44 197 ILE A O 1
ATOM 1615 N N . GLY A 1 232 ? 39.573 36.533 24.103 1.00 19.99 198 GLY A N 1
ATOM 1616 C CA . GLY A 1 232 ? 40.406 37.617 23.563 1.00 19.53 198 GLY A CA 1
ATOM 1617 C C . GLY A 1 232 ? 39.650 38.870 23.234 1.00 24.22 198 GLY A C 1
ATOM 1618 O O . GLY A 1 232 ? 40.311 39.879 22.902 1.00 23.62 198 GLY A O 1
ATOM 1619 N N . SER A 1 233 ? 38.313 38.873 23.330 1.00 19.88 199 SER A N 1
ATOM 1620 C CA . SER A 1 233 ? 37.488 40.035 22.943 1.00 18.90 199 SER A CA 1
ATOM 1621 C C . SER A 1 233 ? 36.820 40.737 24.104 1.00 16.75 199 SER A C 1
ATOM 1622 O O . SER A 1 233 ? 36.225 41.802 23.905 1.00 19.49 199 SER A O 1
ATOM 1625 N N . TRP A 1 234 ? 36.956 40.252 25.331 1.00 17.63 200 TRP A N 1
ATOM 1626 C CA . TRP A 1 234 ? 36.123 40.760 26.436 1.00 18.57 200 TRP A CA 1
ATOM 1627 C C . TRP A 1 234 ? 36.430 42.203 26.798 1.00 18.54 200 TRP A C 1
ATOM 1628 O O . TRP A 1 234 ? 35.522 42.954 27.169 1.00 19.12 200 TRP A O 1
ATOM 1639 N N . GLU A 1 235 ? 37.717 42.628 26.760 1.00 20.02 201 GLU A N 1
ATOM 1640 C CA . GLU A 1 235 ? 38.074 44.025 27.103 1.00 21.18 201 GLU A CA 1
ATOM 1641 C C . GLU A 1 235 ? 37.451 44.968 26.050 1.00 17.48 201 GLU A C 1
ATOM 1642 O O . GLU A 1 235 ? 36.858 46.001 26.430 1.00 20.53 201 GLU A O 1
ATOM 1648 N N . HIS A 1 236 ? 37.476 44.550 24.793 1.00 19.33 202 HIS A N 1
ATOM 1649 C CA . HIS A 1 236 ? 36.828 45.341 23.715 1.00 20.15 202 HIS A CA 1
ATOM 1650 C C . HIS A 1 236 ? 35.325 45.449 23.971 1.00 18.89 202 HIS A C 1
ATOM 1651 O O . HIS A 1 236 ? 34.736 46.530 23.878 1.00 21.24 202 HIS A O 1
ATOM 1658 N N . HIS A 1 237 ? 34.679 44.310 24.300 1.00 18.89 203 HIS A N 1
ATOM 1659 C CA . HIS A 1 237 ? 33.214 44.350 24.458 1.00 18.08 203 HIS A CA 1
ATOM 1660 C C . HIS A 1 237 ? 32.817 45.097 25.711 1.00 16.22 203 HIS A C 1
ATOM 1661 O O . HIS A 1 237 ? 31.757 45.718 25.754 1.00 17.68 203 HIS A O 1
ATOM 1668 N N . GLU A 1 238 ? 33.644 45.101 26.765 1.00 17.13 204 GLU A N 1
ATOM 1669 C CA . GLU A 1 238 ? 33.334 45.948 27.929 1.00 17.04 204 GLU A CA 1
ATOM 1670 C C . GLU A 1 238 ? 33.254 47.437 27.533 1.00 17.84 204 GLU A C 1
ATOM 1671 O O . GLU A 1 238 ? 32.326 48.123 27.964 1.00 17.68 204 GLU A O 1
ATOM 1677 N N . SER A 1 239 ? 34.214 47.866 26.721 1.00 20.11 205 SER A N 1
ATOM 1678 C CA . SER A 1 239 ? 34.247 49.276 26.274 1.00 20.76 205 SER A CA 1
ATOM 1679 C C . SER A 1 239 ? 33.031 49.565 25.398 1.00 16.80 205 SER A C 1
ATOM 1680 O O . SER A 1 239 ? 32.363 50.585 25.619 1.00 20.31 205 SER A O 1
ATOM 1683 N N . ARG A 1 240 ? 32.746 48.673 24.462 1.00 18.02 206 ARG A N 1
ATOM 1684 C CA . ARG A 1 240 ? 31.622 48.849 23.516 1.00 17.66 206 ARG A CA 1
ATOM 1685 C C . ARG A 1 240 ? 30.305 48.901 24.300 1.00 16.59 206 ARG A C 1
ATOM 1686 O O . ARG A 1 240 ? 29.445 49.778 24.107 1.00 18.13 206 ARG A O 1
ATOM 1694 N N . ILE A 1 241 ? 30.085 47.912 25.187 1.00 17.44 207 ILE A N 1
ATOM 1695 C CA . ILE A 1 241 ? 28.791 47.807 25.891 1.00 18.22 207 ILE A CA 1
ATOM 1696 C C . ILE A 1 241 ? 28.631 48.929 26.922 1.00 16.76 207 ILE A C 1
ATOM 1697 O O . ILE A 1 241 ? 27.531 49.470 27.052 1.00 17.20 207 ILE A O 1
ATOM 1702 N N . LYS A 1 242 ? 29.708 49.321 27.594 1.00 18.96 208 LYS A N 1
ATOM 1703 C CA . LYS A 1 242 ? 29.592 50.444 28.525 1.00 18.44 208 LYS A CA 1
ATOM 1704 C C . LYS A 1 242 ? 28.999 51.684 27.827 1.00 16.83 208 LYS A C 1
ATOM 1705 O O . LYS A 1 242 ? 28.085 52.307 28.354 1.00 18.66 208 LYS A O 1
ATOM 1711 N N . LYS A 1 243 ? 29.477 51.956 26.616 1.00 19.65 209 LYS A N 1
ATOM 1712 C CA . LYS A 1 243 ? 29.011 53.178 25.901 1.00 21.18 209 LYS A CA 1
ATOM 1713 C C . LYS A 1 243 ? 27.522 53.041 25.537 1.00 18.55 209 LYS A C 1
ATOM 1714 O O . LYS A 1 243 ? 26.744 54.013 25.662 1.00 20.67 209 LYS A O 1
ATOM 1720 N N . ILE A 1 244 ? 27.113 51.842 25.097 1.00 17.53 210 ILE A N 1
ATOM 1721 C CA . ILE A 1 244 ? 25.700 51.592 24.762 1.00 16.95 210 ILE A CA 1
ATOM 1722 C C . ILE A 1 244 ? 24.827 51.780 25.986 1.00 17.14 210 ILE A C 1
ATOM 1723 O O . ILE A 1 244 ? 23.793 52.429 25.937 1.00 19.39 210 ILE A O 1
ATOM 1728 N N . VAL A 1 245 ? 25.214 51.145 27.087 1.00 18.41 211 VAL A N 1
ATOM 1729 C CA . VAL A 1 245 ? 24.395 51.201 28.320 1.00 19.85 211 VAL A CA 1
ATOM 1730 C C . VAL A 1 245 ? 24.301 52.648 28.837 1.00 20.25 211 VAL A C 1
ATOM 1731 O O . VAL A 1 245 ? 23.203 53.098 29.182 1.00 21.53 211 VAL A O 1
ATOM 1735 N N . GLU A 1 246 ? 25.410 53.358 28.812 1.00 20.97 212 GLU A N 1
ATOM 1736 C CA . GLU A 1 246 ? 25.405 54.767 29.277 1.00 24.65 212 GLU A CA 1
ATOM 1737 C C . GLU A 1 246 ? 24.576 55.616 28.318 1.00 23.88 212 GLU A C 1
ATOM 1738 O O . GLU A 1 246 ? 23.890 56.504 28.822 1.00 25.17 212 GLU A O 1
ATOM 1744 N N . SER A 1 247 ? 24.473 55.297 27.030 1.00 21.33 213 SER A N 1
ATOM 1745 C CA . SER A 1 247 ? 23.587 56.077 26.111 1.00 20.24 213 SER A CA 1
ATOM 1746 C C . SER A 1 247 ? 22.127 55.900 26.515 1.00 23.04 213 SER A C 1
ATOM 1747 O O . SER A 1 247 ? 21.336 56.815 26.283 1.00 23.99 213 SER A O 1
ATOM 1750 N N . TRP A 1 248 ? 21.730 54.698 26.991 1.00 19.98 214 TRP A N 1
ATOM 1751 C CA . TRP A 1 248 ? 20.330 54.413 27.375 1.00 18.99 214 TRP A CA 1
ATOM 1752 C C . TRP A 1 248 ? 20.024 54.780 28.824 1.00 18.41 214 TRP A C 1
ATOM 1753 O O . TRP A 1 248 ? 18.842 55.045 29.143 1.00 23.59 214 TRP A O 1
ATOM 1764 N N . GLN A 1 249 ? 21.018 54.790 29.704 1.00 20.25 215 GLN A N 1
ATOM 1765 C CA . GLN A 1 249 ? 20.806 55.065 31.144 1.00 22.15 215 GLN A CA 1
ATOM 1766 C C . GLN A 1 249 ? 19.754 54.111 31.705 1.00 21.14 215 GLN A C 1
ATOM 1767 O O . GLN A 1 249 ? 18.803 54.537 32.372 1.00 23.34 215 GLN A O 1
ATOM 1773 N N . LYS A 1 250 ? 19.975 52.818 31.477 1.00 20.32 216 LYS A N 1
ATOM 1774 C CA . LYS A 1 250 ? 19.184 51.737 32.068 1.00 19.11 216 LYS A CA 1
ATOM 1775 C C . LYS A 1 250 ? 20.136 50.713 32.628 1.00 17.24 216 LYS A C 1
ATOM 1776 O O . LYS A 1 250 ? 21.217 50.558 32.112 1.00 18.14 216 LYS A O 1
ATOM 1782 N N . PRO A 1 251 ? 19.660 49.881 33.576 1.00 17.56 217 PRO A N 1
ATOM 1783 C CA . PRO A 1 251 ? 20.477 48.749 34.014 1.00 17.29 217 PRO A CA 1
ATOM 1784 C C . PRO A 1 251 ? 20.666 47.730 32.886 1.00 16.80 217 PRO A C 1
ATOM 1785 O O . PRO A 1 251 ? 19.795 47.620 32.023 1.00 17.72 217 PRO A O 1
ATOM 1789 N N . PHE A 1 252 ? 21.807 47.064 32.902 1.00 14.65 218 PHE A N 1
ATOM 1790 C CA . PHE A 1 252 ? 22.197 46.037 31.918 1.00 15.13 218 PHE A CA 1
ATOM 1791 C C . PHE A 1 252 ? 22.832 44.860 32.631 1.00 15.84 218 PHE A C 1
ATOM 1792 O O . PHE A 1 252 ? 23.673 45.078 33.530 1.00 17.32 218 PHE A O 1
ATOM 1800 N N . PHE A 1 253 ? 22.480 43.656 32.242 1.00 14.39 219 PHE A N 1
ATOM 1801 C CA . PHE A 1 253 ? 23.225 42.456 32.620 1.00 14.39 219 PHE A CA 1
ATOM 1802 C C . PHE A 1 253 ? 23.206 41.449 31.489 1.00 14.21 219 PHE A C 1
ATOM 1803 O O . PHE A 1 253 ? 22.468 41.596 30.512 1.00 14.07 219 PHE A O 1
ATOM 1811 N N . PHE A 1 254 ? 23.977 40.363 31.621 1.00 13.94 220 PHE A N 1
ATOM 1812 C CA . PHE A 1 254 ? 23.974 39.270 30.646 1.00 13.70 220 PHE A CA 1
ATOM 1813 C C . PHE A 1 254 ? 22.881 38.269 31.016 1.00 12.21 220 PHE A C 1
ATOM 1814 O O . PHE A 1 254 ? 22.999 37.650 32.075 1.00 14.39 220 PHE A O 1
ATOM 1822 N N . MET A 1 255 ? 21.862 38.125 30.182 1.00 12.21 221 MET A N 1
ATOM 1823 C CA . MET A 1 255 ? 20.833 37.101 30.378 1.00 12.68 221 MET A CA 1
ATOM 1824 C C . MET A 1 255 ? 21.320 35.712 29.995 1.00 13.81 221 MET A C 1
ATOM 1825 O O . MET A 1 255 ? 20.692 34.737 30.395 1.00 14.06 221 MET A O 1
ATOM 1830 N N . GLU A 1 256 ? 22.348 35.588 29.197 1.00 12.11 222 GLU A N 1
ATOM 1831 C CA . GLU A 1 256 ? 23.066 34.320 29.015 1.00 13.02 222 GLU A CA 1
ATOM 1832 C C . GLU A 1 256 ? 24.549 34.620 28.933 1.00 13.60 222 GLU A C 1
ATOM 1833 O O . GLU A 1 256 ? 24.927 35.677 28.393 1.00 13.49 222 GLU A O 1
ATOM 1839 N N . ALA A 1 257 ? 25.363 33.749 29.453 1.00 13.53 223 ALA A N 1
ATOM 1840 C CA . ALA A 1 257 ? 26.818 33.778 29.229 1.00 13.88 223 ALA A CA 1
ATOM 1841 C C . ALA A 1 257 ? 27.330 32.387 29.568 1.00 15.33 223 ALA A C 1
ATOM 1842 O O . ALA A 1 257 ? 26.903 31.858 30.576 1.00 14.45 223 ALA A O 1
ATOM 1844 N N . GLY A 1 258 ? 28.235 31.864 28.789 1.00 15.34 224 GLY A N 1
ATOM 1845 C CA . GLY A 1 258 ? 28.737 30.526 29.084 1.00 15.32 224 GLY A CA 1
ATOM 1846 C C . GLY A 1 258 ? 29.549 30.009 27.951 1.00 16.05 224 GLY A C 1
ATOM 1847 O O . GLY A 1 258 ? 29.663 30.713 26.893 1.00 16.24 224 GLY A O 1
ATOM 1848 N N . CYS A 1 259 ? 30.097 28.803 28.096 1.00 15.36 225 CYS A N 1
ATOM 1849 C CA . CYS A 1 259 ? 30.953 28.197 27.046 1.00 16.74 225 CYS A CA 1
ATOM 1850 C C . CYS A 1 259 ? 30.949 26.703 27.258 1.00 16.50 225 CYS A C 1
ATOM 1851 O O . CYS A 1 259 ? 31.136 26.296 28.409 1.00 16.37 225 CYS A O 1
ATOM 1854 N N . PRO A 1 260 ? 30.781 25.870 26.220 1.00 17.00 226 PRO A N 1
ATOM 1855 C CA . PRO A 1 260 ? 30.905 24.434 26.422 1.00 18.08 226 PRO A CA 1
ATOM 1856 C C . PRO A 1 260 ? 32.355 24.078 26.731 1.00 21.19 226 PRO A C 1
ATOM 1857 O O . PRO A 1 260 ? 33.285 24.814 26.349 1.00 19.33 226 PRO A O 1
ATOM 1861 N N . SER A 1 261 ? 32.520 22.966 27.431 1.00 18.30 227 SER A N 1
ATOM 1862 C CA . SER A 1 261 ? 33.854 22.432 27.755 1.00 19.60 227 SER A CA 1
ATOM 1863 C C . SER A 1 261 ? 34.361 21.597 26.575 1.00 19.95 227 SER A C 1
ATOM 1864 O O . SER A 1 261 ? 34.552 20.371 26.736 1.00 21.25 227 SER A O 1
ATOM 1867 N N . ARG A 1 262 ? 34.608 22.245 25.443 1.00 20.89 228 ARG A N 1
ATOM 1868 C CA . ARG A 1 262 ? 34.968 21.596 24.153 1.00 21.68 228 ARG A CA 1
ATOM 1869 C C . ARG A 1 262 ? 36.148 22.315 23.513 1.00 23.59 228 ARG A C 1
ATOM 1870 O O . ARG A 1 262 ? 36.317 23.558 23.664 1.00 21.98 228 ARG A O 1
ATOM 1878 N N . LEU A 1 263 ? 36.868 21.557 22.678 1.00 24.29 229 LEU A N 1
ATOM 1879 C CA . LEU A 1 263 ? 37.999 22.106 21.895 1.00 26.54 229 LEU A CA 1
ATOM 1880 C C . LEU A 1 263 ? 37.523 23.353 21.144 1.00 22.50 229 LEU A C 1
ATOM 1881 O O . LEU A 1 263 ? 36.549 23.235 20.402 1.00 23.79 229 LEU A O 1
ATOM 1886 N N . GLU A 1 264 ? 38.228 24.469 21.332 1.00 23.69 230 GLU A N 1
ATOM 1887 C CA . GLU A 1 264 ? 38.047 25.730 20.571 1.00 27.02 230 GLU A CA 1
ATOM 1888 C C . GLU A 1 264 ? 36.633 26.326 20.763 1.00 26.10 230 GLU A C 1
ATOM 1889 O O . GLU A 1 264 ? 36.295 27.299 20.070 1.00 26.16 230 GLU A O 1
ATOM 1895 N N . SER A 1 265 ? 35.838 25.860 21.734 1.00 24.48 231 SER A N 1
ATOM 1896 C CA . SER A 1 265 ? 34.465 26.419 21.911 1.00 21.69 231 SER A CA 1
ATOM 1897 C C . SER A 1 265 ? 34.564 27.906 22.281 1.00 21.98 231 SER A C 1
ATOM 1898 O O . SER A 1 265 ? 33.604 28.671 21.989 1.00 23.27 231 SER A O 1
ATOM 1901 N N . GLY A 1 266 ? 35.624 28.326 22.952 1.00 21.50 232 GLY A N 1
ATOM 1902 C CA . GLY A 1 266 ? 35.811 29.721 23.382 1.00 22.47 232 GLY A CA 1
ATOM 1903 C C . GLY A 1 266 ? 35.889 30.689 22.200 1.00 22.52 232 GLY A C 1
ATOM 1904 O O . GLY A 1 266 ? 35.746 31.902 22.435 1.00 22.31 232 GLY A O 1
ATOM 1905 N N . SER A 1 267 ? 36.187 30.224 20.993 1.00 23.28 233 SER A N 1
ATOM 1906 C CA . SER A 1 267 ? 36.211 31.087 19.781 1.00 25.73 233 SER A CA 1
ATOM 1907 C C . SER A 1 267 ? 34.774 31.377 19.325 1.00 24.62 233 SER A C 1
ATOM 1908 O O . SER A 1 267 ? 34.550 32.404 18.635 1.00 23.86 233 SER A O 1
ATOM 1911 N N . VAL A 1 268 ? 33.809 30.524 19.703 1.00 23.57 234 VAL A N 1
ATOM 1912 C CA . VAL A 1 268 ? 32.382 30.693 19.277 1.00 24.86 234 VAL A CA 1
ATOM 1913 C C . VAL A 1 268 ? 31.504 30.106 20.384 1.00 22.87 234 VAL A C 1
ATOM 1914 O O . VAL A 1 268 ? 30.892 29.046 20.217 1.00 21.81 234 VAL A O 1
ATOM 1918 N N . PRO A 1 269 ? 31.502 30.740 21.574 1.00 21.22 235 PRO A N 1
ATOM 1919 C CA . PRO A 1 269 ? 30.918 30.100 22.759 1.00 20.23 235 PRO A CA 1
ATOM 1920 C C . PRO A 1 269 ? 29.397 29.954 22.640 1.00 21.29 235 PRO A C 1
ATOM 1921 O O . PRO A 1 269 ? 28.834 29.113 23.337 1.00 20.03 235 PRO A O 1
ATOM 1925 N N . ASN A 1 270 ? 28.767 30.644 21.688 1.00 20.50 236 ASN A N 1
ATOM 1926 C CA . ASN A 1 270 ? 27.319 30.492 21.392 1.00 20.51 236 ASN A CA 1
ATOM 1927 C C . ASN A 1 270 ? 27.012 29.193 20.641 1.00 22.08 236 ASN A C 1
ATOM 1928 O O . ASN A 1 270 ? 25.811 28.866 20.524 1.00 23.29 236 ASN A O 1
ATOM 1933 N N . ASP A 1 271 ? 28.002 28.592 19.973 1.00 22.36 237 ASP A N 1
ATOM 1934 C CA . ASP A 1 271 ? 27.737 27.505 19.003 1.00 23.48 237 ASP A CA 1
ATOM 1935 C C . ASP A 1 271 ? 27.603 26.194 19.775 1.00 23.91 237 ASP A C 1
ATOM 1936 O O . ASP A 1 271 ? 28.608 25.536 20.044 1.00 24.25 237 ASP A O 1
ATOM 1941 N N . TRP A 1 272 ? 26.366 25.849 20.118 1.00 23.86 238 TRP A N 1
ATOM 1942 C CA . TRP A 1 272 ? 26.058 24.690 20.987 1.00 24.87 238 TRP A CA 1
ATOM 1943 C C . TRP A 1 272 ? 26.318 23.394 20.220 1.00 28.25 238 TRP A C 1
ATOM 1944 O O . TRP A 1 272 ? 26.413 22.348 20.884 1.00 34.41 238 TRP A O 1
ATOM 1955 N N . ASN A 1 273 ? 26.494 23.460 18.899 1.00 30.85 239 ASN A N 1
ATOM 1956 C CA . ASN A 1 273 ? 26.726 22.250 18.066 1.00 38.40 239 ASN A CA 1
ATOM 1957 C C . ASN A 1 273 ? 28.196 22.073 17.692 1.00 37.35 239 ASN A C 1
ATOM 1958 O O . ASN A 1 273 ? 28.484 21.060 17.005 1.00 41.52 239 ASN A O 1
ATOM 1963 N N . LYS A 1 274 ? 29.090 22.977 18.109 1.00 32.17 240 LYS A N 1
ATOM 1964 C CA . LYS A 1 274 ? 30.524 22.939 17.708 1.00 30.18 240 LYS A CA 1
ATOM 1965 C C . LYS A 1 274 ? 31.277 21.799 18.415 1.00 34.74 240 LYS A C 1
ATOM 1966 O O . LYS A 1 274 ? 31.222 21.704 19.648 1.00 30.28 240 LYS A O 1
ATOM 1972 N N . ASN A 1 275 ? 32.036 21.000 17.658 1.00 30.68 241 ASN A N 1
ATOM 1973 C CA . ASN A 1 275 ? 33.048 20.041 18.187 1.00 32.02 241 ASN A CA 1
ATOM 1974 C C . ASN A 1 275 ? 32.471 19.144 19.281 1.00 29.09 241 ASN A C 1
ATOM 1975 O O . ASN A 1 275 ? 33.136 18.961 20.330 1.00 27.50 241 ASN A O 1
ATOM 1980 N N . ARG A 1 276 ? 31.281 18.595 19.068 1.00 30.38 242 ARG A N 1
ATOM 1981 C CA . ARG A 1 276 ? 30.642 17.697 20.054 1.00 30.02 242 ARG A CA 1
ATOM 1982 C C . ARG A 1 276 ? 31.623 16.566 20.387 1.00 29.73 242 ARG A C 1
ATOM 1983 O O . ARG A 1 276 ? 32.305 16.071 19.456 1.00 29.08 242 ARG A O 1
ATOM 1991 N N . GLY A 1 277 ? 31.759 16.249 21.672 1.00 27.66 243 GLY A N 1
ATOM 1992 C CA . GLY A 1 277 ? 32.518 15.093 22.182 1.00 29.05 243 GLY A CA 1
ATOM 1993 C C . GLY A 1 277 ? 34.002 15.349 22.223 1.00 29.14 243 GLY A C 1
ATOM 1994 O O . GLY A 1 277 ? 34.732 14.444 22.654 1.00 33.16 243 GLY A O 1
ATOM 1995 N N . GLN A 1 278 ? 34.463 16.523 21.778 1.00 26.73 244 GLN A N 1
ATOM 1996 C CA . GLN A 1 278 ? 35.904 16.884 21.818 1.00 27.05 244 GLN A CA 1
ATOM 1997 C C . GLN A 1 278 ? 36.155 17.691 23.092 1.00 26.04 244 GLN A C 1
ATOM 1998 O O . GLN A 1 278 ? 36.019 18.935 23.077 1.00 27.68 244 GLN A O 1
ATOM 2004 N N . ILE A 1 279 ? 36.500 17.013 24.173 1.00 25.62 245 ILE A N 1
ATOM 2005 C CA . ILE A 1 279 ? 36.487 17.584 25.548 1.00 24.96 245 ILE A CA 1
ATOM 2006 C C . ILE A 1 279 ? 37.655 18.558 25.767 1.00 27.46 245 ILE A C 1
ATOM 2007 O O . ILE A 1 279 ? 38.826 18.241 25.426 1.00 27.78 245 ILE A O 1
ATOM 2012 N N . ASP A 1 280 ? 37.377 19.704 26.390 1.00 24.10 246 ASP A N 1
ATOM 2013 C CA . ASP A 1 280 ? 38.404 20.686 26.812 1.00 22.47 246 ASP A CA 1
ATOM 2014 C C . ASP A 1 280 ? 37.872 21.461 28.022 1.00 21.99 246 ASP A C 1
ATOM 2015 O O . ASP A 1 280 ? 37.239 22.510 27.856 1.00 22.84 246 ASP A O 1
ATOM 2020 N N . MET A 1 281 ? 38.240 21.019 29.213 1.00 23.60 247 MET A N 1
ATOM 2021 C CA . MET A 1 281 ? 37.832 21.654 30.486 1.00 24.40 247 MET A CA 1
ATOM 2022 C C . MET A 1 281 ? 38.490 23.029 30.562 1.00 22.65 247 MET A C 1
ATOM 2023 O O . MET A 1 281 ? 37.886 23.992 31.083 1.00 22.83 247 MET A O 1
ATOM 2028 N N . ASP A 1 282 ? 39.734 23.166 30.088 1.00 23.34 248 ASP A N 1
ATOM 2029 C CA . ASP A 1 282 ? 40.499 24.419 30.250 1.00 24.99 248 ASP A CA 1
ATOM 2030 C C . ASP A 1 282 ? 39.901 25.516 29.359 1.00 21.46 248 ASP A C 1
ATOM 2031 O O . ASP A 1 282 ? 39.954 26.681 29.760 1.00 23.63 248 ASP A O 1
ATOM 2036 N N . GLU A 1 283 ? 39.424 25.182 28.162 1.00 21.79 249 GLU A N 1
ATOM 2037 C CA . GLU A 1 283 ? 38.805 26.172 27.240 1.00 22.25 249 GLU A CA 1
ATOM 2038 C C . GLU A 1 283 ? 37.701 26.919 28.016 1.00 21.58 249 GLU A C 1
ATOM 2039 O O . GLU A 1 283 ? 37.608 28.149 27.971 1.00 21.65 249 GLU A O 1
ATOM 2045 N N . GLN A 1 284 ? 36.820 26.155 28.663 1.00 20.78 250 GLN A N 1
ATOM 2046 C CA . GLN A 1 284 ? 35.676 26.707 29.426 1.00 18.87 250 GLN A CA 1
ATOM 2047 C C . GLN A 1 284 ? 36.194 27.552 30.577 1.00 19.19 250 GLN A C 1
ATOM 2048 O O . GLN A 1 284 ? 35.685 28.656 30.799 1.00 18.22 250 GLN A O 1
ATOM 2054 N N . ARG A 1 285 ? 37.237 27.121 31.262 1.00 20.15 251 ARG A N 1
ATOM 2055 C CA . ARG A 1 285 ? 37.804 27.844 32.416 1.00 19.86 251 ARG A CA 1
ATOM 2056 C C . ARG A 1 285 ? 38.362 29.192 31.945 1.00 17.70 251 ARG A C 1
ATOM 2057 O O . ARG A 1 285 ? 38.125 30.197 32.595 1.00 20.41 251 ARG A O 1
ATOM 2065 N N . VAL A 1 286 ? 39.070 29.180 30.835 1.00 21.50 252 VAL A N 1
ATOM 2066 C CA . VAL A 1 286 ? 39.720 30.402 30.294 1.00 21.52 252 VAL A CA 1
ATOM 2067 C C . VAL A 1 286 ? 38.659 31.421 29.871 1.00 20.49 252 VAL A C 1
ATOM 2068 O O . VAL A 1 286 ? 38.810 32.626 30.157 1.00 20.75 252 VAL A O 1
ATOM 2072 N N . PHE A 1 287 ? 37.551 30.946 29.290 1.00 19.48 253 PHE A N 1
ATOM 2073 C CA . PHE A 1 287 ? 36.447 31.832 28.884 1.00 20.50 253 PHE A CA 1
ATOM 2074 C C . PHE A 1 287 ? 35.967 32.544 30.139 1.00 17.64 253 PHE A C 1
ATOM 2075 O O . PHE A 1 287 ? 35.834 33.767 30.205 1.00 18.92 253 PHE A O 1
ATOM 2083 N N . TYR A 1 288 ? 35.662 31.801 31.206 1.00 17.21 254 TYR A N 1
ATOM 2084 C CA . TYR A 1 288 ? 35.086 32.383 32.422 1.00 16.58 254 TYR A CA 1
ATOM 2085 C C . TYR A 1 288 ? 36.075 33.337 33.092 1.00 17.27 254 TYR A C 1
ATOM 2086 O O . TYR A 1 288 ? 35.666 34.388 33.556 1.00 17.17 254 TYR A O 1
ATOM 2095 N N . GLU A 1 289 ? 37.346 32.943 33.184 1.00 18.98 255 GLU A N 1
ATOM 2096 C CA . GLU A 1 289 ? 38.346 33.863 33.799 1.00 19.59 255 GLU A CA 1
ATOM 2097 C C . GLU A 1 289 ? 38.422 35.195 33.043 1.00 17.87 255 GLU A C 1
ATOM 2098 O O . GLU A 1 289 ? 38.477 36.233 33.698 1.00 19.28 255 GLU A O 1
ATOM 2104 N N . GLU A 1 290 ? 38.372 35.163 31.714 1.00 19.71 256 GLU A N 1
ATOM 2105 C CA . GLU A 1 290 ? 38.491 36.413 30.940 1.00 18.24 256 GLU A CA 1
ATOM 2106 C C . GLU A 1 290 ? 37.240 37.250 31.149 1.00 18.71 256 GLU A C 1
ATOM 2107 O O . GLU A 1 290 ? 37.285 38.461 31.334 1.00 18.67 256 GLU A O 1
ATOM 2113 N N . MET A 1 291 ? 36.085 36.613 31.076 1.00 18.40 257 MET A N 1
ATOM 2114 C CA . MET A 1 291 ? 34.805 37.339 31.182 1.00 18.11 257 MET A CA 1
ATOM 2115 C C . MET A 1 291 ? 34.746 38.087 32.502 1.00 16.78 257 MET A C 1
ATOM 2116 O O . MET A 1 291 ? 34.415 39.281 32.556 1.00 17.07 257 MET A O 1
ATOM 2121 N N . PHE A 1 292 ? 35.085 37.437 33.614 1.00 16.53 258 PHE A N 1
ATOM 2122 C CA . PHE A 1 292 ? 35.041 38.031 34.956 1.00 17.14 258 PHE A CA 1
ATOM 2123 C C . PHE A 1 292 ? 36.174 39.055 35.193 1.00 16.27 258 PHE A C 1
ATOM 2124 O O . PHE A 1 292 ? 36.012 39.947 36.028 1.00 19.98 258 PHE A O 1
ATOM 2132 N N . LYS A 1 293 ? 37.242 38.891 34.434 1.00 18.19 259 LYS A N 1
ATOM 2133 C CA . LYS A 1 293 ? 38.365 39.894 34.497 1.00 18.99 259 LYS A CA 1
ATOM 2134 C C . LYS A 1 293 ? 37.852 41.255 34.033 1.00 21.66 259 LYS A C 1
ATOM 2135 O O . LYS A 1 293 ? 38.187 42.258 34.668 1.00 23.30 259 LYS A O 1
ATOM 2141 N N . PHE A 1 294 ? 36.986 41.295 33.013 1.00 19.98 260 PHE A N 1
ATOM 2142 C CA . PHE A 1 294 ? 36.581 42.590 32.419 1.00 20.53 260 PHE A CA 1
ATOM 2143 C C . PHE A 1 294 ? 35.192 43.045 32.849 1.00 17.89 260 PHE A C 1
ATOM 2144 O O . PHE A 1 294 ? 34.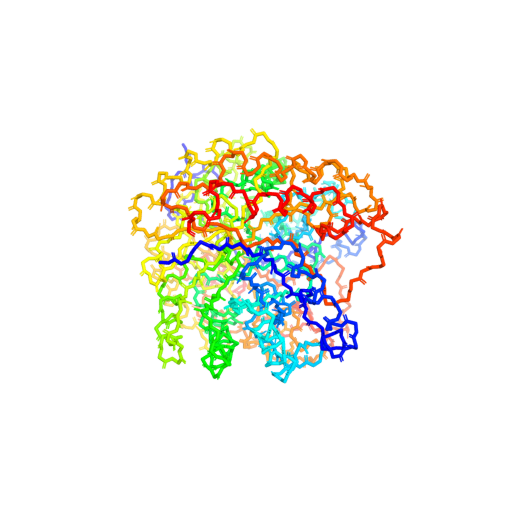931 44.239 32.898 1.00 21.32 260 PHE A O 1
ATOM 2152 N N . PHE A 1 295 ? 34.297 42.100 33.162 1.00 18.50 261 PHE A N 1
ATOM 2153 C CA . PHE A 1 295 ? 32.939 42.404 33.642 1.00 18.14 261 PHE A CA 1
ATOM 2154 C C . PHE A 1 295 ? 32.798 41.964 35.093 1.00 18.37 261 PHE A C 1
ATOM 2155 O O . PHE A 1 295 ? 32.803 40.737 35.351 1.00 18.80 261 PHE A O 1
ATOM 2163 N N . HIS A 1 296 ? 32.676 42.903 36.005 1.00 19.94 262 HIS A N 1
ATOM 2164 C CA . HIS A 1 296 ? 32.649 42.592 37.449 1.00 21.88 262 HIS A CA 1
ATOM 2165 C C . HIS A 1 296 ? 31.758 43.601 38.119 1.00 21.21 262 HIS A C 1
ATOM 2166 O O . HIS A 1 296 ? 30.555 43.405 38.140 1.00 23.16 262 HIS A O 1
ATOM 2173 N N . GLY A 1 297 ? 32.313 44.629 38.723 1.00 21.69 263 GLY A N 1
ATOM 2174 C CA . GLY A 1 297 ? 31.558 45.451 39.673 1.00 21.95 263 GLY A CA 1
ATOM 2175 C C . GLY A 1 297 ? 31.161 46.822 39.159 1.00 21.11 263 GLY A C 1
ATOM 2176 O O . GLY A 1 297 ? 30.617 47.582 39.960 1.00 25.79 263 GLY A O 1
ATOM 2177 N N . GLN A 1 298 ? 31.419 47.113 37.882 1.00 21.33 264 GLN A N 1
ATOM 2178 C CA . GLN A 1 298 ? 31.049 48.405 37.282 1.00 19.78 264 GLN A CA 1
ATOM 2179 C C . GLN A 1 298 ? 29.649 48.806 37.707 1.00 21.49 264 GLN A C 1
ATOM 2180 O O . GLN A 1 298 ? 28.733 47.972 37.589 1.00 21.19 264 GLN A O 1
ATOM 2186 N N . LYS A 1 299 ? 29.409 50.065 38.061 1.00 23.22 265 LYS A N 1
ATOM 2187 C CA . LYS A 1 299 ? 28.128 50.497 38.644 1.00 23.16 265 LYS A CA 1
ATOM 2188 C C . LYS A 1 299 ? 26.981 50.358 37.611 1.00 20.59 265 LYS A C 1
ATOM 2189 O O . LYS A 1 299 ? 25.809 50.249 38.040 1.00 23.90 265 LYS A O 1
ATOM 2195 N N . TRP A 1 300 ? 27.289 50.411 36.312 1.00 20.86 266 TRP A N 1
ATOM 2196 C CA . TRP A 1 300 ? 26.276 50.346 35.227 1.00 21.88 266 TRP A CA 1
ATOM 2197 C C . TRP A 1 300 ? 25.935 48.898 34.876 1.00 20.98 266 TRP A C 1
ATOM 2198 O O . TRP A 1 300 ? 24.991 48.694 34.098 1.00 20.71 266 TRP A O 1
ATOM 2209 N N . PHE A 1 301 ? 26.644 47.952 35.479 1.00 19.92 267 PHE A N 1
ATOM 2210 C CA . PHE A 1 301 ? 26.563 46.518 35.121 1.00 17.16 267 PHE A CA 1
ATOM 2211 C C . PHE A 1 301 ? 25.959 45.743 36.272 1.00 18.01 267 PHE A C 1
ATOM 2212 O O . PHE A 1 301 ? 26.299 45.990 37.449 1.00 19.23 267 PHE A O 1
ATOM 2220 N N . TYR A 1 302 ? 25.073 44.789 35.976 1.00 16.94 268 TYR A N 1
ATOM 2221 C CA . TYR A 1 302 ? 24.257 44.139 37.006 1.00 15.94 268 TYR A CA 1
ATOM 2222 C C . TYR A 1 302 ? 24.404 42.629 36.905 1.00 14.92 268 TYR A C 1
ATOM 2223 O O . TYR A 1 302 ? 23.504 41.980 37.490 1.00 16.64 268 TYR A O 1
ATOM 2232 N N . GLY A 1 303 ? 25.457 42.116 36.331 1.00 14.94 269 GLY A N 1
ATOM 2233 C CA . GLY A 1 303 ? 25.868 40.726 36.568 1.00 14.89 269 GLY A CA 1
ATOM 2234 C C . GLY A 1 303 ? 25.510 39.763 35.466 1.00 16.17 269 GLY A C 1
ATOM 2235 O O . GLY A 1 303 ? 25.436 40.119 34.285 1.00 15.24 269 GLY A O 1
ATOM 2236 N N . PHE A 1 304 ? 25.348 38.495 35.844 1.00 13.90 270 PHE A N 1
ATOM 2237 C CA . PHE A 1 304 ? 25.404 37.345 34.943 1.00 14.61 270 PHE A CA 1
ATOM 2238 C C . PHE A 1 304 ? 24.310 36.352 35.264 1.00 14.11 270 PHE A C 1
ATOM 2239 O O . PHE A 1 304 ? 24.249 35.875 36.417 1.00 15.31 270 PHE A O 1
ATOM 2247 N N . MET A 1 305 ? 23.540 35.972 34.267 1.00 13.36 271 MET A N 1
ATOM 2248 C CA . MET A 1 305 ? 22.718 34.769 34.302 1.00 13.16 271 MET A CA 1
ATOM 2249 C C . MET A 1 305 ? 23.424 33.782 33.405 1.00 12.75 271 MET A C 1
ATOM 2250 O O . MET A 1 305 ? 23.357 33.844 32.171 1.00 13.93 271 MET A O 1
ATOM 2255 N N . LEU A 1 306 ? 24.128 32.849 34.024 1.00 12.74 272 LEU A N 1
ATOM 2256 C CA . LEU A 1 306 ? 24.970 31.921 33.246 1.00 13.62 272 LEU A CA 1
ATOM 2257 C C . LEU A 1 306 ? 24.147 30.832 32.550 1.00 12.72 272 LEU A C 1
ATOM 2258 O O . LEU A 1 306 ? 23.037 30.605 32.903 1.00 12.94 272 LEU A O 1
ATOM 2263 N N . TRP A 1 307 ? 24.757 30.255 31.538 1.00 13.65 273 TRP A N 1
ATOM 2264 C CA . TRP A 1 307 ? 24.127 29.203 30.713 1.00 13.46 273 TRP A CA 1
ATOM 2265 C C . TRP A 1 307 ? 25.057 27.990 30.715 1.00 14.49 273 TRP A C 1
ATOM 2266 O O . TRP A 1 307 ? 26.159 28.129 30.299 1.00 15.39 273 TRP A O 1
ATOM 2277 N N . ASP A 1 308 ? 24.601 26.831 31.168 1.00 13.57 274 ASP A N 1
ATOM 2278 C CA . ASP A 1 308 ? 23.282 26.523 31.772 1.00 13.05 274 ASP A CA 1
ATOM 2279 C C . ASP A 1 308 ? 23.446 25.259 32.625 1.00 14.39 274 ASP A C 1
ATOM 2280 O O . ASP A 1 308 ? 24.507 24.697 32.666 1.00 15.97 274 ASP A O 1
ATOM 2285 N N . TRP A 1 309 ? 22.362 24.835 33.248 1.00 12.55 275 TRP A N 1
ATOM 2286 C CA . TRP A 1 309 ? 22.384 23.689 34.184 1.00 13.55 275 TRP A CA 1
ATOM 2287 C C . TRP A 1 309 ? 21.154 22.825 33.906 1.00 14.06 275 TRP A C 1
ATOM 2288 O O . TRP A 1 309 ? 20.084 23.345 33.965 1.00 14.11 275 TRP A O 1
ATOM 2299 N N . PRO A 1 310 ? 21.312 21.529 33.604 1.00 14.36 276 PRO A N 1
ATOM 2300 C CA . PRO A 1 310 ? 20.180 20.693 33.247 1.00 14.83 276 PRO A CA 1
ATOM 2301 C C . PRO A 1 310 ? 19.351 20.191 34.438 1.00 15.39 276 PRO A C 1
ATOM 2302 O O . PRO A 1 310 ? 19.834 20.107 35.492 1.00 15.45 276 PRO A O 1
ATOM 2306 N N . ALA A 1 311 ? 18.098 19.862 34.155 1.00 15.62 277 ALA A N 1
ATOM 2307 C CA . ALA A 1 311 ? 17.230 19.279 35.197 1.00 15.15 277 ALA A CA 1
ATOM 2308 C C . ALA A 1 311 ? 17.791 17.913 35.622 1.00 16.81 277 ALA A C 1
ATOM 2309 O O . ALA A 1 311 ? 17.715 17.604 36.761 1.00 19.43 277 ALA A O 1
ATOM 2311 N N . LYS A 1 312 ? 18.285 17.136 34.680 1.00 16.82 278 LYS A N 1
ATOM 2312 C CA . LYS A 1 312 ? 18.943 15.851 35.007 1.00 19.63 278 LYS A CA 1
ATOM 2313 C C . LYS A 1 312 ? 20.436 16.060 34.831 1.00 17.64 278 LYS A C 1
ATOM 2314 O O . LYS A 1 312 ? 20.930 16.133 33.694 1.00 18.49 278 LYS A O 1
ATOM 2320 N N . LEU A 1 313 ? 21.119 16.012 35.954 1.00 18.45 279 LEU A N 1
ATOM 2321 C CA . LEU A 1 313 ? 22.550 16.368 36.036 1.00 18.17 279 LEU A CA 1
ATOM 2322 C C . LEU A 1 313 ? 23.362 15.083 35.915 1.00 21.29 279 LEU A C 1
ATOM 2323 O O . LEU A 1 313 ? 22.990 14.067 36.593 1.00 24.06 279 LEU A O 1
ATOM 2328 N N . TYR A 1 314 ? 24.407 15.090 35.113 1.00 19.31 280 TYR A N 1
ATOM 2329 C CA . TYR A 1 314 ? 25.337 13.944 35.007 1.00 21.09 280 TYR A CA 1
ATOM 2330 C C . TYR A 1 314 ? 25.987 13.693 36.363 1.00 20.95 280 TYR A C 1
ATOM 2331 O O . TYR A 1 314 ? 26.062 14.507 37.256 1.00 20.44 280 TYR A O 1
ATOM 2340 N N . ARG A 1 315 ? 26.510 12.457 36.512 1.00 23.84 281 ARG A N 1
ATOM 2341 C CA . ARG A 1 315 ? 27.288 12.091 37.710 1.00 26.39 281 ARG A CA 1
ATOM 2342 C C . ARG A 1 315 ? 28.598 12.867 37.754 1.00 20.98 281 ARG A C 1
ATOM 2343 O O . ARG A 1 315 ? 29.231 13.089 36.693 1.00 22.79 281 ARG A O 1
ATOM 2351 N N . LEU A 1 316 ? 29.034 13.178 38.958 1.00 22.59 282 LEU A N 1
ATOM 2352 C CA . LEU A 1 316 ? 30.297 13.896 39.153 1.00 22.87 282 LEU A CA 1
ATOM 2353 C C . LEU A 1 316 ? 31.437 13.118 38.481 1.00 24.50 282 LEU A C 1
ATOM 2354 O O . LEU A 1 316 ? 32.268 13.722 37.798 1.00 24.34 282 LEU A O 1
ATOM 2359 N N . GLU A 1 317 ? 31.431 11.795 38.581 1.00 26.08 283 GLU A N 1
ATOM 2360 C CA . GLU A 1 317 ? 32.543 10.989 38.004 1.00 30.98 283 GLU A CA 1
ATOM 2361 C C . GLU A 1 317 ? 32.559 11.080 36.468 1.00 28.81 283 GLU A C 1
ATOM 2362 O O . GLU A 1 317 ? 33.597 10.763 35.864 1.00 29.41 283 GLU A O 1
ATOM 2368 N N . ASP A 1 318 ? 31.496 11.610 35.836 1.00 25.65 284 ASP A N 1
ATOM 2369 C CA . ASP A 1 318 ? 31.368 11.694 34.368 1.00 25.74 284 ASP A CA 1
ATOM 2370 C C . ASP A 1 318 ? 31.712 13.119 33.886 1.00 23.16 284 ASP A C 1
ATOM 2371 O O . ASP A 1 318 ? 31.744 13.344 32.672 1.00 25.20 284 ASP A O 1
ATOM 2376 N N . ALA A 1 319 ? 31.988 14.032 34.801 1.00 23.06 285 ALA A N 1
ATOM 2377 C CA . ALA A 1 319 ? 32.116 15.475 34.465 1.00 21.93 285 ALA A CA 1
ATOM 2378 C C . ALA A 1 319 ? 33.292 15.710 33.526 1.00 25.31 285 ALA A C 1
ATOM 2379 O O . ALA A 1 319 ? 33.183 16.505 32.571 1.00 23.96 285 ALA A O 1
ATOM 2381 N N . SER A 1 320 ? 34.412 15.030 33.795 1.00 24.87 286 SER A N 1
ATOM 2382 C CA . SER A 1 320 ? 35.666 15.267 33.049 1.00 28.72 286 SER A CA 1
ATOM 2383 C C . SER A 1 320 ? 35.529 14.797 31.595 1.00 26.98 286 SER A C 1
ATOM 2384 O O . SER A 1 320 ? 36.354 15.228 30.775 1.00 29.75 286 SER A O 1
ATOM 2387 N N . GLU A 1 321 ? 34.477 14.063 31.244 1.00 23.60 287 GLU A N 1
ATOM 2388 C CA . GLU A 1 321 ? 34.223 13.615 29.859 1.00 28.36 287 GLU A CA 1
ATOM 2389 C C . GLU A 1 321 ? 32.949 14.258 29.288 1.00 27.09 287 GLU A C 1
ATOM 2390 O O . GLU A 1 321 ? 32.537 13.861 28.202 1.00 27.04 287 GLU A O 1
ATOM 2396 N N . ASN A 1 322 ? 32.373 15.248 29.983 1.00 23.52 288 ASN A N 1
ATOM 2397 C CA . ASN A 1 322 ? 31.092 15.892 29.586 1.00 22.22 288 ASN A CA 1
ATOM 2398 C C . ASN A 1 322 ? 31.371 17.166 28.756 1.00 19.00 288 ASN A C 1
ATOM 2399 O O . ASN A 1 322 ? 32.264 17.920 29.121 1.00 21.22 288 ASN A O 1
ATOM 2404 N N . ASP A 1 323 ? 30.680 17.312 27.637 1.00 20.16 289 ASP A N 1
ATOM 2405 C CA . ASP A 1 323 ? 30.966 18.375 26.653 1.00 19.31 289 ASP A CA 1
ATOM 2406 C C . ASP A 1 323 ? 29.963 19.526 26.749 1.00 21.65 289 ASP A C 1
ATOM 2407 O O . ASP A 1 323 ? 29.990 20.404 25.867 1.00 22.28 289 ASP A O 1
ATOM 2412 N N . ASP A 1 324 ? 29.155 19.562 27.791 1.00 19.27 290 ASP A N 1
ATOM 2413 C CA . ASP A 1 324 ? 28.053 20.563 27.863 1.00 18.71 290 ASP A CA 1
ATOM 2414 C C . ASP A 1 324 ? 28.541 21.941 28.332 1.00 17.43 290 ASP A C 1
ATOM 2415 O O . ASP A 1 324 ? 29.619 22.113 28.863 1.00 16.92 290 ASP A O 1
ATOM 2420 N N . TYR A 1 325 ? 27.628 22.919 28.263 1.00 16.37 291 TYR A N 1
ATOM 2421 C CA . TYR A 1 325 ? 27.810 24.237 28.908 1.00 16.33 291 TYR A CA 1
ATOM 2422 C C . TYR A 1 325 ? 27.928 24.087 30.413 1.00 15.25 291 TYR A C 1
ATOM 2423 O O . TYR A 1 325 ? 28.601 24.862 31.056 1.00 16.10 291 TYR A O 1
ATOM 2432 N N . CYS A 1 326 ? 27.298 23.058 30.988 1.00 14.62 292 CYS A N 1
ATOM 2433 C CA . CYS A 1 326 ? 27.282 22.898 32.438 1.00 15.08 292 CYS A CA 1
ATOM 2434 C C . CYS A 1 326 ? 28.697 22.901 33.022 1.00 15.92 292 CYS A C 1
ATOM 2435 O O . CYS A 1 326 ? 29.597 22.297 32.414 1.00 16.93 292 CYS A O 1
ATOM 2438 N N . VAL A 1 327 ? 28.876 23.585 34.135 1.00 15.88 293 VAL A N 1
ATOM 2439 C CA . VAL A 1 327 ? 30.196 23.691 34.806 1.00 15.88 293 VAL A CA 1
ATOM 2440 C C . VAL A 1 327 ? 30.315 22.657 35.932 1.00 16.14 293 VAL A C 1
ATOM 2441 O O . VAL A 1 327 ? 31.391 22.597 36.537 1.00 15.88 293 VAL A O 1
ATOM 2445 N N . TYR A 1 328 ? 29.262 21.940 36.280 1.00 15.40 294 TYR A N 1
ATOM 2446 C CA . TYR A 1 328 ? 29.295 20.966 37.407 1.00 16.88 294 TYR A CA 1
ATOM 2447 C C . TYR A 1 328 ? 30.479 20.014 37.226 1.00 17.08 294 TYR A C 1
ATOM 2448 O O . TYR A 1 328 ? 30.618 19.394 36.187 1.00 16.27 294 TYR A O 1
ATOM 2457 N N . GLY A 1 329 ? 31.294 19.908 38.267 1.00 18.99 295 GLY A N 1
ATOM 2458 C CA . GLY A 1 329 ? 32.412 18.949 38.278 1.00 18.13 295 GLY A CA 1
ATOM 2459 C C . GLY A 1 329 ? 33.587 19.407 37.455 1.00 19.99 295 GLY A C 1
ATOM 2460 O O . GLY A 1 329 ? 34.522 18.604 37.260 1.00 22.26 295 GLY A O 1
ATOM 2461 N N . LYS A 1 330 ? 33.602 20.651 36.996 1.00 17.44 296 LYS A N 1
ATOM 2462 C CA . LYS A 1 330 ? 34.653 21.135 36.084 1.00 17.68 296 LYS A CA 1
ATOM 2463 C C . LYS A 1 330 ? 35.356 22.324 36.696 1.00 16.38 296 LYS A C 1
ATOM 2464 O O . LYS A 1 330 ? 34.849 22.986 37.579 1.00 16.22 296 LYS A O 1
ATOM 2470 N N . PRO A 1 331 ? 36.582 22.640 36.213 1.00 18.36 297 PRO A N 1
ATOM 2471 C CA . PRO A 1 331 ? 37.347 23.734 36.787 1.00 17.18 297 PRO A CA 1
ATOM 2472 C C . PRO A 1 331 ? 36.617 25.088 36.785 1.00 16.65 297 PRO A C 1
ATOM 2473 O O . PRO A 1 331 ? 36.764 25.880 37.692 1.00 18.01 297 PRO A O 1
ATOM 2477 N N . ALA A 1 332 ? 35.863 25.348 35.713 1.00 17.41 298 ALA A N 1
ATOM 2478 C CA . ALA A 1 332 ? 35.156 26.648 35.604 1.00 17.00 298 ALA A CA 1
ATOM 2479 C C . ALA A 1 332 ? 34.222 26.861 36.795 1.00 14.13 298 ALA A C 1
ATOM 2480 O O . ALA A 1 332 ? 33.968 27.954 37.202 1.00 15.27 298 ALA A O 1
ATOM 2482 N N . ALA A 1 333 ? 33.690 25.809 37.409 1.00 15.69 299 ALA A N 1
ATOM 2483 C CA . ALA A 1 333 ? 32.772 25.990 38.538 1.00 14.71 299 ALA A CA 1
ATOM 2484 C C . ALA A 1 333 ? 33.472 26.710 39.680 1.00 14.58 299 ALA A C 1
ATOM 2485 O O . ALA A 1 333 ? 32.836 27.458 40.416 1.00 14.65 299 ALA A O 1
ATOM 2487 N N . GLU A 1 334 ? 34.761 26.402 39.905 1.00 15.73 300 GLU A N 1
ATOM 2488 C CA . GLU A 1 334 ? 35.508 27.020 41.004 1.00 14.88 300 GLU A CA 1
ATOM 2489 C C . GLU A 1 334 ? 35.820 28.492 40.698 1.00 14.56 300 GLU A C 1
ATOM 2490 O O . GLU A 1 334 ? 35.867 29.281 41.612 1.00 15.30 300 GLU A O 1
ATOM 2496 N N . VAL A 1 335 ? 36.046 28.799 39.407 1.00 14.92 301 VAL A N 1
ATOM 2497 C CA . VAL A 1 335 ? 36.171 30.204 38.986 1.00 15.49 301 VAL A CA 1
ATOM 2498 C C . VAL A 1 335 ? 34.872 30.938 39.314 1.00 15.53 301 VAL A C 1
ATOM 2499 O O . VAL A 1 335 ? 34.903 32.033 39.828 1.00 16.03 301 VAL A O 1
ATOM 2503 N N . ILE A 1 336 ? 33.737 30.342 38.974 1.00 15.21 302 ILE A N 1
ATOM 2504 C CA . ILE A 1 336 ? 32.430 30.993 39.223 1.00 15.20 302 ILE A CA 1
ATOM 2505 C C . ILE A 1 336 ? 32.192 31.169 40.729 1.00 15.22 302 ILE A C 1
ATOM 2506 O O . ILE A 1 336 ? 31.829 32.236 41.171 1.00 15.18 302 ILE A O 1
ATOM 2511 N N . LYS A 1 337 ? 32.392 30.119 41.531 1.00 15.15 303 LYS A N 1
ATOM 2512 C CA . LYS A 1 337 ? 32.164 30.216 42.995 1.00 14.63 303 LYS A CA 1
ATOM 2513 C C . LYS A 1 337 ? 33.058 31.303 43.601 1.00 13.92 303 LYS A C 1
ATOM 2514 O O . LYS A 1 337 ? 32.585 32.063 44.413 1.00 16.02 303 LYS A O 1
ATOM 2520 N N . SER A 1 338 ? 34.351 31.303 43.235 1.00 14.56 304 SER A N 1
ATOM 2521 C CA . SER A 1 338 ? 35.292 32.290 43.803 1.00 16.28 304 SER A CA 1
ATOM 2522 C C . SER A 1 338 ? 34.908 33.695 43.355 1.00 16.89 304 SER A C 1
ATOM 2523 O O . SER A 1 338 ? 34.985 34.597 44.166 1.00 21.00 304 SER A O 1
ATOM 2526 N N . PHE A 1 339 ? 34.383 33.850 42.135 1.00 16.74 305 PHE A N 1
ATOM 2527 C CA . PHE A 1 339 ? 33.927 35.176 41.689 1.00 18.18 305 PHE A CA 1
ATOM 2528 C C . PHE A 1 339 ? 32.682 35.618 42.434 1.00 17.84 305 PHE A C 1
ATOM 2529 O O . PHE A 1 339 ? 32.647 36.730 42.954 1.00 18.82 305 PHE A O 1
ATOM 2537 N N . PHE A 1 340 ? 31.675 34.764 42.532 1.00 16.38 306 PHE A N 1
ATOM 2538 C CA . PHE A 1 340 ? 30.388 35.137 43.142 1.00 18.23 306 PHE A CA 1
ATOM 2539 C C . PHE A 1 340 ? 30.556 35.396 44.640 1.00 23.36 306 PHE A C 1
ATOM 2540 O O . PHE A 1 340 ? 29.692 36.080 45.260 1.00 25.46 306 PHE A O 1
ATOM 2548 N N . THR A 1 341 ? 31.593 34.820 45.265 1.00 20.48 307 THR A N 1
ATOM 2549 C CA . THR A 1 341 ? 31.841 35.040 46.716 1.00 22.40 307 THR A CA 1
ATOM 2550 C C . THR A 1 341 ? 32.963 36.083 46.882 1.00 23.57 307 THR A C 1
ATOM 2551 O O . THR A 1 341 ? 33.282 36.320 48.079 1.00 29.52 307 THR A O 1
ATOM 2555 N N . SER A 1 342 ? 33.546 36.674 45.832 1.00 26.15 308 SER A N 1
ATOM 2556 C CA . SER A 1 342 ? 34.758 37.581 45.871 1.00 22.62 308 SER A CA 1
ATOM 2557 C C . SER A 1 342 ? 34.436 38.934 46.509 1.00 28.84 308 SER A C 1
ATOM 2558 O O . SER A 1 342 ? 33.263 39.295 46.605 1.00 30.66 308 SER A O 1
ATOM 2561 N N . ASN A 1 343 ? 35.503 39.674 46.850 1.00 28.76 309 ASN A N 1
ATOM 2562 C CA . ASN A 1 343 ? 35.412 41.012 47.480 1.00 31.44 309 ASN A CA 1
ATOM 2563 C C . ASN A 1 343 ? 34.578 41.917 46.567 1.00 30.13 309 ASN A C 1
ATOM 2564 O O . ASN A 1 343 ? 33.666 42.529 47.066 1.00 32.56 309 ASN A O 1
ATOM 2569 N N . LYS A 1 344 ? 34.977 42.061 45.306 1.00 34.45 310 LYS A N 1
ATOM 2570 C CA . LYS A 1 344 ? 34.400 43.102 44.416 1.00 40.05 310 LYS A CA 1
ATOM 2571 C C . LYS A 1 344 ? 32.899 42.811 44.227 1.00 38.41 310 LYS A C 1
ATOM 2572 O O . LYS A 1 344 ? 32.090 43.768 44.279 1.00 45.26 310 LYS A O 1
ATOM 2578 N N . ILE A 1 345 ? 32.509 41.540 44.185 1.00 35.88 311 ILE A N 1
ATOM 2579 C CA . ILE A 1 345 ? 31.142 41.114 43.740 1.00 32.14 311 ILE A CA 1
ATOM 2580 C C . ILE A 1 345 ? 30.199 40.998 44.939 1.00 41.42 311 ILE A C 1
ATOM 2581 O O . ILE A 1 345 ? 29.012 41.415 44.822 1.00 35.90 311 ILE A O 1
ATOM 2586 N N . ALA A 1 346 ? 30.679 40.446 46.056 1.00 40.70 312 ALA A N 1
ATOM 2587 C CA . ALA A 1 346 ? 29.847 40.254 47.269 1.00 41.74 312 ALA A CA 1
ATOM 2588 C C . ALA A 1 346 ? 29.287 41.614 47.731 1.00 44.66 312 ALA A C 1
ATOM 2589 O O . ALA A 1 346 ? 28.181 41.622 48.283 1.00 47.36 312 ALA A O 1
ATOM 2591 N N . LYS A 1 347 ? 29.989 42.715 47.430 1.00 45.56 313 LYS A N 1
ATOM 2592 C CA . LYS A 1 347 ? 29.629 44.128 47.788 1.00 47.31 313 LYS A CA 1
ATOM 2593 C C . LYS A 1 347 ? 28.418 44.692 47.003 1.00 46.78 313 LYS A C 1
ATOM 2594 O O . LYS A 1 347 ? 27.906 45.760 47.409 1.00 46.07 313 LYS A O 1
ATOM 2600 N N . ARG A 1 348 ? 28.073 44.141 45.835 1.00 37.45 314 ARG A N 1
ATOM 2601 C CA . ARG A 1 348 ? 27.111 44.782 44.882 1.00 32.21 314 ARG A CA 1
ATOM 2602 C C . ARG A 1 348 ? 25.647 44.432 45.218 1.00 36.47 314 ARG A C 1
ATOM 2603 O O . ARG A 1 348 ? 25.509 43.368 45.837 1.00 44.37 314 ARG A O 1
ATOM 2611 N N . HIS B 1 9 ? 24.763 54.402 -21.318 1.00 70.61 -25 HIS B N 1
ATOM 2612 C CA . HIS B 1 9 ? 24.446 53.643 -20.054 1.00 60.87 -25 HIS B CA 1
ATOM 2613 C C . HIS B 1 9 ? 23.110 52.893 -20.231 1.00 45.21 -25 HIS B C 1
ATOM 2614 O O . HIS B 1 9 ? 22.915 52.305 -21.360 1.00 41.78 -25 HIS B O 1
ATOM 2621 N N . HIS B 1 10 ? 22.233 52.854 -19.201 1.00 40.91 -24 HIS B N 1
ATOM 2622 C CA . HIS B 1 10 ? 21.055 51.929 -19.177 1.00 34.31 -24 HIS B CA 1
ATOM 2623 C C . HIS B 1 10 ? 19.715 52.579 -18.780 1.00 33.32 -24 HIS B C 1
ATOM 2624 O O . HIS B 1 10 ? 18.681 52.090 -19.337 1.00 27.83 -24 HIS B O 1
ATOM 2631 N N . SER B 1 11 ? 19.664 53.594 -17.902 1.00 31.94 -23 SER B N 1
ATOM 2632 C CA . SER B 1 11 ? 18.365 54.118 -17.368 1.00 28.57 -23 SER B CA 1
ATOM 2633 C C . SER B 1 11 ? 17.428 54.538 -18.521 1.00 29.37 -23 SER B C 1
ATOM 2634 O O . SER B 1 11 ? 17.857 55.197 -19.480 1.00 25.81 -23 SER B O 1
ATOM 2637 N N . SER B 1 12 ? 16.169 54.115 -18.455 1.00 25.50 -22 SER B N 1
ATOM 2638 C CA . SER B 1 12 ? 15.198 54.301 -19.567 1.00 25.17 -22 SER B CA 1
ATOM 2639 C C . SER B 1 12 ? 13.802 54.147 -18.962 1.00 25.06 -22 SER B C 1
ATOM 2640 O O . SER B 1 12 ? 13.712 53.886 -17.750 1.00 23.61 -22 SER B O 1
ATOM 2643 N N . GLY B 1 13 ? 12.768 54.375 -19.770 1.00 27.51 -21 GLY B N 1
ATOM 2644 C CA . GLY B 1 13 ? 11.379 54.394 -19.282 1.00 22.65 -21 GLY B CA 1
ATOM 2645 C C . GLY B 1 13 ? 10.577 53.278 -19.933 1.00 23.44 -21 GLY B C 1
ATOM 2646 O O . GLY B 1 13 ? 10.866 52.097 -19.661 1.00 25.09 -21 GLY B O 1
ATOM 2647 N N . LEU B 1 14 ? 9.570 53.617 -20.748 1.00 24.73 -20 LEU B N 1
ATOM 2648 C CA . LEU B 1 14 ? 8.655 52.625 -21.357 1.00 25.16 -20 LEU B CA 1
ATOM 2649 C C . LEU B 1 14 ? 9.387 51.675 -22.321 1.00 30.24 -20 LEU B C 1
ATOM 2650 O O . LEU B 1 14 ? 8.864 50.548 -22.546 1.00 29.78 -20 LEU B O 1
ATOM 2655 N N . VAL B 1 15 ? 10.512 52.076 -22.921 1.00 30.69 -19 VAL B N 1
ATOM 2656 C CA . VAL B 1 15 ? 11.270 51.192 -23.861 1.00 31.27 -19 VAL B CA 1
ATOM 2657 C C . VAL B 1 15 ? 12.688 51.052 -23.317 1.00 33.69 -19 VAL B C 1
ATOM 2658 O O . VAL B 1 15 ? 13.354 52.059 -23.065 1.00 32.59 -19 VAL B O 1
ATOM 2662 N N . PRO B 1 16 ? 13.244 49.820 -23.196 1.00 29.27 -18 PRO B N 1
ATOM 2663 C CA . PRO B 1 16 ? 14.674 49.673 -22.911 1.00 29.51 -18 PRO B CA 1
ATOM 2664 C C . PRO B 1 16 ? 15.495 50.429 -23.975 1.00 30.02 -18 PRO B C 1
ATOM 2665 O O . PRO B 1 16 ? 15.032 50.562 -25.126 1.00 28.77 -18 PRO B O 1
ATOM 2669 N N . ARG B 1 17 ? 16.673 50.948 -23.620 1.00 28.27 -17 ARG B N 1
ATOM 2670 C CA . ARG B 1 17 ? 17.530 51.621 -24.636 1.00 26.84 -17 ARG B CA 1
ATOM 2671 C C . ARG B 1 17 ? 17.738 50.656 -25.802 1.00 32.86 -17 ARG B C 1
ATOM 2672 O O . ARG B 1 17 ? 17.852 49.444 -25.539 1.00 29.06 -17 ARG B O 1
ATOM 2680 N N . GLY B 1 18 ? 17.848 51.181 -27.028 1.00 29.41 -16 GLY B N 1
ATOM 2681 C CA . GLY B 1 18 ? 17.905 50.361 -28.260 1.00 31.48 -16 GLY B CA 1
ATOM 2682 C C . GLY B 1 18 ? 19.028 49.333 -28.244 1.00 31.35 -16 GLY B C 1
ATOM 2683 O O . GLY B 1 18 ? 18.839 48.247 -28.823 1.00 35.79 -16 GLY B O 1
ATOM 2684 N N . SER B 1 19 ? 20.167 49.649 -27.615 1.00 27.94 -15 SER B N 1
ATOM 2685 C CA . SER B 1 19 ? 21.380 48.788 -27.540 1.00 31.59 -15 SER B CA 1
ATOM 2686 C C . SER B 1 19 ? 21.026 47.435 -26.877 1.00 29.96 -15 SER B C 1
ATOM 2687 O O . SER B 1 19 ? 21.775 46.435 -27.087 1.00 35.77 -15 SER B O 1
ATOM 2690 N N . HIS B 1 20 ? 19.975 47.408 -26.044 1.00 28.71 -14 HIS B N 1
ATOM 2691 C CA . HIS B 1 20 ? 19.542 46.189 -25.290 1.00 29.22 -14 HIS B CA 1
ATOM 2692 C C . HIS B 1 20 ? 18.502 45.430 -26.102 1.00 33.48 -14 HIS B C 1
ATOM 2693 O O . HIS B 1 20 ? 18.212 44.303 -25.717 1.00 29.42 -14 HIS B O 1
ATOM 2700 N N . MET B 1 21 ? 18.024 45.989 -27.223 1.00 34.72 -13 MET B N 1
ATOM 2701 C CA . MET B 1 21 ? 16.975 45.337 -28.065 1.00 42.57 -13 MET B CA 1
ATOM 2702 C C . MET B 1 21 ? 17.642 44.744 -29.321 1.00 40.63 -13 MET B C 1
ATOM 2703 O O . MET B 1 21 ? 17.000 43.884 -29.935 1.00 52.31 -13 MET B O 1
ATOM 2708 N N . MET B 1 35 ? 9.137 47.754 -26.835 1.00 40.74 1 MET B N 1
ATOM 2709 C CA . MET B 1 35 ? 9.258 46.495 -26.053 1.00 32.76 1 MET B CA 1
ATOM 2710 C C . MET B 1 35 ? 8.248 45.484 -26.611 1.00 25.78 1 MET B C 1
ATOM 2711 O O . MET B 1 35 ? 7.148 45.884 -26.906 1.00 25.92 1 MET B O 1
ATOM 2716 N N . ASP B 1 36 ? 8.664 44.239 -26.785 1.00 27.18 2 ASP B N 1
ATOM 2717 C CA . ASP B 1 36 ? 7.815 43.168 -27.360 1.00 27.86 2 ASP B CA 1
ATOM 2718 C C . ASP B 1 36 ? 6.675 42.823 -26.406 1.00 24.62 2 ASP B C 1
ATOM 2719 O O . ASP B 1 36 ? 6.863 42.920 -25.200 1.00 24.29 2 ASP B O 1
ATOM 2724 N N . TYR B 1 37 ? 5.550 42.414 -26.971 1.00 20.82 3 TYR B N 1
ATOM 2725 C CA . TYR B 1 37 ? 4.468 41.866 -26.127 1.00 18.16 3 TYR B CA 1
ATOM 2726 C C . TYR B 1 37 ? 4.788 40.381 -25.977 1.00 17.72 3 TYR B C 1
ATOM 2727 O O . TYR B 1 37 ? 4.946 39.725 -26.955 1.00 19.95 3 TYR B O 1
ATOM 2736 N N . ILE B 1 38 ? 4.938 39.946 -24.745 1.00 15.46 4 ILE B N 1
ATOM 2737 C CA . ILE B 1 38 ? 5.343 38.552 -24.449 1.00 15.94 4 ILE B CA 1
ATOM 2738 C C . ILE B 1 38 ? 4.127 37.613 -24.478 1.00 14.14 4 ILE B C 1
ATOM 2739 O O . ILE B 1 38 ? 3.230 37.820 -23.766 1.00 14.72 4 ILE B O 1
ATOM 2744 N N . LYS B 1 39 ? 4.159 36.655 -25.387 1.00 13.80 5 LYS B N 1
ATOM 2745 C CA . LYS B 1 39 ? 3.197 35.530 -25.417 1.00 14.75 5 LYS B CA 1
ATOM 2746 C C . LYS B 1 39 ? 4.001 34.289 -25.080 1.00 13.74 5 LYS B C 1
ATOM 2747 O O . LYS B 1 39 ? 4.651 33.726 -25.982 1.00 14.11 5 LYS B O 1
ATOM 2753 N N . GLY B 1 40 ? 4.108 33.962 -23.810 1.00 13.40 6 GLY B N 1
ATOM 2754 C CA . GLY B 1 40 ? 5.123 33.005 -23.380 1.00 13.64 6 GLY B CA 1
ATOM 2755 C C . GLY B 1 40 ? 4.633 31.828 -22.565 1.00 13.01 6 GLY B C 1
ATOM 2756 O O . GLY B 1 40 ? 3.611 31.908 -21.877 1.00 13.27 6 GLY B O 1
ATOM 2757 N N . MET B 1 41 ? 5.458 30.781 -22.574 1.00 12.99 7 MET B N 1
ATOM 2758 C CA . MET B 1 41 ? 5.323 29.669 -21.641 1.00 13.11 7 MET B CA 1
ATOM 2759 C C . MET B 1 41 ? 6.687 29.305 -21.097 1.00 12.34 7 MET B C 1
ATOM 2760 O O . MET B 1 41 ? 7.690 29.269 -21.837 1.00 13.12 7 MET B O 1
ATOM 2765 N N . THR B 1 42 ? 6.731 29.093 -19.802 1.00 12.32 8 THR B N 1
ATOM 2766 C CA . THR B 1 42 ? 7.932 28.615 -19.098 1.00 12.11 8 THR B CA 1
ATOM 2767 C C . THR B 1 42 ? 8.176 27.153 -19.448 1.00 13.01 8 THR B C 1
ATOM 2768 O O . THR B 1 42 ? 7.260 26.371 -19.332 1.00 14.61 8 THR B O 1
ATOM 2772 N N . TRP B 1 43 ? 9.433 26.798 -19.718 1.00 13.33 9 TRP B N 1
ATOM 2773 C CA . TRP B 1 43 ? 9.815 25.412 -20.064 1.00 14.01 9 TRP B CA 1
ATOM 2774 C C . TRP B 1 43 ? 10.946 24.931 -19.175 1.00 13.32 9 TRP B C 1
ATOM 2775 O O . TRP B 1 43 ? 11.921 25.699 -18.970 1.00 13.74 9 TRP B O 1
ATOM 2786 N N . GLY B 1 44 ? 10.856 23.686 -18.736 1.00 13.91 10 GLY B N 1
ATOM 2787 C CA . GLY B 1 44 ? 12.020 22.975 -18.196 1.00 14.00 10 GLY B CA 1
ATOM 2788 C C . GLY B 1 44 ? 12.094 22.874 -16.688 1.00 13.52 10 GLY B C 1
ATOM 2789 O O . GLY B 1 44 ? 12.923 22.114 -16.202 1.00 13.82 10 GLY B O 1
ATOM 2790 N N . TRP B 1 45 ? 11.249 23.600 -15.946 1.00 14.02 11 TRP B N 1
ATOM 2791 C CA . TRP B 1 45 ? 11.307 23.519 -14.480 1.00 14.58 11 TRP B CA 1
ATOM 2792 C C . TRP B 1 45 ? 11.130 22.076 -14.034 1.00 14.47 11 TRP B C 1
ATOM 2793 O O . TRP B 1 45 ? 10.189 21.452 -14.535 1.00 15.89 11 TRP B O 1
ATOM 2804 N N . ILE B 1 46 ? 11.892 21.574 -13.066 1.00 15.46 12 ILE B N 1
ATOM 2805 C CA . ILE B 1 46 ? 12.783 22.260 -12.128 1.00 15.95 12 ILE B CA 1
ATOM 2806 C C . ILE B 1 46 ? 14.210 22.372 -12.655 1.00 16.47 12 ILE B C 1
ATOM 2807 O O . ILE B 1 46 ? 15.069 23.035 -11.991 1.00 15.68 12 ILE B O 1
ATOM 2812 N N . GLY B 1 47 ? 14.507 21.798 -13.812 1.00 15.53 13 GLY B N 1
ATOM 2813 C CA . GLY B 1 47 ? 15.857 21.844 -14.377 1.00 15.24 13 GLY B CA 1
ATOM 2814 C C . GLY B 1 47 ? 16.656 20.642 -13.919 1.00 16.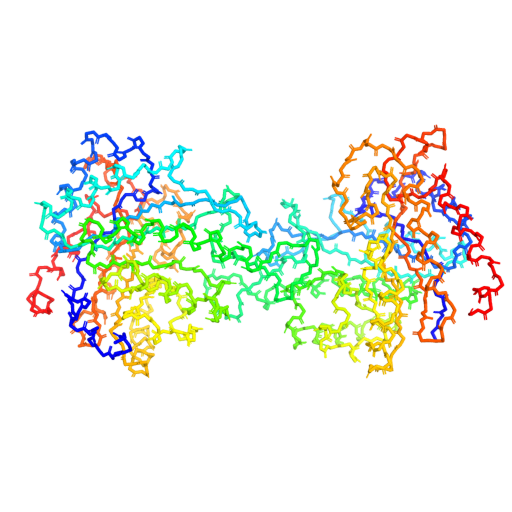61 13 GLY B C 1
ATOM 2815 O O . GLY B 1 47 ? 17.531 20.759 -13.051 1.00 17.56 13 GLY B O 1
ATOM 2816 N N . ASN B 1 48 ? 16.340 19.496 -14.495 1.00 16.83 14 ASN B N 1
ATOM 2817 C CA . ASN B 1 48 ? 16.998 18.212 -14.196 1.00 17.62 14 ASN B CA 1
ATOM 2818 C C . ASN B 1 48 ? 17.725 17.773 -15.459 1.00 16.55 14 ASN B C 1
ATOM 2819 O O . ASN B 1 48 ? 17.095 17.681 -16.506 1.00 17.49 14 ASN B O 1
ATOM 2824 N N . SER B 1 49 ? 19.041 17.644 -15.401 1.00 17.33 15 SER B N 1
ATOM 2825 C CA . SER B 1 49 ? 19.863 17.293 -16.582 1.00 16.40 15 SER B CA 1
ATOM 2826 C C . SER B 1 49 ? 19.320 16.034 -17.284 1.00 18.06 15 SER B C 1
ATOM 2827 O O . SER B 1 49 ? 19.212 16.045 -18.518 1.00 17.82 15 SER B O 1
ATOM 2830 N N . GLU B 1 50 ? 18.974 15.000 -16.543 1.00 19.63 16 GLU B N 1
ATOM 2831 C CA . GLU B 1 50 ? 18.515 13.734 -17.178 1.00 20.39 16 GLU B CA 1
ATOM 2832 C C . GLU B 1 50 ? 17.227 13.979 -17.962 1.00 19.87 16 GLU B C 1
ATOM 2833 O O . GLU B 1 50 ? 17.126 13.543 -19.113 1.00 20.87 16 GLU B O 1
ATOM 2839 N N . ASP B 1 51 ? 16.321 14.829 -17.469 1.00 17.74 17 ASP B N 1
ATOM 2840 C CA . ASP B 1 51 ? 15.080 15.099 -18.220 1.00 18.51 17 ASP B CA 1
ATOM 2841 C C . ASP B 1 51 ? 15.398 15.931 -19.459 1.00 17.57 17 ASP B C 1
ATOM 2842 O O . ASP B 1 51 ? 14.803 15.733 -20.538 1.00 18.87 17 ASP B O 1
ATOM 2847 N N . TRP B 1 52 ? 16.278 16.938 -19.334 1.00 17.25 18 TRP B N 1
ATOM 2848 C CA . TRP B 1 52 ? 16.561 17.837 -20.466 1.00 16.44 18 TRP B CA 1
ATOM 2849 C C . TRP B 1 52 ? 17.337 17.107 -21.567 1.00 18.45 18 TRP B C 1
ATOM 2850 O O . TRP B 1 52 ? 17.241 17.537 -22.734 1.00 19.18 18 TRP B O 1
ATOM 2861 N N . ARG B 1 53 ? 18.114 16.109 -21.195 1.00 18.89 19 ARG B N 1
ATOM 2862 C CA . ARG B 1 53 ? 18.991 15.452 -22.196 1.00 23.42 19 ARG B CA 1
ATOM 2863 C C . ARG B 1 53 ? 18.210 14.388 -22.944 1.00 23.50 19 ARG B C 1
ATOM 2864 O O . ARG B 1 53 ? 18.659 14.038 -24.059 1.00 27.81 19 ARG B O 1
ATOM 2872 N N . SER B 1 54 ? 17.057 13.981 -22.447 1.00 19.47 20 SER B N 1
ATOM 2873 C CA . SER B 1 54 ? 16.158 12.971 -23.081 1.00 22.00 20 SER B CA 1
ATOM 2874 C C . SER B 1 54 ? 15.667 13.450 -24.443 1.00 23.82 20 SER B C 1
ATOM 2875 O O . SER B 1 54 ? 15.502 14.673 -24.672 1.00 23.43 20 SER B O 1
ATOM 2878 N N . ASN B 1 55 ? 15.421 12.483 -25.336 1.00 30.48 21 ASN B N 1
ATOM 2879 C CA . ASN B 1 55 ? 14.591 12.621 -26.558 1.00 30.05 21 ASN B CA 1
ATOM 2880 C C . ASN B 1 55 ? 13.291 13.345 -26.268 1.00 24.42 21 ASN B C 1
ATOM 2881 O O . ASN B 1 55 ? 12.834 14.114 -27.120 1.00 27.18 21 ASN B O 1
ATOM 2886 N N . GLU B 1 56 ? 12.678 12.986 -25.148 1.00 23.12 22 GLU B N 1
ATOM 2887 C CA . GLU B 1 56 ? 11.316 13.419 -24.777 1.00 22.19 22 GLU B CA 1
ATOM 2888 C C . GLU B 1 56 ? 11.336 14.940 -24.651 1.00 18.61 22 GLU B C 1
ATOM 2889 O O . GLU B 1 56 ? 10.324 15.564 -24.889 1.00 19.66 22 GLU B O 1
ATOM 2895 N N . ALA B 1 57 ? 12.478 15.516 -24.321 1.00 19.22 23 ALA B N 1
ATOM 2896 C CA . ALA B 1 57 ? 12.542 16.982 -24.099 1.00 18.35 23 ALA B CA 1
ATOM 2897 C C . ALA B 1 57 ? 12.275 17.711 -25.398 1.00 19.09 23 ALA B C 1
ATOM 2898 O O . ALA B 1 57 ? 11.623 18.772 -25.414 1.00 18.49 23 ALA B O 1
ATOM 2900 N N . GLU B 1 58 ? 12.785 17.223 -26.525 1.00 19.40 24 GLU B N 1
ATOM 2901 C CA . GLU B 1 58 ? 12.564 17.870 -27.827 1.00 20.87 24 GLU B CA 1
ATOM 2902 C C . GLU B 1 58 ? 11.077 17.829 -28.194 1.00 18.39 24 GLU B C 1
ATOM 2903 O O . GLU B 1 58 ? 10.524 18.832 -28.611 1.00 20.81 24 GLU B O 1
ATOM 2909 N N . ARG B 1 59 ? 10.419 16.680 -27.975 1.00 20.87 25 A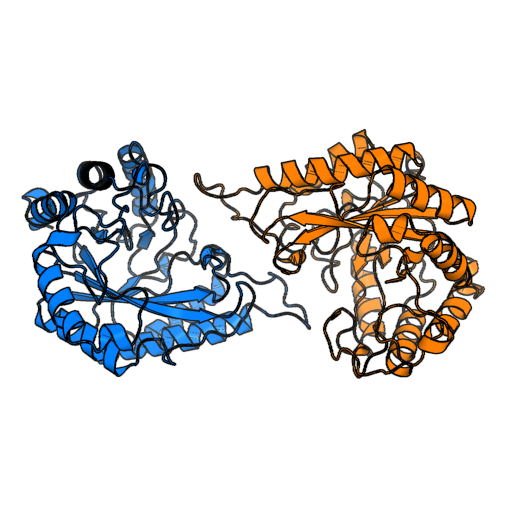RG B N 1
ATOM 2910 C CA . ARG B 1 59 ? 8.990 16.509 -28.262 1.00 20.97 25 ARG B CA 1
ATOM 2911 C C . ARG B 1 59 ? 8.186 17.499 -27.395 1.00 17.15 25 ARG B C 1
ATOM 2912 O O . ARG B 1 59 ? 7.245 18.084 -27.886 1.00 19.02 25 ARG B O 1
ATOM 2920 N N . SER B 1 60 ? 8.548 17.592 -26.127 1.00 16.97 26 SER B N 1
ATOM 2921 C CA . SER B 1 60 ? 7.861 18.488 -25.173 1.00 16.78 26 SER B CA 1
ATOM 2922 C C . SER B 1 60 ? 7.950 19.923 -25.692 1.00 14.42 26 SER B C 1
ATOM 2923 O O . SER B 1 60 ? 6.940 20.653 -25.766 1.00 15.55 26 SER B O 1
ATOM 2926 N N . MET B 1 61 ? 9.145 20.393 -26.042 1.00 15.31 27 MET B N 1
ATOM 2927 C CA . MET B 1 61 ? 9.282 21.792 -26.467 1.00 15.13 27 MET B CA 1
ATOM 2928 C C . MET B 1 61 ? 8.557 22.040 -27.796 1.00 16.49 27 MET B C 1
ATOM 2929 O O . MET B 1 61 ? 7.925 23.085 -27.981 1.00 15.85 27 MET B O 1
ATOM 2934 N N . GLU B 1 62 ? 8.589 21.077 -28.699 1.00 16.72 28 GLU B N 1
ATOM 2935 C CA . GLU B 1 62 ? 7.856 21.220 -29.976 1.00 16.84 28 GLU B CA 1
ATOM 2936 C C . GLU B 1 62 ? 6.351 21.334 -29.702 1.00 15.01 28 GLU B C 1
ATOM 2937 O O . GLU B 1 62 ? 5.729 22.178 -30.270 1.00 17.37 28 GLU B O 1
ATOM 2943 N N . GLU B 1 63 ? 5.820 20.479 -28.841 1.00 15.57 29 GLU B N 1
ATOM 2944 C CA . GLU B 1 63 ? 4.379 20.527 -28.516 1.00 17.12 29 GLU B CA 1
ATOM 2945 C C . GLU B 1 63 ? 4.018 21.886 -27.911 1.00 15.37 29 GLU B C 1
ATOM 2946 O O . GLU B 1 63 ? 2.991 22.401 -28.206 1.00 17.31 29 GLU B O 1
ATOM 2952 N N . MET B 1 64 ? 4.890 22.435 -27.079 1.00 14.73 30 MET B N 1
ATOM 2953 C CA . MET B 1 64 ? 4.609 23.736 -26.421 1.00 14.93 30 MET B CA 1
ATOM 2954 C C . MET B 1 64 ? 4.348 24.852 -27.447 1.00 14.49 30 MET B C 1
ATOM 2955 O O . MET B 1 64 ? 3.605 25.745 -27.166 1.00 15.19 30 MET B O 1
ATOM 2960 N N . THR B 1 65 ? 4.957 24.757 -28.618 1.00 15.76 31 THR B N 1
ATOM 2961 C CA . THR B 1 65 ? 4.803 25.795 -29.638 1.00 15.61 31 THR B CA 1
ATOM 2962 C C . THR B 1 65 ? 3.347 25.895 -30.144 1.00 14.22 31 THR B C 1
ATOM 2963 O O . THR B 1 65 ? 2.998 26.961 -30.684 1.00 16.00 31 THR B O 1
ATOM 2967 N N . ASN B 1 66 ? 2.559 24.846 -29.941 1.00 15.90 32 ASN B N 1
ATOM 2968 C CA . ASN B 1 66 ? 1.153 24.866 -30.409 1.00 16.26 32 ASN B CA 1
ATOM 2969 C C . ASN B 1 66 ? 0.305 25.759 -29.523 1.00 15.75 32 ASN B C 1
ATOM 2970 O O . ASN B 1 66 ? -0.873 26.013 -29.886 1.00 17.07 32 ASN B O 1
ATOM 2975 N N . LEU B 1 67 ? 0.866 26.314 -28.435 1.00 14.48 33 LEU B N 1
ATOM 2976 C CA . LEU B 1 67 ? 0.161 27.391 -27.689 1.00 14.03 33 LEU B CA 1
ATOM 2977 C C . LEU B 1 67 ? 0.173 28.730 -28.415 1.00 14.32 33 LEU B C 1
ATOM 2978 O O . LEU B 1 67 ? -0.494 29.664 -27.911 1.00 16.51 33 LEU B O 1
ATOM 2983 N N . ALA B 1 68 ? 0.840 28.861 -29.565 1.00 15.04 34 ALA B N 1
ATOM 2984 C CA . ALA B 1 68 ? 0.958 30.115 -30.347 1.00 15.30 34 ALA B CA 1
ATOM 2985 C C . ALA B 1 68 ? 1.759 31.142 -29.537 1.00 14.72 34 ALA B C 1
ATOM 2986 O O . ALA B 1 68 ? 1.630 32.360 -29.764 1.00 17.15 34 ALA B O 1
ATOM 2988 N N . ILE B 1 69 ? 2.647 30.630 -28.716 1.00 14.54 35 ILE B N 1
ATOM 2989 C CA . ILE B 1 69 ? 3.663 31.465 -28.024 1.00 14.85 35 ILE B CA 1
ATOM 2990 C C . ILE B 1 69 ? 4.696 31.986 -29.011 1.00 16.36 35 ILE B C 1
ATOM 2991 O O . ILE B 1 69 ? 4.999 31.337 -30.061 1.00 16.25 35 ILE B O 1
ATOM 2996 N N . ASN B 1 70 ? 5.289 33.134 -28.671 1.00 14.81 36 ASN B N 1
ATOM 2997 C CA . ASN B 1 70 ? 6.480 33.637 -29.374 1.00 15.53 36 ASN B CA 1
ATOM 2998 C C . ASN B 1 70 ? 7.695 33.788 -28.446 1.00 12.89 36 ASN B C 1
ATOM 2999 O O . ASN B 1 70 ? 8.759 34.143 -28.928 1.00 14.40 36 ASN B O 1
ATOM 3004 N N . TRP B 1 71 ? 7.541 33.447 -27.161 1.00 14.03 37 TRP B N 1
ATOM 3005 C CA . TRP B 1 71 ? 8.626 33.479 -26.154 1.00 13.03 37 TRP B CA 1
ATOM 3006 C C . TRP B 1 71 ? 8.559 32.222 -25.312 1.00 14.31 37 TRP B C 1
ATOM 3007 O O . TRP B 1 71 ? 7.455 31.714 -25.059 1.00 14.22 37 TRP B O 1
ATOM 3018 N N . THR B 1 72 ? 9.687 31.844 -24.739 1.00 13.51 38 THR B N 1
ATOM 3019 C CA . THR B 1 72 ? 9.757 30.882 -23.651 1.00 13.42 38 THR B CA 1
ATOM 3020 C C . THR B 1 72 ? 10.752 31.372 -22.614 1.00 13.82 38 THR B C 1
ATOM 3021 O O . THR B 1 72 ? 11.742 32.010 -22.955 1.00 14.72 38 THR B O 1
ATOM 3025 N N . ALA B 1 73 ? 10.456 31.087 -21.356 1.00 12.22 39 ALA B N 1
ATOM 3026 C CA . ALA B 1 73 ? 11.428 31.242 -20.258 1.00 13.00 39 ALA B CA 1
ATOM 3027 C C . ALA B 1 73 ? 12.020 29.882 -19.982 1.00 14.10 39 ALA B C 1
ATOM 3028 O O . ALA B 1 73 ? 11.296 28.949 -19.647 1.00 13.69 39 ALA B O 1
ATOM 3030 N N . ILE B 1 74 ? 13.327 29.769 -20.179 1.00 14.16 40 ILE B N 1
ATOM 3031 C CA . ILE B 1 74 ? 14.042 28.526 -19.890 1.00 13.33 40 ILE B CA 1
ATOM 3032 C C . ILE B 1 74 ? 14.407 28.579 -18.416 1.00 12.44 40 ILE B C 1
ATOM 3033 O O . ILE B 1 74 ? 15.265 29.416 -18.035 1.00 13.67 40 ILE B O 1
ATOM 3038 N N . ALA B 1 75 ? 13.762 27.795 -17.587 1.00 12.73 41 ALA B N 1
ATOM 3039 C CA . ALA B 1 75 ? 13.814 27.936 -16.121 1.00 13.20 41 ALA B CA 1
ATOM 3040 C C . ALA B 1 75 ? 14.441 26.710 -15.490 1.00 13.69 41 ALA B C 1
ATOM 3041 O O . ALA B 1 75 ? 14.104 25.547 -15.851 1.00 14.19 41 ALA B O 1
ATOM 3043 N N . PHE B 1 76 ? 15.340 26.933 -14.541 1.00 12.88 42 PHE B N 1
ATOM 3044 C CA . PHE B 1 76 ? 16.082 25.812 -13.924 1.00 12.99 42 PHE B CA 1
ATOM 3045 C C . PHE B 1 76 ? 16.613 26.278 -12.572 1.00 14.97 42 PHE B C 1
ATOM 3046 O O . PHE B 1 76 ? 16.801 27.423 -12.381 1.00 14.23 42 PHE B O 1
ATOM 3054 N N . GLN B 1 77 ? 16.891 25.330 -11.703 1.00 13.56 43 GLN B N 1
ATOM 3055 C CA . GLN B 1 77 ? 17.301 25.663 -10.335 1.00 14.17 43 GLN B CA 1
ATOM 3056 C C . GLN B 1 77 ? 18.802 25.604 -10.091 1.00 15.57 43 GLN B C 1
ATOM 3057 O O . GLN B 1 77 ? 19.496 24.889 -10.728 1.00 15.24 43 GLN B O 1
ATOM 3063 N N . GLY B 1 78 ? 19.168 26.483 -9.182 1.00 14.49 44 GLY B N 1
ATOM 3064 C CA . GLY B 1 78 ? 20.409 26.448 -8.401 1.00 13.73 44 GLY B CA 1
ATOM 3065 C C . GLY B 1 78 ? 19.993 26.084 -6.965 1.00 14.14 44 GLY B C 1
ATOM 3066 O O . GLY B 1 78 ? 18.798 26.146 -6.646 1.00 14.49 44 GLY B O 1
ATOM 3067 N N . LEU B 1 79 ? 20.938 25.725 -6.103 1.00 15.33 45 LEU B N 1
ATOM 3068 C CA . LEU B 1 79 ? 20.533 25.266 -4.750 1.00 14.89 45 LEU B CA 1
ATOM 3069 C C . LEU B 1 79 ? 21.417 25.804 -3.622 1.00 16.52 45 LEU B C 1
ATOM 3070 O O . LEU B 1 79 ? 22.612 25.856 -3.778 1.00 17.41 45 LEU B O 1
ATOM 3075 N N . GLN B 1 80 ? 20.763 26.216 -2.546 1.00 14.85 46 GLN B N 1
ATOM 3076 C CA . GLN B 1 80 ? 21.459 26.460 -1.263 1.00 15.51 46 GLN B CA 1
ATOM 3077 C C . GLN B 1 80 ? 20.837 25.534 -0.224 1.00 16.00 46 GLN B C 1
ATOM 3078 O O . GLN B 1 80 ? 19.679 25.058 -0.403 1.00 15.91 46 GLN B O 1
ATOM 3084 N N . GLU B 1 81 ? 21.551 25.302 0.877 1.00 16.72 47 GLU B N 1
ATOM 3085 C CA . GLU B 1 81 ? 21.104 24.268 1.830 1.00 17.51 47 GLU B CA 1
ATOM 3086 C C . GLU B 1 81 ? 19.879 24.703 2.628 1.00 16.20 47 GLU B C 1
ATOM 3087 O O . GLU B 1 81 ? 18.964 23.904 2.800 1.00 18.01 47 GLU B O 1
ATOM 3093 N N . THR B 1 82 ? 19.968 25.909 3.204 1.00 16.94 48 THR B N 1
ATOM 3094 C CA . THR B 1 82 ? 18.894 26.467 4.044 1.00 15.91 48 THR B CA 1
ATOM 3095 C C . THR B 1 82 ? 18.603 27.880 3.565 1.00 15.55 48 THR B C 1
ATOM 3096 O O . THR B 1 82 ? 19.365 28.450 2.810 1.00 16.41 48 THR B O 1
ATOM 3100 N N . ALA B 1 83 ? 17.562 28.463 4.119 1.00 15.90 49 ALA B N 1
ATOM 3101 C CA . ALA B 1 83 ? 17.214 29.855 3.794 1.00 14.75 49 ALA B CA 1
ATOM 3102 C C . ALA B 1 83 ? 18.221 30.823 4.396 1.00 16.40 49 ALA B C 1
ATOM 3103 O O . ALA B 1 83 ? 18.175 32.005 4.051 1.00 16.49 49 ALA B O 1
ATOM 3105 N N . HIS B 1 84 ? 19.131 30.373 5.266 1.00 16.58 50 HIS B N 1
ATOM 3106 C CA . HIS B 1 84 ? 20.103 31.279 5.923 1.00 19.43 50 HIS B CA 1
ATOM 3107 C C . HIS B 1 84 ? 21.518 30.781 5.666 1.00 19.58 50 HIS B C 1
ATOM 3108 O O . HIS B 1 84 ? 22.426 31.112 6.446 1.00 20.54 50 HIS B O 1
ATOM 3115 N N . SER B 1 85 ? 21.744 30.012 4.614 1.00 17.89 51 SER B N 1
ATOM 3116 C CA . SER B 1 85 ? 23.113 29.634 4.239 1.00 18.21 51 SER B CA 1
ATOM 3117 C C . SER B 1 85 ? 23.558 30.381 3.001 1.00 17.76 51 SER B C 1
ATOM 3118 O O . SER B 1 85 ? 22.759 30.717 2.119 1.00 18.81 51 SER B O 1
ATOM 3121 N N . PRO B 1 86 ? 24.822 30.816 2.962 1.00 17.00 52 PRO B N 1
ATOM 3122 C CA . PRO B 1 86 ? 25.287 31.716 1.916 1.00 17.17 52 PRO B CA 1
ATOM 3123 C C . PRO B 1 86 ? 25.667 31.082 0.580 1.00 19.09 52 PRO B C 1
ATOM 3124 O O . PRO B 1 86 ? 25.730 31.801 -0.432 1.00 22.87 52 PRO B O 1
ATOM 3128 N N . ASP B 1 87 ? 25.885 29.785 0.540 1.00 18.05 53 ASP B N 1
ATOM 3129 C CA . ASP B 1 87 ? 26.540 29.152 -0.629 1.00 18.00 53 ASP B CA 1
ATOM 3130 C C . ASP B 1 87 ? 25.519 28.521 -1.579 1.00 18.44 53 ASP B C 1
ATOM 3131 O O . ASP B 1 87 ? 24.726 27.641 -1.175 1.00 19.35 53 ASP B O 1
ATOM 3136 N N . ILE B 1 88 ? 25.542 28.981 -2.824 1.00 16.80 54 ILE B N 1
ATOM 3137 C CA . ILE B 1 88 ? 24.670 28.445 -3.902 1.00 16.83 54 ILE B CA 1
ATOM 3138 C C . ILE B 1 88 ? 25.511 27.532 -4.783 1.00 16.16 54 ILE B C 1
ATOM 3139 O O . ILE B 1 88 ? 26.595 27.979 -5.251 1.00 18.23 54 ILE B O 1
ATOM 3144 N N . THR B 1 89 ? 25.014 26.331 -5.043 1.00 16.90 55 THR B N 1
ATOM 3145 C CA . THR B 1 89 ? 25.603 25.383 -5.996 1.00 17.97 55 THR B CA 1
ATOM 3146 C C . THR B 1 89 ? 24.778 25.418 -7.274 1.00 17.82 55 THR B C 1
ATOM 3147 O O . THR B 1 89 ? 23.541 25.567 -7.195 1.00 17.35 55 THR B O 1
ATOM 3151 N N . PHE B 1 90 ? 25.424 25.210 -8.415 1.00 17.01 56 PHE B N 1
ATOM 3152 C CA . PHE B 1 90 ? 24.719 25.193 -9.703 1.00 16.79 56 PHE B CA 1
ATOM 3153 C C . PHE B 1 90 ? 25.524 24.346 -10.684 1.00 16.93 56 PHE B C 1
ATOM 3154 O O . PHE B 1 90 ? 26.720 24.136 -10.463 1.00 18.54 56 PHE B O 1
ATOM 3162 N N . ALA B 1 91 ? 24.851 23.835 -11.705 1.00 18.70 57 ALA B N 1
ATOM 3163 C CA . ALA B 1 91 ? 25.515 23.108 -12.815 1.00 18.37 57 ALA B CA 1
ATOM 3164 C C . ALA B 1 91 ? 26.273 21.889 -12.280 1.00 20.46 57 ALA B C 1
ATOM 3165 O O . ALA B 1 91 ? 27.377 21.609 -12.792 1.00 23.16 57 ALA B O 1
ATOM 3167 N N . GLU B 1 92 ? 25.768 21.254 -11.236 1.00 18.70 58 GLU B N 1
ATOM 3168 C CA . GLU B 1 92 ? 26.276 19.975 -10.681 1.00 22.56 58 GLU B CA 1
ATOM 3169 C C . GLU B 1 92 ? 25.097 19.027 -10.576 1.00 22.25 58 GLU B C 1
ATOM 3170 O O . GLU B 1 92 ? 23.942 19.448 -10.368 1.00 19.53 58 GLU B O 1
ATOM 3176 N N . PRO B 1 93 ? 25.278 17.710 -10.767 1.00 22.35 59 PRO B N 1
ATOM 3177 C CA . PRO B 1 93 ? 24.156 16.791 -10.756 1.00 21.94 59 PRO B CA 1
ATOM 3178 C C . PRO B 1 93 ? 23.324 16.949 -9.503 1.00 22.85 59 PRO B C 1
ATOM 3179 O O . PRO B 1 93 ? 23.852 17.096 -8.397 1.00 23.82 59 PRO B O 1
ATOM 3183 N N . PRO B 1 94 ? 21.986 16.982 -9.608 1.00 20.45 60 PRO B N 1
ATOM 3184 C CA . PRO B 1 94 ? 21.226 16.649 -10.813 1.00 20.92 60 PRO B CA 1
ATOM 3185 C C . PRO B 1 94 ? 20.817 17.833 -11.704 1.00 17.20 60 PRO B C 1
ATOM 3186 O O . PRO B 1 94 ? 19.980 17.653 -12.590 1.00 18.67 60 PRO B O 1
ATOM 3190 N N . MET B 1 95 ? 21.376 18.996 -11.409 1.00 17.03 61 MET B N 1
ATOM 3191 C CA . MET B 1 95 ? 21.021 20.259 -12.053 1.00 17.11 61 MET B CA 1
ATOM 3192 C C . MET B 1 95 ? 21.516 20.300 -13.501 1.00 16.94 61 MET B C 1
ATOM 3193 O O . MET B 1 95 ? 22.348 19.453 -13.940 1.00 18.04 61 MET B O 1
ATOM 3198 N N . VAL B 1 96 ? 20.961 21.200 -14.287 1.00 15.73 62 VAL B N 1
ATOM 3199 C CA . VAL B 1 96 ? 21.278 21.256 -15.729 1.00 16.38 62 VAL B CA 1
ATOM 3200 C C . VAL B 1 96 ? 22.761 21.537 -15.949 1.00 15.48 62 VAL B C 1
ATOM 3201 O O . VAL B 1 96 ? 23.363 22.396 -15.279 1.00 16.59 62 VAL B O 1
ATOM 3205 N N . THR B 1 97 ? 23.344 20.853 -16.951 1.00 16.21 63 THR B N 1
ATOM 3206 C CA . THR B 1 97 ? 24.680 21.232 -17.428 1.00 16.52 63 THR B CA 1
ATOM 3207 C C . THR B 1 97 ? 24.589 22.453 -18.319 1.00 15.51 63 THR B C 1
ATOM 3208 O O . THR B 1 97 ? 23.522 22.782 -18.906 1.00 16.18 63 THR B O 1
ATOM 3212 N N . ASP B 1 98 ? 25.705 23.139 -18.521 1.00 15.65 64 ASP B N 1
ATOM 3213 C CA . ASP B 1 98 ? 25.746 24.286 -19.448 1.00 15.74 64 ASP B CA 1
ATOM 3214 C C . ASP B 1 98 ? 25.340 23.840 -20.864 1.00 14.55 64 ASP B C 1
ATOM 3215 O O . ASP B 1 98 ? 24.714 24.594 -21.599 1.00 16.67 64 ASP B O 1
ATOM 3220 N N . GLU B 1 99 ? 25.749 22.641 -21.275 1.00 15.86 65 GLU B N 1
ATOM 3221 C CA . GLU B 1 99 ? 25.362 22.136 -22.612 1.00 16.63 65 GLU B CA 1
ATOM 3222 C C . GLU B 1 99 ? 23.832 21.923 -22.667 1.00 15.46 65 GLU B C 1
ATOM 3223 O O . GLU B 1 99 ? 23.235 22.201 -23.711 1.00 15.75 65 GLU B O 1
ATOM 3229 N N . ASN B 1 100 ? 23.239 21.434 -21.587 1.00 16.16 66 ASN B N 1
ATOM 3230 C CA . ASN B 1 100 ? 21.765 21.257 -21.542 1.00 15.29 66 ASN B CA 1
ATOM 3231 C C . ASN B 1 100 ? 21.091 22.625 -21.760 1.00 15.08 66 ASN B C 1
ATOM 3232 O O . ASN B 1 100 ? 20.082 22.755 -22.459 1.00 16.10 66 ASN B O 1
ATOM 3237 N N . VAL B 1 101 ? 21.660 23.638 -21.132 1.00 14.36 67 VAL B N 1
ATOM 3238 C CA . VAL B 1 101 ? 21.078 25.001 -21.249 1.00 15.08 67 VAL B CA 1
ATOM 3239 C C . VAL B 1 101 ? 21.277 25.536 -22.672 1.00 15.04 67 VAL B C 1
ATOM 3240 O O . VAL B 1 101 ? 20.363 26.089 -23.201 1.00 15.41 67 VAL B O 1
ATOM 3244 N N . ARG B 1 102 ? 22.463 25.355 -23.248 1.00 15.23 68 ARG B N 1
ATOM 3245 C CA . ARG B 1 102 ? 22.715 25.790 -24.639 1.00 15.49 68 ARG B CA 1
ATOM 3246 C C . ARG B 1 102 ? 21.743 25.071 -25.585 1.00 13.11 68 ARG B C 1
ATOM 3247 O O . ARG B 1 102 ? 21.272 25.696 -26.488 1.00 14.41 68 ARG B O 1
ATOM 3255 N N . TRP B 1 103 ? 21.523 23.783 -25.355 1.00 14.72 69 TRP B N 1
ATOM 3256 C CA . TRP B 1 103 ? 20.563 23.006 -26.170 1.00 15.39 69 TRP B CA 1
ATOM 3257 C C . TRP B 1 103 ? 19.166 23.620 -26.063 1.00 13.69 69 TRP B C 1
ATOM 3258 O O . TRP B 1 103 ? 18.576 23.854 -27.065 1.00 15.40 69 TRP B O 1
ATOM 3269 N N . ALA B 1 104 ? 18.709 23.864 -24.843 1.00 14.41 70 ALA B N 1
ATOM 3270 C CA . ALA B 1 104 ? 17.309 24.330 -24.691 1.00 14.88 70 ALA B CA 1
ATOM 3271 C C . ALA B 1 104 ? 17.130 25.671 -25.366 1.00 13.32 70 ALA B C 1
ATOM 3272 O O . ALA B 1 104 ? 16.099 25.945 -26.033 1.00 14.41 70 ALA B O 1
ATOM 3274 N N . ILE B 1 105 ? 18.104 26.571 -25.182 1.00 14.28 71 ILE B N 1
ATOM 3275 C CA . ILE B 1 105 ? 18.012 27.907 -25.804 1.00 13.54 71 ILE B CA 1
ATOM 3276 C C . ILE B 1 105 ? 18.005 27.797 -27.344 1.00 13.25 71 ILE B C 1
ATOM 3277 O O . ILE B 1 105 ? 17.179 28.400 -28.010 1.00 15.06 71 ILE B O 1
ATOM 3282 N N . ALA B 1 106 ? 18.942 27.012 -27.869 1.00 13.64 72 ALA B N 1
ATOM 3283 C CA . ALA B 1 106 ? 19.043 26.865 -29.335 1.00 14.86 72 ALA B CA 1
ATOM 3284 C C . ALA B 1 106 ? 17.788 26.183 -29.881 1.00 13.68 72 ALA B C 1
ATOM 3285 O O . ALA B 1 106 ? 17.322 26.596 -30.944 1.00 14.47 72 ALA B O 1
ATOM 3287 N N . LYS B 1 107 ? 17.297 25.169 -29.184 1.00 14.66 73 LYS B N 1
ATOM 3288 C CA . LYS B 1 107 ? 16.086 24.477 -29.654 1.00 14.27 73 LYS B CA 1
ATOM 3289 C C . LYS B 1 107 ? 14.935 25.470 -29.697 1.00 14.54 73 LYS B C 1
ATOM 3290 O O . LYS B 1 107 ? 14.185 25.579 -30.680 1.00 15.73 73 LYS B O 1
ATOM 3296 N N . ALA B 1 108 ? 14.782 26.273 -28.642 1.00 14.11 74 ALA B N 1
ATOM 3297 C CA . ALA B 1 108 ? 13.684 27.253 -28.612 1.00 14.77 74 ALA B CA 1
ATOM 3298 C C . ALA B 1 108 ? 13.823 28.239 -29.753 1.00 14.22 74 ALA B C 1
ATOM 3299 O O . ALA B 1 108 ? 12.833 28.585 -30.426 1.00 15.26 74 ALA B O 1
ATOM 3301 N N . LYS B 1 109 ? 15.023 28.750 -30.002 1.00 14.22 75 LYS B N 1
ATOM 3302 C CA . LYS B 1 109 ? 15.223 29.721 -31.082 1.00 14.90 75 LYS B CA 1
ATOM 3303 C C . LYS B 1 109 ? 14.980 29.054 -32.458 1.00 15.48 75 LYS B C 1
ATOM 3304 O O . LYS B 1 109 ? 14.382 29.736 -33.305 1.00 17.06 75 LYS B O 1
ATOM 3310 N N . SER B 1 110 ? 15.316 27.774 -32.569 1.00 15.38 76 SER B N 1
ATOM 3311 C CA . SER B 1 110 ? 15.087 27.033 -33.841 1.00 15.57 76 SER B CA 1
ATOM 3312 C C . SER B 1 110 ? 13.581 26.898 -34.088 1.00 18.51 76 SER B C 1
ATOM 3313 O O . SER B 1 110 ? 13.189 26.682 -35.235 1.00 18.66 76 SER B O 1
ATOM 3316 N N . LEU B 1 111 ? 12.765 26.988 -33.037 1.00 16.36 77 LEU B N 1
ATOM 3317 C CA . LEU B 1 111 ? 11.282 26.882 -33.125 1.00 17.38 77 LEU B CA 1
ATOM 3318 C C . LEU B 1 111 ? 10.666 28.270 -33.240 1.00 17.12 77 LEU B C 1
ATOM 3319 O O . LEU B 1 111 ? 9.411 28.348 -33.195 1.00 20.38 77 LEU B O 1
ATOM 3324 N N . GLY B 1 112 ? 11.471 29.297 -33.400 1.00 15.92 78 GLY B N 1
ATOM 3325 C CA . GLY B 1 112 ? 11.007 30.667 -33.634 1.00 15.91 78 GLY B CA 1
ATOM 3326 C C . GLY B 1 112 ? 10.759 31.459 -32.350 1.00 17.73 78 GLY B C 1
ATOM 3327 O O . GLY B 1 112 ? 10.125 32.528 -32.455 1.00 20.26 78 GLY B O 1
ATOM 3328 N N . LEU B 1 113 ? 11.198 30.966 -31.215 1.00 15.52 79 LEU B N 1
ATOM 3329 C CA . LEU B 1 113 ? 10.904 31.620 -29.912 1.00 14.93 79 LEU B CA 1
ATOM 3330 C C . LEU B 1 113 ? 12.040 32.551 -29.530 1.00 16.76 79 LEU B C 1
ATOM 3331 O O . LEU B 1 113 ? 13.212 32.212 -29.724 1.00 18.80 79 LEU B O 1
ATOM 3336 N N . SER B 1 114 ? 11.683 33.684 -28.983 1.00 15.04 80 SER B N 1
ATOM 3337 C CA . SER B 1 114 ? 12.593 34.487 -28.157 1.00 14.42 80 SER B CA 1
ATOM 3338 C C . SER B 1 114 ? 12.668 33.883 -26.756 1.00 14.01 80 SER B C 1
ATOM 3339 O O . SER B 1 114 ? 11.743 33.197 -26.325 1.00 14.40 80 SER B O 1
ATOM 3342 N N . VAL B 1 115 ? 13.806 34.051 -26.114 1.00 13.05 81 VAL B N 1
ATOM 3343 C CA . VAL B 1 115 ? 14.134 33.362 -24.855 1.00 13.05 81 VAL B CA 1
ATOM 3344 C C . VAL B 1 115 ? 14.391 34.334 -23.714 1.00 13.87 81 VAL B C 1
ATOM 3345 O O . VAL B 1 115 ? 15.202 35.266 -23.864 1.00 14.16 81 VAL B O 1
ATOM 3349 N N . ILE B 1 116 ? 13.749 34.035 -22.578 1.00 13.23 82 ILE B N 1
ATOM 3350 C CA . ILE B 1 116 ? 14.117 34.596 -21.272 1.00 13.59 82 ILE B CA 1
ATOM 3351 C C . ILE B 1 116 ? 14.861 33.517 -20.535 1.00 13.82 82 ILE B C 1
ATOM 3352 O O . ILE B 1 116 ? 14.323 32.450 -20.275 1.00 14.70 82 ILE B O 1
ATOM 3357 N N . LEU B 1 117 ? 16.110 33.768 -20.151 1.00 12.45 83 LEU B N 1
ATOM 3358 C CA . LEU B 1 117 ? 16.810 32.806 -19.307 1.00 12.19 83 LEU B CA 1
ATOM 3359 C C . LEU B 1 117 ? 16.459 33.071 -17.855 1.00 13.17 83 LEU B C 1
ATOM 3360 O O . LEU B 1 117 ? 16.560 34.238 -17.432 1.00 12.55 83 LEU B O 1
ATOM 3365 N N . LYS B 1 118 ? 16.062 32.069 -17.116 1.00 13.41 84 LYS B N 1
ATOM 3366 C CA . LYS B 1 118 ? 15.512 32.230 -15.749 1.00 12.31 84 LYS B CA 1
ATOM 3367 C C . LYS B 1 118 ? 16.181 31.243 -14.820 1.00 13.37 84 LYS B C 1
ATOM 3368 O O . LYS B 1 118 ? 15.615 30.212 -14.468 1.00 12.64 84 LYS B O 1
ATOM 3374 N N . PRO B 1 119 ? 17.392 31.573 -14.317 1.00 12.88 85 PRO B N 1
ATOM 3375 C CA . PRO B 1 119 ? 18.012 30.794 -13.259 1.00 12.61 85 PRO B CA 1
ATOM 3376 C C . PRO B 1 119 ? 17.354 31.108 -11.916 1.00 13.21 85 PRO B C 1
ATOM 3377 O O . PRO B 1 119 ? 17.239 32.312 -11.629 1.00 14.52 85 PRO B O 1
ATOM 3381 N N . ILE B 1 120 ? 16.873 30.126 -11.178 1.00 13.09 86 ILE B N 1
ATOM 3382 C CA . ILE B 1 120 ? 16.102 30.331 -9.933 1.00 12.54 86 ILE B CA 1
ATOM 3383 C C . ILE B 1 120 ? 16.796 29.591 -8.809 1.00 14.41 86 ILE B C 1
ATOM 3384 O O . ILE B 1 120 ? 16.987 28.383 -8.899 1.00 15.01 86 ILE B O 1
ATOM 3389 N N . VAL B 1 121 ? 17.093 30.265 -7.708 1.00 14.59 87 VAL B N 1
ATOM 3390 C CA . VAL B 1 121 ? 17.671 29.571 -6.527 1.00 16.18 87 VAL B CA 1
ATOM 3391 C C . VAL B 1 121 ? 16.554 28.934 -5.710 1.00 14.95 87 VAL B C 1
ATOM 3392 O O . VAL B 1 121 ? 15.523 29.543 -5.417 1.00 15.39 87 VAL B O 1
ATOM 3396 N N . ASN B 1 122 ? 16.702 27.644 -5.430 1.00 14.92 88 ASN B N 1
ATOM 3397 C CA . ASN B 1 122 ? 15.859 26.912 -4.493 1.00 14.31 88 ASN B CA 1
ATOM 3398 C C . ASN B 1 122 ? 16.664 26.528 -3.246 1.00 15.94 88 ASN B C 1
ATOM 3399 O O . ASN B 1 122 ? 17.894 26.661 -3.219 1.00 14.46 88 ASN B O 1
ATOM 3404 N N . VAL B 1 123 ? 15.930 26.102 -2.220 1.00 16.21 89 VAL B N 1
ATOM 3405 C CA . VAL B 1 123 ? 16.525 25.724 -0.913 1.00 15.36 89 VAL B CA 1
ATOM 3406 C C . VAL B 1 123 ? 16.328 24.222 -0.730 1.00 15.89 89 VAL B C 1
ATOM 3407 O O . VAL B 1 123 ? 15.192 23.759 -0.852 1.00 16.04 89 VAL B O 1
ATOM 3411 N N . ARG B 1 124 ? 17.411 23.525 -0.412 1.00 16.82 90 ARG B N 1
ATOM 3412 C CA . ARG B 1 124 ? 17.386 22.048 -0.335 1.00 16.78 90 ARG B CA 1
ATOM 3413 C C . ARG B 1 124 ? 16.385 21.574 0.713 1.00 18.64 90 ARG B C 1
ATOM 3414 O O . ARG B 1 124 ? 15.775 20.493 0.525 1.00 20.77 90 ARG B O 1
ATOM 3422 N N . ASP B 1 125 ? 16.216 22.306 1.816 1.00 18.58 91 ASP B N 1
ATOM 3423 C CA . ASP B 1 125 ? 15.320 21.885 2.906 1.00 18.42 91 ASP B CA 1
ATOM 3424 C C . ASP B 1 125 ? 13.867 22.148 2.561 1.00 19.00 91 ASP B C 1
ATOM 3425 O O . ASP B 1 125 ? 12.991 21.816 3.389 1.00 20.98 91 ASP B O 1
ATOM 3430 N N . GLY B 1 126 ? 13.581 22.700 1.379 1.00 17.61 92 GLY B N 1
ATOM 3431 C CA . GLY B 1 126 ? 12.190 22.884 0.941 1.00 19.07 92 GLY B CA 1
ATOM 3432 C C . GLY B 1 126 ? 11.627 24.269 1.220 1.00 17.05 92 GLY B C 1
ATOM 3433 O O . GLY B 1 126 ? 10.551 24.546 0.734 1.00 18.59 92 GLY B O 1
ATOM 3434 N N . THR B 1 127 ? 12.312 25.095 2.003 1.00 16.61 93 THR B N 1
ATOM 3435 C CA . THR B 1 127 ? 11.846 26.456 2.279 1.00 16.29 93 THR B CA 1
ATOM 3436 C C . THR B 1 127 ? 11.692 27.208 0.969 1.00 15.87 93 THR B C 1
ATOM 3437 O O . THR B 1 127 ? 12.626 27.207 0.155 1.00 15.81 93 THR B O 1
ATOM 3441 N N . TRP B 1 128 ? 10.612 27.939 0.815 1.00 15.36 94 TRP B N 1
ATOM 3442 C CA . TRP B 1 128 ? 10.419 28.829 -0.337 1.00 14.85 94 TRP B CA 1
ATOM 3443 C C . TRP B 1 128 ? 11.526 29.895 -0.349 1.00 15.03 94 TRP B C 1
ATOM 3444 O O . TRP B 1 128 ? 11.854 30.460 0.700 1.00 14.93 94 TRP B O 1
ATOM 3455 N N . ARG B 1 129 ? 12.078 30.185 -1.512 1.00 14.38 95 ARG B N 1
ATOM 3456 C CA . ARG B 1 129 ? 13.202 31.125 -1.654 1.00 13.97 95 ARG B CA 1
ATOM 3457 C C . ARG B 1 129 ? 12.853 32.507 -1.159 1.00 12.54 95 ARG B C 1
ATOM 3458 O O . ARG B 1 129 ? 13.776 33.282 -0.861 1.00 13.57 95 ARG B O 1
ATOM 3466 N N . ALA B 1 130 ? 11.578 32.867 -1.101 1.00 13.39 96 ALA B N 1
ATOM 3467 C CA . ALA B 1 130 ? 11.177 34.202 -0.630 1.00 12.52 96 ALA B CA 1
ATOM 3468 C C . ALA B 1 130 ? 11.579 34.409 0.832 1.00 14.44 96 ALA B C 1
ATOM 3469 O O . ALA B 1 130 ? 11.599 35.542 1.238 1.00 13.64 96 ALA B O 1
ATOM 3471 N N . HIS B 1 131 ? 11.875 33.346 1.569 1.00 13.28 97 HIS B N 1
ATOM 3472 C CA . HIS B 1 131 ? 12.305 33.505 2.968 1.00 13.76 97 HIS B CA 1
ATOM 3473 C C . HIS B 1 131 ? 13.828 33.560 3.095 1.00 13.83 97 HIS B C 1
ATOM 3474 O O . HIS B 1 131 ? 14.320 33.736 4.232 1.00 14.17 97 HIS B O 1
ATOM 3481 N N . ILE B 1 132 ? 14.601 33.446 2.024 1.00 13.27 98 ILE B N 1
ATOM 3482 C CA . ILE B 1 132 ? 16.072 33.556 2.098 1.00 13.29 98 ILE B CA 1
ATOM 3483 C C . ILE B 1 132 ? 16.406 34.933 2.662 1.00 13.90 98 ILE B C 1
ATOM 3484 O O . ILE B 1 132 ? 15.873 35.953 2.233 1.00 14.61 98 ILE B O 1
ATOM 3489 N N . ASN B 1 133 ? 17.211 34.952 3.720 1.00 13.50 99 ASN B N 1
ATOM 3490 C CA . ASN B 1 133 ? 17.373 36.171 4.543 1.00 13.71 99 ASN B CA 1
ATOM 3491 C C . ASN B 1 133 ? 18.520 36.001 5.533 1.00 14.39 99 ASN B C 1
ATOM 3492 O O . ASN B 1 133 ? 18.855 34.863 5.899 1.00 15.93 99 ASN B O 1
ATOM 3497 N N . PHE B 1 134 ? 19.155 37.120 5.835 1.00 13.40 100 PHE B N 1
ATOM 3498 C CA . PHE B 1 134 ? 20.298 37.248 6.761 1.00 13.22 100 PHE B CA 1
ATOM 3499 C C . PHE B 1 134 ? 20.047 38.446 7.658 1.00 12.44 100 PHE B C 1
ATOM 3500 O O . PHE B 1 134 ? 19.259 39.350 7.356 1.00 13.52 100 PHE B O 1
ATOM 3508 N N . PHE B 1 135 ? 20.772 38.466 8.769 1.00 14.60 101 PHE B N 1
ATOM 3509 C CA . PHE B 1 135 ? 20.706 39.624 9.680 1.00 14.30 101 PHE B CA 1
ATOM 3510 C C . PHE B 1 135 ? 21.062 40.910 8.928 1.00 15.91 101 PHE B C 1
ATOM 3511 O O . PHE B 1 135 ? 22.000 40.911 8.160 1.00 17.23 101 PHE B O 1
ATOM 3519 N N . ASP B 1 136 ? 20.391 41.982 9.300 1.00 16.05 102 ASP B N 1
ATOM 3520 C CA . ASP B 1 136 ? 20.677 43.348 8.799 1.00 19.50 102 ASP B CA 1
ATOM 3521 C C . ASP B 1 136 ? 22.083 43.735 9.261 1.00 20.69 102 ASP B C 1
ATOM 3522 O O . ASP B 1 136 ? 22.834 44.344 8.484 1.00 25.58 102 ASP B O 1
ATOM 3527 N N . LYS B 1 137 ? 22.465 43.326 10.478 1.00 19.85 103 LYS B N 1
ATOM 3528 C CA . LYS B 1 137 ? 23.798 43.633 11.034 1.00 20.28 103 LYS B CA 1
ATOM 3529 C C . LYS B 1 137 ? 24.741 42.487 10.697 1.00 19.35 103 LYS B C 1
ATOM 3530 O O . LYS B 1 137 ? 24.390 41.327 10.865 1.00 19.36 103 LYS B O 1
ATOM 3536 N N . ASP B 1 138 ? 25.958 42.803 10.263 1.00 18.69 104 ASP B N 1
ATOM 3537 C CA . ASP B 1 138 ? 27.054 41.844 10.134 1.00 17.91 104 ASP B CA 1
ATOM 3538 C C . ASP B 1 138 ? 27.555 41.478 11.528 1.00 18.73 104 ASP B C 1
ATOM 3539 O O . ASP B 1 138 ? 28.082 42.368 12.242 1.00 21.03 104 ASP B O 1
ATOM 3544 N N . VAL B 1 139 ? 27.412 40.224 11.882 1.00 17.35 105 VAL B N 1
ATOM 3545 C CA . VAL B 1 139 ? 27.821 39.698 13.197 1.00 17.55 105 VAL B CA 1
ATOM 3546 C C . VAL B 1 139 ? 28.946 38.713 12.960 1.00 20.55 105 VAL B C 1
ATOM 3547 O O . VAL B 1 139 ? 28.836 37.810 12.148 1.00 20.03 105 VAL B O 1
ATOM 3551 N N . PRO B 1 140 ? 30.045 38.782 13.726 1.00 19.94 106 PRO B N 1
ATOM 3552 C CA . PRO B 1 140 ? 31.152 37.863 13.501 1.00 21.83 106 PRO B CA 1
ATOM 3553 C C . PRO B 1 140 ? 30.875 36.369 13.286 1.00 26.44 106 PRO B C 1
ATOM 3554 O O . PRO B 1 140 ? 31.433 35.795 12.380 1.00 35.85 106 PRO B O 1
ATOM 3558 N N . CYS B 1 141 ? 30.086 35.704 14.077 1.00 31.42 107 CYS B N 1
ATOM 3559 C CA . CYS B 1 141 ? 30.104 34.225 13.852 1.00 35.91 107 CYS B CA 1
ATOM 3560 C C . CYS B 1 141 ? 29.093 33.822 12.752 1.00 28.60 107 CYS B C 1
ATOM 3561 O O . CYS B 1 141 ? 28.967 32.659 12.465 1.00 35.93 107 CYS B O 1
ATOM 3564 N N . GLU B 1 142 ? 28.435 34.783 12.118 1.00 19.50 108 GLU B N 1
ATOM 3565 C CA . GLU B 1 142 ? 27.132 34.533 11.467 1.00 18.54 108 GLU B CA 1
ATOM 3566 C C . GLU B 1 142 ? 27.288 34.675 9.967 1.00 17.27 108 GLU B C 1
ATOM 3567 O O . GLU B 1 142 ? 28.082 35.493 9.503 1.00 19.33 108 GLU B O 1
ATOM 3573 N N . PRO B 1 143 ? 26.437 34.006 9.176 1.00 17.16 109 PRO B N 1
ATOM 3574 C CA . PRO B 1 143 ? 26.404 34.283 7.744 1.00 17.70 109 PRO B CA 1
ATOM 3575 C C . PRO B 1 143 ? 25.985 35.732 7.486 1.00 18.87 109 PRO B C 1
ATOM 3576 O O . PRO B 1 143 ? 25.164 36.300 8.214 1.00 18.62 109 PRO B O 1
ATOM 3580 N N . THR B 1 144 ? 26.504 36.300 6.406 1.00 16.35 110 THR B N 1
ATOM 3581 C CA . THR B 1 144 ? 26.236 37.716 6.087 1.00 16.31 110 THR B CA 1
ATOM 3582 C C . THR B 1 144 ? 25.623 37.840 4.695 1.00 14.76 110 THR B C 1
ATOM 3583 O O . THR B 1 144 ? 25.861 36.980 3.793 1.00 15.09 110 THR B O 1
ATOM 3587 N N . TRP B 1 145 ? 24.981 38.961 4.503 1.00 15.64 111 TRP B N 1
ATOM 3588 C CA . TRP B 1 145 ? 24.499 39.376 3.170 1.00 14.92 111 TRP B CA 1
ATOM 3589 C C . TRP B 1 145 ? 25.671 39.400 2.193 1.00 15.74 111 TRP B C 1
ATOM 3590 O O . TRP B 1 145 ? 25.481 39.009 1.008 1.00 15.50 111 TRP B O 1
ATOM 3601 N N . SER B 1 146 ? 26.815 39.934 2.571 1.00 15.35 112 SER B N 1
ATOM 3602 C CA . SER B 1 146 ? 27.949 40.028 1.622 1.00 16.43 112 SER B CA 1
ATOM 3603 C C . SER B 1 146 ? 28.306 38.639 1.129 1.00 17.14 112 SER B C 1
ATOM 3604 O O . SER B 1 146 ? 28.586 38.450 -0.075 1.00 16.45 112 SER B O 1
ATOM 3607 N N . GLN B 1 147 ? 28.325 37.641 2.002 1.00 15.60 113 GLN B N 1
ATOM 3608 C CA . GLN B 1 147 ? 28.673 36.248 1.628 1.00 16.15 113 GLN B CA 1
ATOM 3609 C C . GLN B 1 147 ? 27.602 35.699 0.665 1.00 16.66 113 GLN B C 1
ATOM 3610 O O . GLN B 1 147 ? 27.945 35.149 -0.415 1.00 17.01 113 GLN B O 1
ATOM 3616 N N . TRP B 1 148 ? 26.343 35.903 0.976 1.00 15.40 114 TRP B N 1
ATOM 3617 C CA . TRP B 1 148 ? 25.274 35.351 0.092 1.00 15.91 114 TRP B CA 1
ATOM 3618 C C . TRP B 1 148 ? 25.294 36.079 -1.259 1.00 15.23 114 TRP B C 1
ATOM 3619 O O . TRP B 1 148 ? 25.182 35.399 -2.307 1.00 14.93 114 TRP B O 1
ATOM 3630 N N . PHE B 1 149 ? 25.385 37.407 -1.280 1.00 14.73 115 PHE B N 1
ATOM 3631 C CA . PHE B 1 149 ? 25.412 38.164 -2.549 1.00 14.41 115 PHE B CA 1
ATOM 3632 C C . PHE B 1 149 ? 26.602 37.687 -3.378 1.00 16.00 115 PHE B C 1
ATOM 3633 O O . PHE B 1 149 ? 26.486 37.700 -4.622 1.00 15.70 115 PHE B O 1
ATOM 3641 N N . LYS B 1 150 ? 27.762 37.439 -2.781 1.00 15.30 116 LYS B N 1
ATOM 3642 C CA . LYS B 1 150 ? 28.916 36.992 -3.600 1.00 16.02 116 LYS B CA 1
ATOM 3643 C C . LYS B 1 150 ? 28.578 35.662 -4.266 1.00 16.69 116 LYS B C 1
ATOM 3644 O O . LYS B 1 150 ? 28.893 35.491 -5.452 1.00 16.91 116 LYS B O 1
ATOM 3650 N N . SER B 1 151 ? 27.968 34.734 -3.554 1.00 15.72 117 SER B N 1
ATOM 3651 C CA . SER B 1 151 ? 27.593 33.410 -4.089 1.00 15.18 117 SER B CA 1
ATOM 3652 C C . SER B 1 151 ? 26.477 33.579 -5.140 1.00 15.83 117 SER B C 1
ATOM 3653 O O . SER B 1 151 ? 26.520 32.932 -6.196 1.00 15.21 117 SER B O 1
ATOM 3656 N N . TYR B 1 152 ? 25.513 34.450 -4.866 1.00 14.61 118 TYR B N 1
ATOM 3657 C CA . TYR B 1 152 ? 24.410 34.714 -5.811 1.00 15.55 118 TYR B CA 1
ATOM 3658 C C . TYR B 1 152 ? 24.986 35.342 -7.070 1.00 16.34 118 TYR B C 1
ATOM 3659 O O . TYR B 1 152 ? 24.529 35.058 -8.184 1.00 15.25 118 TYR B O 1
ATOM 3668 N N . GLU B 1 153 ? 25.890 36.315 -6.930 1.00 15.52 119 GLU B N 1
ATOM 3669 C CA . GLU B 1 153 ? 26.559 36.937 -8.091 1.00 14.88 119 GLU B CA 1
ATOM 3670 C C . GLU B 1 153 ? 27.281 35.861 -8.891 1.00 16.14 119 GLU B C 1
ATOM 3671 O O . GLU B 1 153 ? 27.151 35.873 -10.147 1.00 15.53 119 GLU B O 1
ATOM 3677 N N . SER B 1 154 ? 28.000 34.914 -8.284 1.00 16.30 120 SER B N 1
ATOM 3678 C CA . SER B 1 154 ? 28.708 33.882 -9.073 1.00 16.92 120 SER B CA 1
ATOM 3679 C C . SER B 1 154 ? 27.705 33.088 -9.904 1.00 16.00 120 SER B C 1
ATOM 3680 O O . SER B 1 154 ? 27.909 32.866 -11.130 1.00 15.96 120 SER B O 1
ATOM 3683 N N . PHE B 1 155 ? 26.578 32.750 -9.301 1.00 16.33 121 PHE B N 1
ATOM 3684 C CA . PHE B 1 155 ? 25.494 31.965 -9.945 1.00 14.81 121 PHE B CA 1
ATOM 3685 C C . PHE B 1 155 ? 24.909 32.778 -11.089 1.00 15.97 121 PHE B C 1
ATOM 3686 O O . PHE B 1 155 ? 24.873 32.323 -12.269 1.00 15.07 121 PHE B O 1
ATOM 3694 N N . MET B 1 156 ? 24.480 34.016 -10.810 1.00 14.94 122 MET B N 1
ATOM 3695 C CA . MET B 1 156 ? 23.770 34.812 -11.833 1.00 14.80 122 MET B CA 1
ATOM 3696 C C . MET B 1 156 ? 24.739 35.241 -12.937 1.00 15.13 122 MET B C 1
ATOM 3697 O O . MET B 1 156 ? 24.324 35.305 -14.096 1.00 15.56 122 MET B O 1
ATOM 3702 N N . LEU B 1 157 ? 26.006 35.557 -12.627 1.00 14.21 123 LEU B N 1
ATOM 3703 C CA . LEU B 1 157 ? 26.940 36.001 -13.682 1.00 15.18 123 LEU B CA 1
ATOM 3704 C C . LEU B 1 157 ? 27.312 34.805 -14.549 1.00 15.49 123 LEU B C 1
ATOM 3705 O O . LEU B 1 157 ? 27.533 35.040 -15.733 1.00 17.17 123 LEU B O 1
ATOM 3710 N N . HIS B 1 158 ? 27.383 33.608 -14.001 1.00 15.40 124 HIS B N 1
ATOM 3711 C CA . HIS B 1 158 ? 27.623 32.400 -14.816 1.00 16.07 124 HIS B CA 1
ATOM 3712 C C . HIS B 1 158 ? 26.555 32.347 -15.910 1.00 14.93 124 HIS B C 1
ATOM 3713 O O . HIS B 1 158 ? 26.837 32.184 -17.107 1.00 16.59 124 HIS B O 1
ATOM 3720 N N . TYR B 1 159 ? 25.316 32.485 -15.499 1.00 15.58 125 TYR B N 1
ATOM 3721 C CA . TYR B 1 159 ? 24.205 32.355 -16.461 1.00 14.09 125 TYR B CA 1
ATOM 3722 C C . TYR B 1 159 ? 24.023 33.622 -17.291 1.00 15.10 125 TYR B C 1
ATOM 3723 O O . TYR B 1 159 ? 23.532 33.510 -18.420 1.00 14.68 125 TYR B O 1
ATOM 3732 N N . ALA B 1 160 ? 24.376 34.812 -16.823 1.00 14.69 126 ALA B N 1
ATOM 3733 C CA . ALA B 1 160 ? 24.349 36.028 -17.645 1.00 14.54 126 ALA B CA 1
ATOM 3734 C C . ALA B 1 160 ? 25.328 35.862 -18.823 1.00 13.36 126 ALA B C 1
ATOM 3735 O O . ALA B 1 160 ? 24.998 36.292 -19.929 1.00 14.87 126 ALA B O 1
ATOM 3737 N N . LYS B 1 161 ? 26.494 35.286 -18.544 1.00 15.61 127 LYS B N 1
ATOM 3738 C CA . LYS B 1 161 ? 27.499 35.077 -19.608 1.00 15.47 127 LYS B CA 1
ATOM 3739 C C . LYS B 1 161 ? 26.924 34.022 -20.575 1.00 15.47 127 LYS B C 1
ATOM 3740 O O . LYS B 1 161 ? 27.048 34.267 -21.822 1.00 16.48 127 LYS B O 1
ATOM 3746 N N . LEU B 1 162 ? 26.288 32.970 -20.095 1.00 15.43 128 LEU B N 1
ATOM 3747 C CA . LEU B 1 162 ? 25.682 31.969 -20.993 1.00 16.27 128 LEU B CA 1
ATOM 3748 C C . LEU B 1 162 ? 24.592 32.650 -21.811 1.00 15.88 128 LEU B C 1
ATOM 3749 O O . LEU B 1 162 ? 24.432 32.385 -23.033 1.00 15.82 128 LEU B O 1
ATOM 3754 N N . ALA B 1 163 ? 23.772 33.484 -21.191 1.00 14.20 129 ALA B N 1
ATOM 3755 C CA . ALA B 1 163 ? 22.739 34.229 -21.905 1.00 14.80 129 ALA B CA 1
ATOM 3756 C C . ALA B 1 163 ? 23.324 35.082 -23.029 1.00 14.54 129 ALA B C 1
ATOM 3757 O O . ALA B 1 163 ? 22.727 35.197 -24.100 1.00 14.68 129 ALA B O 1
ATOM 3759 N N . GLU B 1 164 ? 24.441 35.752 -22.774 1.00 14.93 130 GLU B N 1
ATOM 3760 C CA . GLU B 1 164 ? 25.098 36.584 -23.808 1.00 15.35 130 GLU B CA 1
ATOM 3761 C C . GLU B 1 164 ? 25.622 35.696 -24.931 1.00 15.08 130 GLU B C 1
ATOM 3762 O O . GLU B 1 164 ? 25.366 36.032 -26.105 1.00 17.39 130 GLU B O 1
ATOM 3768 N N . ASP B 1 165 ? 26.292 34.615 -24.581 1.00 16.42 131 ASP B N 1
ATOM 3769 C CA . ASP B 1 165 ? 26.939 33.704 -25.569 1.00 17.17 131 ASP B CA 1
ATOM 3770 C C . ASP B 1 165 ? 25.871 33.118 -26.498 1.00 18.80 131 ASP B C 1
ATOM 3771 O O . ASP B 1 165 ? 26.127 32.976 -27.706 1.00 18.25 131 AS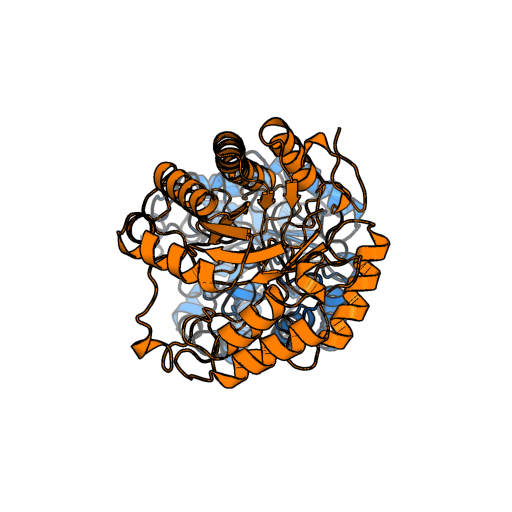P B O 1
ATOM 3776 N N . THR B 1 166 ? 24.668 32.843 -25.974 1.00 15.46 132 THR B N 1
ATOM 3777 C CA . THR B 1 166 ? 23.592 32.110 -26.700 1.00 15.58 132 THR B CA 1
ATOM 3778 C C . THR B 1 166 ? 22.603 33.053 -27.349 1.00 15.71 132 THR B C 1
ATOM 3779 O O . THR B 1 166 ? 21.724 32.590 -28.088 1.00 16.24 132 THR B O 1
ATOM 3783 N N . GLY B 1 167 ? 22.722 34.353 -27.112 1.00 15.19 133 GLY B N 1
ATOM 3784 C CA . GLY B 1 167 ? 21.833 35.359 -27.678 1.00 14.95 133 GLY B CA 1
ATOM 3785 C C . GLY B 1 167 ? 20.461 35.373 -27.049 1.00 14.45 133 GLY B C 1
ATOM 3786 O O . GLY B 1 167 ? 19.508 35.788 -27.711 1.00 16.37 133 GLY B O 1
ATOM 3787 N N . CYS B 1 168 ? 20.357 35.048 -25.764 1.00 13.94 134 CYS B N 1
ATOM 3788 C CA . CYS B 1 168 ? 19.042 35.178 -25.102 1.00 13.92 134 CYS B CA 1
ATOM 3789 C C . CYS B 1 168 ? 18.620 36.628 -25.141 1.00 14.08 134 CYS B C 1
ATOM 3790 O O . CYS B 1 168 ? 19.391 37.532 -24.728 1.00 15.20 134 CYS B O 1
ATOM 3793 N N . GLU B 1 169 ? 17.379 36.879 -25.488 1.00 14.09 135 GLU B N 1
ATOM 3794 C CA . GLU B 1 169 ? 16.805 38.227 -25.599 1.00 13.61 135 GLU B CA 1
ATOM 3795 C C . GLU B 1 169 ? 16.605 38.858 -24.222 1.00 14.05 135 GLU B C 1
ATOM 3796 O O . GLU B 1 169 ? 16.680 40.125 -24.122 1.00 14.98 135 GLU B O 1
ATOM 3802 N N . MET B 1 170 ? 16.362 38.061 -23.213 1.00 14.16 136 MET B N 1
ATOM 3803 C CA . MET B 1 170 ? 16.143 38.608 -21.864 1.00 14.11 136 MET B CA 1
ATOM 3804 C C . MET B 1 170 ? 16.767 37.686 -20.847 1.00 13.21 136 MET B C 1
ATOM 3805 O O . MET B 1 170 ? 16.839 36.452 -21.042 1.00 13.71 136 MET B O 1
ATOM 3810 N N . LEU B 1 171 ? 17.152 38.259 -19.721 1.00 12.13 137 LEU B N 1
ATOM 3811 C CA . LEU B 1 171 ? 17.649 37.576 -18.505 1.00 12.89 137 LEU B CA 1
ATOM 3812 C C . LEU B 1 171 ? 16.795 38.024 -17.315 1.00 13.23 137 LEU B C 1
ATOM 3813 O O . LEU B 1 171 ? 16.596 39.213 -17.126 1.00 13.26 137 LEU B O 1
ATOM 3818 N N . CYS B 1 172 ? 16.227 37.094 -16.592 1.00 12.58 138 CYS B N 1
ATOM 3819 C CA . CYS B 1 172 ? 15.547 37.337 -15.320 1.00 12.36 138 CYS B CA 1
ATOM 3820 C C . CYS B 1 172 ? 16.533 37.109 -14.191 1.00 13.18 138 CYS B C 1
ATOM 3821 O O . CYS B 1 172 ? 16.961 35.978 -13.953 1.00 13.05 138 CYS B O 1
ATOM 3824 N N . ILE B 1 173 ? 16.859 38.174 -13.446 1.00 13.16 139 ILE B N 1
ATOM 3825 C CA . ILE B 1 173 ? 17.974 38.148 -12.483 1.00 13.69 139 ILE B CA 1
ATOM 3826 C C . ILE B 1 173 ? 17.522 37.653 -11.113 1.00 13.55 139 ILE B C 1
ATOM 3827 O O . ILE B 1 173 ? 18.372 37.570 -10.229 1.00 13.29 139 ILE B O 1
ATOM 3832 N N . GLY B 1 174 ? 16.243 37.334 -10.929 1.00 13.02 140 GLY B N 1
ATOM 3833 C CA . GLY B 1 174 ? 15.764 36.735 -9.700 1.00 12.15 140 GLY B CA 1
ATOM 3834 C C . GLY B 1 174 ? 14.262 36.599 -9.717 1.00 12.13 140 GLY B C 1
ATOM 3835 O O . GLY B 1 174 ? 13.609 37.217 -10.528 1.00 12.86 140 GLY B O 1
ATOM 3836 N N . CYS B 1 175 ? 13.774 35.765 -8.803 1.00 12.74 141 CYS B N 1
ATOM 3837 C CA . CYS B 1 175 ? 12.376 35.347 -8.776 1.00 12.73 141 CYS B CA 1
ATOM 3838 C C . CYS B 1 175 ? 11.902 35.233 -7.337 1.00 12.76 141 CYS B C 1
ATOM 3839 O O . CYS B 1 175 ? 12.344 34.327 -6.610 1.00 13.67 141 CYS B O 1
ATOM 3842 N N . GLU B 1 176 ? 10.990 36.118 -6.966 1.00 11.88 142 GLU B N 1
ATOM 3843 C CA . GLU B 1 176 ? 10.258 36.033 -5.684 1.00 12.83 142 GLU B CA 1
ATOM 3844 C C . GLU B 1 176 ? 11.238 36.078 -4.518 1.00 12.31 142 GLU B C 1
ATOM 3845 O O . GLU B 1 176 ? 10.991 35.406 -3.505 1.00 13.22 142 GLU B O 1
ATOM 3851 N N . MET B 1 177 ? 12.324 36.861 -4.627 1.00 12.25 143 MET B N 1
ATOM 3852 C CA . MET B 1 177 ? 13.368 36.887 -3.567 1.00 12.57 143 MET B CA 1
ATOM 3853 C C . MET B 1 177 ? 12.985 37.941 -2.521 1.00 12.79 143 MET B C 1
ATOM 3854 O O . MET B 1 177 ? 13.747 38.877 -2.241 1.00 12.92 143 MET B O 1
ATOM 3859 N N . VAL B 1 178 ? 11.784 37.816 -1.961 1.00 13.68 144 VAL B N 1
ATOM 3860 C CA . VAL B 1 178 ? 11.106 38.904 -1.205 1.00 12.65 144 VAL B CA 1
ATOM 3861 C C . VAL B 1 178 ? 12.003 39.387 -0.057 1.00 13.34 144 VAL B C 1
ATOM 3862 O O . VAL B 1 178 ? 12.140 40.607 0.079 1.00 13.63 144 VAL B O 1
ATOM 3866 N N . GLN B 1 179 ? 12.575 38.474 0.725 1.00 13.18 145 GLN B N 1
ATOM 3867 C CA . GLN B 1 179 ? 13.312 38.850 1.940 1.00 14.03 145 GLN B CA 1
ATOM 3868 C C . GLN B 1 179 ? 14.739 39.235 1.600 1.00 16.24 145 GLN B C 1
ATOM 3869 O O . GLN B 1 179 ? 15.522 39.445 2.558 1.00 16.07 145 GLN B O 1
ATOM 3875 N N . THR B 1 180 ? 15.093 39.388 0.311 1.00 13.12 146 THR B N 1
ATOM 3876 C CA . THR B 1 180 ? 16.354 40.010 -0.112 1.00 13.18 146 THR B CA 1
ATOM 3877 C C . THR B 1 180 ? 16.087 41.392 -0.709 1.00 12.71 146 THR B C 1
ATOM 3878 O O . THR B 1 180 ? 17.071 42.135 -0.903 1.00 14.43 146 THR B O 1
ATOM 3882 N N . GLU B 1 181 ? 14.858 41.759 -1.059 1.00 13.20 147 GLU B N 1
ATOM 3883 C CA . GLU B 1 181 ? 14.631 42.953 -1.906 1.00 14.09 147 GLU B CA 1
ATOM 3884 C C . GLU B 1 181 ? 15.055 44.229 -1.194 1.00 14.30 147 GLU B C 1
ATOM 3885 O O . GLU B 1 181 ? 15.345 45.193 -1.884 1.00 15.34 147 GLU B O 1
ATOM 3891 N N . ARG B 1 182 ? 15.000 44.266 0.137 1.00 14.14 148 ARG B N 1
ATOM 3892 C CA . ARG B 1 182 ? 15.341 45.498 0.876 1.00 14.29 148 ARG B CA 1
ATOM 3893 C C . ARG B 1 182 ? 16.834 45.765 0.737 1.00 15.29 148 ARG B C 1
ATOM 3894 O O . ARG B 1 182 ? 17.275 46.905 1.100 1.00 15.14 148 ARG B O 1
ATOM 3902 N N . ARG B 1 183 ? 17.641 44.838 0.263 1.00 14.65 149 ARG B N 1
ATOM 3903 C CA . ARG B 1 183 ? 19.099 44.986 0.135 1.00 13.55 149 ARG B CA 1
ATOM 3904 C C . ARG B 1 183 ? 19.378 45.737 -1.166 1.00 14.46 149 ARG B C 1
ATOM 3905 O O . ARG B 1 183 ? 19.941 45.183 -2.103 1.00 14.68 149 ARG B O 1
ATOM 3913 N N . GLU B 1 184 ? 18.976 46.990 -1.209 1.00 15.19 150 GLU B N 1
ATOM 3914 C CA . GLU B 1 184 ? 18.954 47.758 -2.470 1.00 15.82 150 GLU B CA 1
ATOM 3915 C C . GLU B 1 184 ? 20.373 47.976 -3.001 1.00 15.57 150 GLU B C 1
ATOM 3916 O O . GLU B 1 184 ? 20.586 47.788 -4.196 1.00 15.86 150 GLU B O 1
ATOM 3922 N N . LYS B 1 185 ? 21.328 48.357 -2.176 1.00 15.70 151 LYS B N 1
ATOM 3923 C CA . LYS B 1 185 ? 22.691 48.645 -2.692 1.00 18.85 151 LYS B CA 1
ATOM 3924 C C . LYS B 1 185 ? 23.246 47.357 -3.313 1.00 16.72 151 LYS B C 1
ATOM 3925 O O . LYS B 1 185 ? 23.818 47.396 -4.395 1.00 16.75 151 LYS B O 1
ATOM 3931 N N . GLU B 1 186 ? 23.072 46.230 -2.662 1.00 15.32 152 GLU B N 1
ATOM 3932 C CA . GLU B 1 186 ? 23.622 44.951 -3.187 1.00 15.40 152 GLU B CA 1
ATOM 3933 C C . GLU B 1 186 ? 22.898 44.532 -4.477 1.00 15.66 152 GLU B C 1
ATOM 3934 O O . GLU B 1 186 ? 23.577 44.028 -5.371 1.00 15.88 152 GLU B O 1
ATOM 3940 N N . TRP B 1 187 ? 21.584 44.731 -4.588 1.00 14.34 153 TRP B N 1
ATOM 3941 C CA . TRP B 1 187 ? 20.903 44.424 -5.863 1.00 14.19 153 TRP B CA 1
ATOM 3942 C C . TRP B 1 187 ? 21.424 45.352 -6.955 1.00 15.72 153 TRP B C 1
ATOM 3943 O O . TRP B 1 187 ? 21.672 44.884 -8.075 1.00 15.19 153 TRP B O 1
ATOM 3954 N N . ARG B 1 188 ? 21.606 46.633 -6.661 1.00 14.69 154 ARG B N 1
ATOM 3955 C CA . ARG B 1 188 ? 22.076 47.549 -7.709 1.00 15.74 154 ARG B CA 1
ATOM 3956 C C . ARG B 1 188 ? 23.498 47.141 -8.085 1.00 15.01 154 ARG B C 1
ATOM 3957 O O . ARG B 1 188 ? 23.827 47.222 -9.295 1.00 16.36 154 ARG B O 1
ATOM 3965 N N . ASP B 1 189 ? 24.340 46.735 -7.133 1.00 15.90 155 ASP B N 1
ATOM 3966 C CA . ASP B 1 189 ? 25.725 46.364 -7.468 1.00 16.92 155 ASP B CA 1
ATOM 3967 C C . ASP B 1 189 ? 25.683 45.112 -8.358 1.00 16.48 155 ASP B C 1
ATOM 3968 O O . ASP B 1 189 ? 26.467 45.016 -9.308 1.00 18.66 155 ASP B O 1
ATOM 3973 N N . LEU B 1 190 ? 24.843 44.145 -8.042 1.00 17.67 156 LEU B N 1
ATOM 3974 C CA . LEU B 1 190 ? 24.735 42.902 -8.829 1.00 16.43 156 LEU B CA 1
ATOM 3975 C C . LEU B 1 190 ? 24.330 43.295 -10.241 1.00 15.54 156 LEU B C 1
ATOM 3976 O O . LEU B 1 190 ? 24.894 42.781 -11.197 1.00 15.66 156 LEU B O 1
ATOM 3981 N N . ILE B 1 191 ? 23.350 44.174 -10.388 1.00 14.96 157 ILE B N 1
ATOM 3982 C CA . ILE B 1 191 ? 22.830 44.562 -11.712 1.00 14.57 157 ILE B CA 1
ATOM 3983 C C . ILE B 1 191 ? 23.985 45.181 -12.512 1.00 16.90 157 ILE B C 1
ATOM 3984 O O . ILE B 1 191 ? 24.109 44.907 -13.717 1.00 15.94 157 ILE B O 1
ATOM 3989 N N . GLN B 1 192 ? 24.768 46.070 -11.894 1.00 15.50 158 GLN B N 1
ATOM 3990 C CA . GLN B 1 192 ? 25.876 46.704 -12.656 1.00 17.66 158 GLN B CA 1
ATOM 3991 C C . GLN B 1 192 ? 26.835 45.617 -13.153 1.00 16.72 158 GLN B C 1
ATOM 3992 O O . GLN B 1 192 ? 27.310 45.739 -14.302 1.00 18.58 158 GLN B O 1
ATOM 3998 N N . LYS B 1 193 ? 27.150 44.607 -12.367 1.00 16.30 159 LYS B N 1
ATOM 3999 C CA . LYS B 1 193 ? 28.027 43.499 -12.793 1.00 17.32 159 LYS B CA 1
ATOM 4000 C C . LYS B 1 193 ? 27.348 42.720 -13.919 1.00 17.20 159 LYS B C 1
ATOM 4001 O O . LYS B 1 193 ? 28.019 42.376 -14.905 1.00 17.06 159 LYS B O 1
ATOM 4007 N N . VAL B 1 194 ? 26.039 42.485 -13.832 1.00 16.04 160 VAL B N 1
ATOM 4008 C CA . VAL B 1 194 ? 25.361 41.753 -14.934 1.00 16.34 160 VAL B CA 1
ATOM 4009 C C . VAL B 1 194 ? 25.468 42.578 -16.220 1.00 15.89 160 VAL B C 1
ATOM 4010 O O . VAL B 1 194 ? 25.711 42.006 -17.290 1.00 16.60 160 VAL B O 1
ATOM 4014 N N . ARG B 1 195 ? 25.225 43.884 -16.173 1.00 15.22 161 ARG B N 1
ATOM 4015 C CA . ARG B 1 195 ? 25.297 44.743 -17.370 1.00 15.76 161 ARG B CA 1
ATOM 4016 C C . ARG B 1 195 ? 26.680 44.632 -18.020 1.00 18.15 161 ARG B C 1
ATOM 4017 O O . ARG B 1 195 ? 26.735 44.798 -19.237 1.00 18.06 161 ARG B O 1
ATOM 4025 N N . GLN B 1 196 ? 27.741 44.359 -17.263 1.00 18.09 162 GLN B N 1
ATOM 4026 C CA . GLN B 1 196 ? 29.085 44.308 -17.899 1.00 19.53 162 GLN B CA 1
ATOM 4027 C C . GLN B 1 196 ? 29.208 43.036 -18.735 1.00 19.69 162 GLN B C 1
ATOM 4028 O O . GLN B 1 196 ? 30.107 42.981 -19.604 1.00 22.02 162 GLN B O 1
ATOM 4034 N N . VAL B 1 197 ? 28.406 42.000 -18.498 1.00 17.87 163 VAL B N 1
ATOM 4035 C CA . VAL B 1 197 ? 28.605 40.717 -19.221 1.00 18.84 163 VAL B CA 1
ATOM 4036 C C . VAL B 1 197 ? 27.401 40.375 -20.082 1.00 17.78 163 VAL B C 1
ATOM 4037 O O . VAL B 1 197 ? 27.545 39.445 -20.918 1.00 19.05 163 VAL B O 1
ATOM 4041 N N . TYR B 1 198 ? 26.271 41.027 -19.898 1.00 16.12 164 TYR B N 1
ATOM 4042 C CA . TYR B 1 198 ? 25.040 40.701 -20.642 1.00 16.54 164 TYR B CA 1
ATOM 4043 C C . TYR B 1 198 ? 24.440 41.973 -21.171 1.00 16.47 164 TYR B C 1
ATOM 4044 O O . TYR B 1 198 ? 24.200 42.905 -20.405 1.00 17.67 164 TYR B O 1
ATOM 4053 N N . SER B 1 199 ? 24.199 41.996 -22.466 1.00 16.96 165 SER B N 1
ATOM 4054 C CA . SER B 1 199 ? 23.799 43.217 -23.190 1.00 16.86 165 SER B CA 1
ATOM 4055 C C . SER B 1 199 ? 22.323 43.240 -23.577 1.00 16.45 165 SER B C 1
ATOM 4056 O O . SER B 1 199 ? 21.850 44.205 -24.236 1.00 18.11 165 SER B O 1
ATOM 4059 N N . GLY B 1 200 ? 21.567 42.192 -23.198 1.00 14.79 166 GLY B N 1
ATOM 4060 C CA . GLY B 1 200 ? 20.148 42.150 -23.539 1.00 15.60 166 GLY B CA 1
ATOM 4061 C C . GLY B 1 200 ? 19.265 42.758 -22.474 1.00 15.72 166 GLY B C 1
ATOM 4062 O O . GLY B 1 200 ? 19.696 43.639 -21.730 1.00 16.47 166 GLY B O 1
ATOM 4063 N N . ILE B 1 201 ? 18.004 42.383 -22.493 1.00 15.05 167 ILE B N 1
ATOM 4064 C CA . ILE B 1 201 ? 16.998 43.013 -21.610 1.00 13.94 167 ILE B CA 1
ATOM 4065 C C . ILE B 1 201 ? 17.085 42.358 -20.238 1.00 13.66 167 ILE B C 1
ATOM 4066 O O . ILE B 1 201 ? 17.131 41.124 -20.181 1.00 14.09 167 ILE B O 1
ATOM 4071 N N . ILE B 1 202 ? 17.087 43.122 -19.161 1.00 14.07 168 ILE B N 1
ATOM 4072 C CA . ILE B 1 202 ? 17.047 42.590 -17.786 1.00 14.04 168 ILE B CA 1
ATOM 4073 C C . ILE B 1 202 ? 15.687 42.855 -17.170 1.00 14.49 168 ILE B C 1
ATOM 4074 O O . ILE B 1 202 ? 15.156 43.944 -17.209 1.00 15.05 168 ILE B O 1
ATOM 4079 N N . THR B 1 203 ? 15.140 41.808 -16.562 1.00 13.22 169 THR B N 1
ATOM 4080 C CA . THR B 1 203 ? 13.983 41.903 -15.671 1.00 12.89 169 THR B CA 1
ATOM 4081 C C . THR B 1 203 ? 14.321 41.304 -14.318 1.00 12.19 169 THR B C 1
ATOM 4082 O O . THR B 1 203 ? 15.275 40.488 -14.200 1.00 12.68 169 THR B O 1
ATOM 4086 N N . TYR B 1 204 ? 13.524 41.664 -13.322 1.00 12.11 170 TYR B N 1
ATOM 4087 C CA . TYR B 1 204 ? 13.461 41.011 -11.995 1.00 12.97 170 TYR B CA 1
ATOM 4088 C C . TYR B 1 204 ? 11.998 40.650 -11.764 1.00 12.24 170 TYR B C 1
ATOM 4089 O O . TYR B 1 204 ? 11.138 41.468 -12.100 1.00 13.39 170 TYR B O 1
ATOM 4098 N N . ASN B 1 205 ? 11.730 39.418 -11.328 1.00 12.25 171 ASN B N 1
ATOM 4099 C CA . ASN B 1 205 ? 10.365 38.896 -11.090 1.00 11.99 171 ASN B CA 1
ATOM 4100 C C . ASN B 1 205 ? 10.068 38.994 -9.606 1.00 11.67 171 ASN B C 1
ATOM 4101 O O . ASN B 1 205 ? 10.500 38.179 -8.833 1.00 12.99 171 ASN B O 1
ATOM 4106 N N . CYS B 1 206 ? 9.307 40.017 -9.218 1.00 11.99 172 CYS B N 1
ATOM 4107 C CA . CYS B 1 206 ? 8.855 40.108 -7.825 1.00 12.02 172 CYS B CA 1
ATOM 4108 C C . CYS B 1 206 ? 7.719 39.103 -7.579 1.00 13.81 172 CYS B C 1
ATOM 4109 O O . CYS B 1 206 ? 7.120 38.596 -8.542 1.00 12.75 172 CYS B O 1
ATOM 4112 N N . ASP B 1 207 ? 7.358 38.917 -6.322 1.00 12.94 173 ASP B N 1
ATOM 4113 C CA . ASP B 1 207 ? 6.215 38.054 -5.984 1.00 12.13 173 ASP B CA 1
ATOM 4114 C C . ASP B 1 207 ? 4.892 38.773 -6.158 1.00 13.30 173 ASP B C 1
ATOM 4115 O O . ASP B 1 207 ? 4.846 39.990 -6.196 1.00 13.76 173 ASP B O 1
ATOM 4120 N N . LYS B 1 208 ? 3.834 37.955 -6.167 1.00 13.78 174 LYS B N 1
ATOM 4121 C CA . LYS B 1 208 ? 2.443 38.433 -6.079 1.00 14.05 174 LYS B CA 1
ATOM 4122 C C . LYS B 1 208 ? 2.353 39.491 -4.989 1.00 13.68 174 LYS B C 1
ATOM 4123 O O . LYS B 1 208 ? 2.928 39.349 -3.903 1.00 14.41 174 LYS B O 1
ATOM 4129 N N . TYR B 1 209 ? 1.617 40.550 -5.296 1.00 14.04 175 TYR B N 1
ATOM 4130 C CA . TYR B 1 209 ? 1.252 41.686 -4.421 1.00 14.93 175 TYR B CA 1
ATOM 4131 C C . TYR B 1 209 ? 2.424 42.639 -4.183 1.00 17.12 175 TYR B C 1
ATOM 4132 O O . TYR B 1 209 ? 2.181 43.609 -3.487 1.00 18.19 175 TYR B O 1
ATOM 4141 N N . GLN B 1 210 ? 3.627 42.375 -4.689 1.00 14.38 176 GLN B N 1
ATOM 4142 C CA . GLN B 1 210 ? 4.846 43.094 -4.271 1.00 14.90 176 GLN B CA 1
ATOM 4143 C C . GLN B 1 210 ? 5.261 44.118 -5.328 1.00 13.95 176 GLN B C 1
ATOM 4144 O O . GLN B 1 210 ? 6.351 44.717 -5.216 1.00 15.13 176 GLN B O 1
ATOM 4150 N N . GLU B 1 211 ? 4.416 44.423 -6.316 1.00 14.73 177 GLU B N 1
ATOM 4151 C CA . GLU B 1 211 ? 4.834 45.268 -7.459 1.00 14.45 177 GLU B CA 1
ATOM 4152 C C . GLU B 1 211 ? 5.297 46.650 -6.995 1.00 15.20 177 GLU B C 1
ATOM 4153 O O . GLU B 1 211 ? 6.189 47.199 -7.670 1.00 17.77 177 GLU B O 1
ATOM 4159 N N . ASP B 1 212 ? 4.683 47.190 -5.952 1.00 16.55 178 ASP B N 1
ATOM 4160 C CA . ASP B 1 212 ? 5.075 48.543 -5.468 1.00 18.33 178 ASP B CA 1
ATOM 4161 C C . ASP B 1 212 ? 6.062 48.451 -4.323 1.00 21.23 178 ASP B C 1
ATOM 4162 O O . ASP B 1 212 ? 6.243 49.483 -3.661 1.00 21.94 178 ASP B O 1
ATOM 4167 N N . GLU B 1 213 ? 6.713 47.320 -4.062 1.00 17.76 179 GLU B N 1
ATOM 4168 C CA . GLU B 1 213 ? 7.534 47.177 -2.830 1.00 17.04 179 GLU B CA 1
ATOM 4169 C C . GLU B 1 213 ? 9.013 47.127 -3.187 1.00 19.74 179 GLU B C 1
ATOM 4170 O O . GLU B 1 213 ? 9.848 47.243 -2.299 1.00 25.53 179 GLU B O 1
ATOM 4176 N N . VAL B 1 214 ? 9.363 47.013 -4.439 1.00 16.54 180 VAL B N 1
ATOM 4177 C CA . VAL B 1 214 ? 10.768 46.956 -4.864 1.00 16.90 180 VAL B CA 1
ATOM 4178 C C . VAL B 1 214 ? 11.249 48.383 -5.113 1.00 17.29 180 VAL B C 1
ATOM 4179 O O . VAL B 1 214 ? 10.671 49.090 -5.968 1.00 20.71 180 VAL B O 1
ATOM 4183 N N . THR B 1 215 ? 12.297 48.801 -4.445 1.00 14.86 181 THR B N 1
ATOM 4184 C CA . THR B 1 215 ? 12.717 50.223 -4.487 1.00 15.06 181 THR B CA 1
ATOM 4185 C C . THR B 1 215 ? 13.658 50.480 -5.649 1.00 16.96 181 THR B C 1
ATOM 4186 O O . THR B 1 215 ? 14.064 51.642 -5.865 1.00 18.36 181 THR B O 1
ATOM 4190 N N . TRP B 1 216 ? 14.053 49.437 -6.385 1.00 15.60 182 TRP B N 1
ATOM 4191 C CA . TRP B 1 216 ? 15.147 49.518 -7.391 1.00 14.93 182 TRP B CA 1
ATOM 4192 C C . TRP B 1 216 ? 14.665 49.114 -8.793 1.00 12.82 182 TRP B C 1
ATOM 4193 O O . TRP B 1 216 ? 15.487 48.784 -9.645 1.00 14.70 182 TRP B O 1
ATOM 4204 N N . TRP B 1 217 ? 13.386 49.275 -9.065 1.00 14.69 183 TRP B N 1
ATOM 4205 C CA . TRP B 1 217 ? 12.854 48.960 -10.407 1.00 14.96 183 TRP B CA 1
ATOM 4206 C C . TRP B 1 217 ? 13.560 49.773 -11.486 1.00 15.45 183 TRP B C 1
ATOM 4207 O O . TRP B 1 217 ? 13.719 49.282 -12.615 1.00 15.87 183 TRP B O 1
ATOM 4218 N N . ASP B 1 218 ? 14.023 50.973 -11.174 1.00 14.35 184 ASP B N 1
ATOM 4219 C CA . ASP B 1 218 ? 14.698 51.795 -12.205 1.00 15.87 184 ASP B CA 1
ATOM 4220 C C . ASP B 1 218 ? 15.986 51.153 -12.714 1.00 16.50 184 ASP B C 1
ATOM 4221 O O . ASP B 1 218 ? 16.475 51.545 -13.791 1.00 18.05 184 ASP B O 1
ATOM 4226 N N . ALA B 1 219 ? 16.593 50.217 -11.975 1.00 15.38 185 ALA B N 1
ATOM 4227 C CA . ALA B 1 219 ? 17.879 49.589 -12.340 1.00 16.95 185 ALA B CA 1
ATOM 4228 C C . ALA B 1 219 ? 17.682 48.440 -13.353 1.00 15.62 185 ALA B C 1
ATOM 4229 O O . ALA B 1 219 ? 18.667 47.963 -13.882 1.00 17.38 185 ALA B O 1
ATOM 4231 N N . VAL B 1 220 ? 16.447 47.969 -13.545 1.00 15.52 186 VAL B N 1
ATOM 4232 C CA . VAL B 1 220 ? 16.189 46.928 -14.586 1.00 15.59 186 VAL B CA 1
ATOM 4233 C C . VAL B 1 220 ? 15.472 47.590 -15.768 1.00 14.32 186 VAL B C 1
ATOM 4234 O O . VAL B 1 220 ? 14.954 48.698 -15.655 1.00 16.03 186 VAL B O 1
ATOM 4238 N N . ASP B 1 221 ? 15.343 46.864 -16.869 1.00 13.65 187 ASP B N 1
ATOM 4239 C CA . ASP B 1 221 ? 14.712 47.383 -18.084 1.00 13.65 187 ASP B CA 1
ATOM 4240 C C . ASP B 1 221 ? 13.204 47.230 -18.037 1.00 13.46 187 ASP B C 1
ATOM 4241 O O . ASP B 1 221 ? 12.459 48.027 -18.618 1.00 15.99 187 ASP B O 1
ATOM 4246 N N . VAL B 1 222 ? 12.747 46.126 -17.433 1.00 14.13 188 VAL B N 1
ATOM 4247 C CA . VAL B 1 222 ? 11.321 45.710 -17.458 1.00 12.65 188 VAL B CA 1
ATOM 4248 C C . VAL B 1 222 ? 10.922 45.208 -16.083 1.00 13.31 188 VAL B C 1
ATOM 4249 O O . VAL B 1 222 ? 11.629 44.397 -15.523 1.00 14.63 188 VAL B O 1
ATOM 4253 N N . MET B 1 223 ? 9.785 45.669 -15.587 1.00 13.85 189 MET B N 1
ATOM 4254 C CA . MET B 1 223 ? 9.227 45.211 -14.315 1.00 13.72 189 MET B CA 1
ATOM 4255 C C . MET B 1 223 ? 8.416 43.933 -14.574 1.00 12.16 189 MET B C 1
ATOM 4256 O O . MET B 1 223 ? 7.792 43.805 -15.639 1.00 13.52 189 MET B O 1
ATOM 4261 N N . SER B 1 224 ? 8.437 43.003 -13.642 1.00 12.90 190 SER B N 1
ATOM 4262 C CA . SER B 1 224 ? 7.599 41.797 -13.790 1.00 12.29 190 SER B CA 1
ATOM 4263 C C . SER B 1 224 ? 7.239 41.227 -12.433 1.00 12.81 190 SER B C 1
ATOM 4264 O O . SER B 1 224 ? 7.968 41.424 -11.458 1.00 13.28 190 SER B O 1
ATOM 4267 N N . SER B 1 225 ? 6.168 40.454 -12.396 1.00 12.50 191 SER B N 1
ATOM 4268 C CA . SER B 1 225 ? 5.732 39.818 -11.160 1.00 12.19 191 SER B CA 1
ATOM 4269 C C . SER B 1 225 ? 5.168 38.430 -11.425 1.00 12.82 191 SER B C 1
ATOM 4270 O O . SER B 1 225 ? 4.876 38.087 -12.577 1.00 12.82 191 SER B O 1
ATOM 4273 N N . SER B 1 226 ? 4.978 37.705 -10.342 1.00 12.26 192 SER B N 1
ATOM 4274 C CA . SER B 1 226 ? 4.254 36.415 -10.345 1.00 12.49 192 SER B CA 1
ATOM 4275 C C . SER B 1 226 ? 2.769 36.697 -10.149 1.00 13.35 192 SER B C 1
ATOM 4276 O O . SER B 1 226 ? 2.354 36.940 -9.000 1.00 14.96 192 SER B O 1
ATOM 4279 N N . GLY B 1 227 ? 2.005 36.666 -11.205 1.00 13.02 193 GLY B N 1
ATOM 4280 C CA . GLY B 1 227 ? 0.599 37.101 -11.222 1.00 14.88 193 GLY B CA 1
ATOM 4281 C C . GLY B 1 227 ? -0.309 36.002 -10.752 1.00 16.84 193 GLY B C 1
ATOM 4282 O O . GLY B 1 227 ? -1.180 35.571 -11.523 1.00 18.58 193 GLY B O 1
ATOM 4283 N N . TYR B 1 228 ? -0.103 35.521 -9.557 1.00 14.92 194 TYR B N 1
ATOM 4284 C CA . TYR B 1 228 ? -0.946 34.451 -8.981 1.00 15.29 194 TYR B CA 1
ATOM 4285 C C . TYR B 1 228 ? -2.125 35.053 -8.223 1.00 16.94 194 TYR B C 1
ATOM 4286 O O . TYR B 1 228 ? -2.201 34.911 -7.013 1.00 18.98 194 TYR B O 1
ATOM 4295 N N . TYR B 1 229 ? -2.972 35.767 -8.933 1.00 15.25 195 TYR B N 1
ATOM 4296 C CA . TYR B 1 229 ? -4.095 36.486 -8.289 1.00 14.94 195 TYR B CA 1
ATOM 4297 C C . TYR B 1 229 ? -5.301 35.573 -8.336 1.00 16.52 195 TYR B C 1
ATOM 4298 O O . TYR B 1 229 ? -5.569 34.931 -9.340 1.00 15.98 195 TYR B O 1
ATOM 4307 N N . PRO B 1 230 ? -6.087 35.554 -7.250 1.00 16.85 196 PRO B N 1
ATOM 4308 C CA . PRO B 1 230 ? -7.173 34.583 -7.166 1.00 17.43 196 PRO B CA 1
ATOM 4309 C C . PRO B 1 230 ? -8.339 34.933 -8.087 1.00 18.10 196 PRO B C 1
ATOM 4310 O O . PRO B 1 230 ? -8.590 36.090 -8.428 1.00 18.25 196 PRO B O 1
ATOM 4314 N N . ILE B 1 231 ? -9.093 33.910 -8.475 1.00 18.06 197 ILE B N 1
ATOM 4315 C CA . ILE B 1 231 ? -10.383 34.103 -9.168 1.00 19.25 197 ILE B CA 1
ATOM 4316 C C . ILE B 1 231 ? -11.169 35.177 -8.403 1.00 17.83 197 ILE B C 1
ATOM 4317 O O . ILE B 1 231 ? -11.244 35.107 -7.163 1.00 20.15 197 ILE B O 1
ATOM 4322 N N . GLY B 1 232 ? -11.749 36.080 -9.164 1.00 17.93 198 GLY B N 1
ATOM 4323 C CA . GLY B 1 232 ? -12.595 37.181 -8.667 1.00 18.89 198 GLY B CA 1
ATOM 4324 C C . GLY B 1 232 ? -11.831 38.420 -8.308 1.00 21.53 198 GLY B C 1
ATOM 4325 O O . GLY B 1 232 ? -12.481 39.442 -8.012 1.00 21.22 198 GLY B O 1
ATOM 4326 N N . SER B 1 233 ? -10.493 38.409 -8.395 1.00 18.60 199 SER B N 1
ATOM 4327 C CA . SER B 1 233 ? -9.687 39.607 -8.021 1.00 17.14 199 SER B CA 1
ATOM 4328 C C . SER B 1 233 ? -9.071 40.322 -9.213 1.00 17.31 199 SER B C 1
ATOM 4329 O O . SER B 1 233 ? -8.398 41.336 -8.989 1.00 16.74 199 SER B O 1
ATOM 4332 N N . TRP B 1 234 ? -9.150 39.782 -10.417 1.00 17.33 200 TRP B N 1
ATOM 4333 C CA . TRP B 1 234 ? -8.300 40.272 -11.528 1.00 17.00 200 TRP B CA 1
ATOM 4334 C C . TRP B 1 234 ? -8.630 41.702 -11.914 1.00 17.41 200 TRP B C 1
ATOM 4335 O O . TRP B 1 234 ? -7.729 42.494 -12.257 1.00 17.82 200 TRP B O 1
ATOM 4346 N N . GLU B 1 235 ? -9.896 42.121 -11.870 1.00 18.19 201 GLU B N 1
ATOM 4347 C CA . GLU B 1 235 ? -10.257 43.504 -12.225 1.00 19.03 201 GLU B CA 1
ATOM 4348 C C . GLU B 1 235 ? -9.619 44.446 -11.198 1.00 18.08 201 GLU B C 1
ATOM 4349 O O . GLU B 1 235 ? -9.078 45.496 -11.593 1.00 18.01 201 GLU B O 1
ATOM 4355 N N . HIS B 1 236 ? -9.657 44.086 -9.929 1.00 17.14 202 HIS B N 1
ATOM 4356 C CA . HIS B 1 236 ? -9.028 44.914 -8.862 1.00 17.67 202 HIS B CA 1
ATOM 4357 C C . HIS B 1 236 ? -7.527 45.038 -9.122 1.00 17.65 202 HIS B C 1
ATOM 4358 O O . HIS B 1 236 ? -6.947 46.133 -9.016 1.00 18.06 202 HIS B O 1
ATOM 4365 N N . HIS B 1 237 ? -6.872 43.930 -9.426 1.00 17.05 203 HIS B N 1
ATOM 4366 C CA . HIS B 1 237 ? -5.402 43.965 -9.573 1.00 16.60 203 HIS B CA 1
ATOM 4367 C C . HIS B 1 237 ? -5.017 44.686 -10.848 1.00 15.34 203 HIS B C 1
ATOM 4368 O O . HIS B 1 237 ? -3.969 45.304 -10.881 1.00 15.97 203 HIS B O 1
ATOM 4375 N N . GLU B 1 238 ? -5.842 44.680 -11.883 1.00 16.19 204 GLU B N 1
ATOM 4376 C CA . GLU B 1 238 ? -5.532 45.481 -13.080 1.00 16.36 204 GLU B CA 1
ATOM 4377 C C . GLU B 1 238 ? -5.455 46.955 -12.709 1.00 16.58 204 GLU B C 1
ATOM 4378 O O . GLU B 1 238 ? -4.512 47.636 -13.130 1.00 16.74 204 GLU B O 1
ATOM 4384 N N . SER B 1 239 ? -6.391 47.415 -11.893 1.00 17.33 205 SER B N 1
ATOM 4385 C CA . SER B 1 239 ? -6.397 48.834 -11.469 1.00 16.54 205 SER B CA 1
ATOM 4386 C C . SER B 1 239 ? -5.200 49.129 -10.572 1.00 16.15 205 SER B C 1
ATOM 4387 O O . SER B 1 239 ? -4.519 50.157 -10.740 1.00 17.22 205 SER B O 1
ATOM 4390 N N . ARG B 1 240 ? -4.924 48.240 -9.648 1.00 16.33 206 ARG B N 1
ATOM 4391 C CA . ARG B 1 240 ? -3.821 48.431 -8.708 1.00 16.66 206 ARG B CA 1
ATOM 4392 C C . ARG B 1 240 ? -2.505 48.466 -9.485 1.00 14.80 206 ARG B C 1
ATOM 4393 O O . ARG B 1 240 ? -1.660 49.353 -9.245 1.00 15.75 206 ARG B O 1
ATOM 4401 N N . ILE B 1 241 ? -2.246 47.457 -10.310 1.00 15.34 207 ILE B N 1
ATOM 4402 C CA . ILE B 1 241 ? -0.950 47.364 -11.032 1.00 15.27 207 ILE B CA 1
ATOM 4403 C C . ILE B 1 241 ? -0.797 48.492 -12.053 1.00 15.29 207 ILE B C 1
ATOM 4404 O O . ILE B 1 241 ? 0.310 49.052 -12.161 1.00 15.37 207 ILE B O 1
ATOM 4409 N N . LYS B 1 242 ? -1.871 48.859 -12.744 1.00 14.96 208 LYS B N 1
ATOM 4410 C CA . LYS B 1 242 ? -1.761 49.984 -13.702 1.00 14.91 208 LYS B CA 1
ATOM 4411 C C . LYS B 1 242 ? -1.158 51.196 -12.989 1.00 15.49 208 LYS B C 1
ATOM 4412 O O . LYS B 1 242 ? -0.272 51.841 -13.550 1.00 16.01 208 LYS B O 1
ATOM 4418 N N . LYS B 1 243 ? -1.684 51.541 -11.805 1.00 15.69 209 LYS B N 1
ATOM 4419 C CA . LYS B 1 243 ? -1.199 52.751 -11.110 1.00 17.00 209 LYS B CA 1
ATOM 4420 C C . LYS B 1 243 ? 0.283 52.608 -10.780 1.00 15.57 209 LYS B C 1
ATOM 4421 O O . LYS B 1 243 ? 1.053 53.583 -10.891 1.00 17.03 209 LYS B O 1
ATOM 4427 N N . ILE B 1 244 ? 0.699 51.427 -10.286 1.00 14.75 210 ILE B N 1
ATOM 4428 C CA . ILE B 1 244 ? 2.097 51.201 -9.924 1.00 14.86 210 ILE B CA 1
ATOM 4429 C C . ILE B 1 244 ? 2.985 51.365 -11.153 1.00 15.97 210 ILE B C 1
ATOM 4430 O O . ILE B 1 244 ? 4.037 52.036 -11.104 1.00 16.57 210 ILE B O 1
ATOM 4435 N N . VAL B 1 245 ? 2.610 50.710 -12.234 1.00 14.79 211 VAL B N 1
ATOM 4436 C CA . VAL B 1 245 ? 3.449 50.743 -13.453 1.00 15.72 211 VAL B CA 1
ATOM 4437 C C . VAL B 1 245 ? 3.511 52.180 -13.989 1.00 15.74 211 VAL B C 1
ATOM 4438 O O . VAL B 1 245 ? 4.600 52.611 -14.334 1.00 16.92 211 VAL B O 1
ATOM 4442 N N . GLU B 1 246 ? 2.410 52.903 -13.968 1.00 16.77 212 GLU B N 1
ATOM 4443 C CA . GLU B 1 246 ? 2.432 54.301 -14.490 1.00 18.19 212 GLU B CA 1
ATOM 4444 C C . GLU B 1 246 ? 3.314 55.129 -13.566 1.00 17.59 212 GLU B C 1
ATOM 4445 O O . GLU B 1 246 ? 4.004 56.051 -14.086 1.00 18.06 212 GLU B O 1
ATOM 4451 N N . SER B 1 247 ? 3.389 54.850 -12.278 1.00 16.47 213 SER B N 1
ATOM 4452 C CA . SER B 1 247 ? 4.265 55.639 -11.366 1.00 16.04 213 SER B CA 1
ATOM 4453 C C . SER B 1 247 ? 5.731 55.426 -11.720 1.00 17.74 213 SER B C 1
ATOM 4454 O O . SER B 1 247 ? 6.561 56.382 -11.602 1.00 20.05 213 SER B O 1
ATOM 4457 N N . TRP B 1 248 ? 6.106 54.211 -12.134 1.00 15.61 214 TRP B N 1
ATOM 4458 C CA . TRP B 1 248 ? 7.505 53.875 -12.439 1.00 15.49 214 TRP B CA 1
ATOM 4459 C C . TRP B 1 248 ? 7.892 54.212 -13.883 1.00 14.72 214 TRP B C 1
ATOM 4460 O O . TRP B 1 248 ? 9.111 54.288 -14.177 1.00 16.95 214 TRP B O 1
ATOM 4471 N N . GLN B 1 249 ? 6.937 54.300 -14.796 1.00 14.81 215 GLN B N 1
ATOM 4472 C CA . GLN B 1 249 ? 7.234 54.515 -16.215 1.00 14.65 215 GLN B CA 1
ATOM 4473 C C . GLN B 1 249 ? 8.252 53.499 -16.713 1.00 16.61 215 GLN B C 1
ATOM 4474 O O . GLN B 1 249 ? 9.284 53.836 -17.344 1.00 17.89 215 GLN B O 1
ATOM 4480 N N . LYS B 1 250 ? 7.870 52.228 -16.601 1.00 15.77 216 LYS B N 1
ATOM 4481 C CA . LYS B 1 250 ? 8.615 51.087 -17.152 1.00 15.93 216 LYS B CA 1
ATOM 4482 C C . LYS B 1 250 ? 7.613 50.149 -17.792 1.00 14.63 216 LYS B C 1
ATOM 4483 O O . LYS B 1 250 ? 6.485 50.105 -17.351 1.00 15.92 216 LYS B O 1
ATOM 4489 N N . PRO B 1 251 ? 8.012 49.360 -18.793 1.00 15.16 217 PRO B N 1
ATOM 4490 C CA . PRO B 1 251 ? 7.162 48.257 -19.256 1.00 14.07 217 PRO B CA 1
ATOM 4491 C C . PRO B 1 251 ? 7.021 47.245 -18.113 1.00 14.74 217 PRO B C 1
ATOM 4492 O O . PRO B 1 251 ? 7.925 47.081 -17.290 1.00 14.57 217 PRO B O 1
ATOM 4496 N N . PHE B 1 252 ? 5.890 46.574 -18.110 1.00 14.02 218 PHE B N 1
ATOM 4497 C CA . PHE B 1 252 ? 5.544 45.558 -17.108 1.00 13.26 218 PHE B CA 1
ATOM 4498 C C . PHE B 1 252 ? 4.911 44.375 -17.815 1.00 13.73 218 PHE B C 1
ATOM 4499 O O . PHE B 1 252 ? 4.031 44.551 -18.675 1.00 14.89 218 PHE B O 1
ATOM 4507 N N . PHE B 1 253 ? 5.271 43.183 -17.363 1.00 13.06 219 PHE B N 1
ATOM 4508 C CA . PHE B 1 253 ? 4.536 41.956 -17.758 1.00 13.98 219 PHE B CA 1
ATOM 4509 C C . PHE B 1 253 ? 4.598 40.976 -16.612 1.00 13.25 219 PHE B C 1
ATOM 4510 O O . PHE B 1 253 ? 5.335 41.135 -15.639 1.00 13.30 219 PHE B O 1
ATOM 4518 N N . PHE B 1 254 ? 3.813 39.908 -16.710 1.00 12.46 220 PHE B N 1
ATOM 4519 C CA . PHE B 1 254 ? 3.856 38.845 -15.706 1.00 12.53 220 PHE B CA 1
ATOM 4520 C C . PHE B 1 254 ? 4.941 37.842 -16.068 1.00 12.35 220 PHE B C 1
ATOM 4521 O O . PHE B 1 254 ? 4.844 37.164 -17.126 1.00 13.66 220 PHE B O 1
ATOM 4529 N N . MET B 1 255 ? 5.975 37.730 -15.236 1.00 11.56 221 MET B N 1
ATOM 4530 C CA . MET B 1 255 ? 7.009 36.694 -15.415 1.00 12.54 221 MET B CA 1
ATOM 4531 C C . MET B 1 255 ? 6.544 35.309 -15.011 1.00 13.41 221 MET B C 1
ATOM 4532 O O . MET B 1 255 ? 7.173 34.316 -15.455 1.00 13.55 221 MET B O 1
ATOM 4537 N N . GLU B 1 256 ? 5.514 35.181 -14.216 1.00 12.00 222 GLU B N 1
ATOM 4538 C CA . GLU B 1 256 ? 4.810 33.889 -14.040 1.00 12.67 222 GLU B CA 1
ATOM 4539 C C . GLU B 1 256 ? 3.321 34.215 -13.997 1.00 13.02 222 GLU B C 1
ATOM 4540 O O . GLU B 1 256 ? 2.933 35.235 -13.425 1.00 13.67 222 GLU B O 1
ATOM 4546 N N . ALA B 1 257 ? 2.504 33.298 -14.469 1.00 13.78 223 ALA B N 1
ATOM 4547 C CA . ALA B 1 257 ? 1.051 33.347 -14.273 1.00 13.04 223 ALA B CA 1
ATOM 4548 C C . ALA B 1 257 ? 0.544 31.955 -14.609 1.00 14.90 223 ALA B C 1
ATOM 4549 O O . ALA B 1 257 ? 0.989 31.379 -15.606 1.00 14.05 223 ALA B O 1
ATOM 4551 N N . GLY B 1 258 ? -0.362 31.440 -13.820 1.00 14.85 224 GLY B N 1
ATOM 4552 C CA . GLY B 1 258 ? -0.898 30.108 -14.141 1.00 14.78 224 GLY B CA 1
ATOM 4553 C C . GLY B 1 258 ? -1.678 29.601 -12.968 1.00 15.01 224 GLY B C 1
ATOM 4554 O O . GLY B 1 258 ? -1.770 30.268 -11.898 1.00 15.13 224 GLY B O 1
ATOM 4555 N N . CYS B 1 259 ? -2.215 28.381 -13.087 1.00 15.27 225 CYS B N 1
ATOM 4556 C CA . CYS B 1 259 ? -3.066 27.765 -12.044 1.00 15.70 225 CYS B CA 1
ATOM 4557 C C . CYS B 1 259 ? -3.037 26.270 -12.256 1.00 15.77 225 CYS B C 1
ATOM 4558 O O . CYS B 1 259 ? -3.225 25.860 -13.394 1.00 16.98 225 CYS B O 1
ATOM 4561 N N . PRO B 1 260 ? -2.869 25.447 -11.218 1.00 15.89 226 PRO B N 1
ATOM 4562 C CA . PRO B 1 260 ? -2.998 24.001 -11.387 1.00 16.87 226 PRO B CA 1
ATOM 4563 C C . PRO B 1 260 ? -4.455 23.674 -11.717 1.00 18.26 226 PRO B C 1
ATOM 4564 O O . PRO B 1 260 ? -5.392 24.372 -11.326 1.00 18.40 226 PRO B O 1
ATOM 4568 N N . SER B 1 261 ? -4.619 22.541 -12.393 1.00 16.70 227 SER B N 1
ATOM 4569 C CA . SER B 1 261 ? -5.966 21.985 -12.701 1.00 18.70 227 SER B CA 1
ATOM 4570 C C . SER B 1 261 ? -6.464 21.152 -11.532 1.00 20.98 227 SER B C 1
ATOM 4571 O O . SER B 1 261 ? -6.607 19.929 -11.689 1.00 21.22 227 SER B O 1
ATOM 4574 N N . ARG B 1 262 ? -6.703 21.812 -10.406 1.00 20.71 228 ARG B N 1
ATOM 4575 C CA . ARG B 1 262 ? -7.067 21.163 -9.123 1.00 20.20 228 ARG B CA 1
ATOM 4576 C C . ARG B 1 262 ? -8.237 21.876 -8.478 1.00 22.07 228 ARG B C 1
ATOM 4577 O O . ARG B 1 262 ? -8.428 23.077 -8.684 1.00 21.50 228 ARG B O 1
ATOM 4585 N N . LEU B 1 263 ? -9.018 21.107 -7.719 1.00 23.94 229 LEU B N 1
ATOM 4586 C CA . LEU B 1 263 ? -10.131 21.647 -6.894 1.00 24.25 229 LEU B CA 1
ATOM 4587 C C . LEU B 1 263 ? -9.652 22.903 -6.155 1.00 22.24 229 LEU B C 1
ATOM 4588 O O . LEU B 1 263 ? -8.683 22.793 -5.393 1.00 23.45 229 LEU B O 1
ATOM 4593 N N . GLU B 1 264 ? -10.365 24.019 -6.346 1.00 22.86 230 GLU B N 1
ATOM 4594 C CA . GLU B 1 264 ? -10.186 25.301 -5.596 1.00 25.83 230 GLU B CA 1
ATOM 4595 C C . GLU B 1 264 ? -8.795 25.938 -5.819 1.00 24.95 230 GLU B C 1
ATOM 4596 O O . GLU B 1 264 ? -8.427 26.820 -5.056 1.00 23.35 230 GLU B O 1
ATOM 4602 N N . SER B 1 265 ? -7.980 25.466 -6.758 1.00 21.89 231 SER B N 1
ATOM 4603 C CA . SER B 1 265 ? -6.618 26.026 -6.934 1.00 20.21 231 SER B CA 1
ATOM 4604 C C . SER B 1 265 ? -6.729 27.499 -7.308 1.00 19.43 231 SER B C 1
ATOM 4605 O O . SER B 1 265 ? -5.786 28.238 -6.970 1.00 21.12 231 SER B O 1
ATOM 4608 N N . GLY B 1 266 ? -7.787 27.907 -7.994 1.00 20.36 232 GLY B N 1
ATOM 4609 C CA . GLY B 1 266 ? -7.966 29.311 -8.416 1.00 20.96 232 GLY B CA 1
ATOM 4610 C C . GLY B 1 266 ? -8.077 30.276 -7.255 1.00 22.85 232 GLY B C 1
ATOM 4611 O O . GLY B 1 266 ? -7.913 31.485 -7.488 1.00 20.44 232 GLY B O 1
ATOM 4612 N N . SER B 1 267 ? -8.370 29.825 -6.052 1.00 22.98 233 SER B N 1
ATOM 4613 C CA . SER B 1 267 ? -8.366 30.724 -4.865 1.00 23.04 233 SER B CA 1
ATOM 4614 C C . SER B 1 267 ? -6.922 31.030 -4.413 1.00 23.71 233 SER B C 1
ATOM 4615 O O . SER B 1 267 ? -6.742 31.977 -3.637 1.00 23.43 233 SER B O 1
ATOM 4618 N N . VAL B 1 268 ? -5.943 30.151 -4.709 1.00 21.61 234 VAL B N 1
ATOM 4619 C CA . VAL B 1 268 ? -4.515 30.318 -4.277 1.00 22.84 234 VAL B CA 1
ATOM 4620 C C . VAL B 1 268 ? -3.660 29.698 -5.384 1.00 21.10 234 VAL B C 1
ATOM 4621 O O . VAL B 1 268 ? -3.086 28.614 -5.237 1.00 21.68 234 VAL B O 1
ATOM 4625 N N . PRO B 1 269 ? -3.680 30.326 -6.581 1.00 19.04 235 PRO B N 1
ATOM 4626 C CA . PRO B 1 269 ? -3.070 29.688 -7.767 1.00 18.93 235 PRO B CA 1
ATOM 4627 C C . PRO B 1 269 ? -1.549 29.532 -7.658 1.00 19.35 235 PRO B C 1
ATOM 4628 O O . PRO B 1 269 ? -0.999 28.713 -8.360 1.00 19.84 235 PRO B O 1
ATOM 4632 N N . ASN B 1 270 ? -0.917 30.238 -6.712 1.00 19.75 236 ASN B N 1
ATOM 4633 C CA . ASN B 1 270 ? 0.522 30.092 -6.389 1.00 19.44 236 ASN B CA 1
ATOM 4634 C C . ASN B 1 270 ? 0.841 28.826 -5.603 1.00 20.78 236 ASN B C 1
ATOM 4635 O O . ASN B 1 270 ? 2.036 28.458 -5.520 1.00 21.22 236 ASN B O 1
ATOM 4640 N N . ASP B 1 271 ? -0.161 28.234 -4.962 1.00 20.40 237 ASP B N 1
ATOM 4641 C CA . ASP B 1 271 ? 0.091 27.122 -4.008 1.00 21.45 237 ASP B CA 1
ATOM 4642 C C . ASP B 1 271 ? 0.255 25.816 -4.770 1.00 22.82 237 ASP B C 1
ATOM 4643 O O . ASP B 1 271 ? -0.736 25.130 -5.020 1.00 23.40 237 ASP B O 1
ATOM 4648 N N . TRP B 1 272 ? 1.505 25.469 -5.081 1.00 23.51 238 TRP B N 1
ATOM 4649 C CA . TRP B 1 272 ? 1.824 24.303 -5.940 1.00 25.51 238 TRP B CA 1
ATOM 4650 C C . TRP B 1 272 ? 1.568 23.017 -5.154 1.00 29.45 238 TRP B C 1
ATOM 4651 O O . TRP B 1 272 ? 1.510 21.975 -5.796 1.00 33.46 238 TRP B O 1
ATOM 4662 N N . ASN B 1 273 ? 1.349 23.093 -3.838 1.00 30.93 239 ASN B N 1
ATOM 4663 C CA . ASN B 1 273 ? 1.134 21.899 -2.969 1.00 35.07 239 ASN B CA 1
ATOM 4664 C C . ASN B 1 273 ? -0.333 21.689 -2.611 1.00 34.26 239 ASN B C 1
ATOM 4665 O O . ASN B 1 273 ? -0.610 20.722 -1.863 1.00 39.94 239 ASN B O 1
ATOM 4670 N N . LYS B 1 274 ? -1.244 22.543 -3.082 1.00 30.45 240 LYS B N 1
ATOM 4671 C CA . LYS B 1 274 ? -2.663 22.522 -2.646 1.00 28.82 240 LYS B CA 1
ATOM 4672 C C . LYS B 1 274 ? -3.437 21.399 -3.351 1.00 28.73 240 LYS B C 1
ATOM 4673 O O . LYS B 1 274 ? -3.405 21.313 -4.576 1.00 28.48 240 LYS B O 1
ATOM 4679 N N . ASN B 1 275 ? -4.158 20.566 -2.601 1.00 28.97 241 ASN B N 1
ATOM 4680 C CA . ASN B 1 275 ? -5.180 19.627 -3.150 1.00 29.20 241 ASN B CA 1
ATOM 4681 C C . ASN B 1 275 ? -4.587 18.728 -4.243 1.00 26.98 241 ASN B C 1
ATOM 4682 O O . ASN B 1 275 ? -5.253 18.543 -5.301 1.00 26.53 241 ASN B O 1
ATOM 4687 N N . ARG B 1 276 ? -3.374 18.195 -4.041 1.00 29.58 242 ARG B N 1
ATOM 4688 C CA . ARG B 1 276 ? -2.735 17.319 -5.043 1.00 29.11 242 ARG B CA 1
ATOM 4689 C C . ARG B 1 276 ? -3.688 16.156 -5.359 1.00 29.31 242 ARG B C 1
ATOM 4690 O O . ARG B 1 276 ? -4.331 15.602 -4.402 1.00 28.79 242 ARG B O 1
ATOM 4698 N N . GLY B 1 277 ? -3.828 15.853 -6.650 1.00 26.04 243 GLY B N 1
ATOM 4699 C CA . GLY B 1 277 ? -4.572 14.676 -7.147 1.00 28.38 243 GLY B CA 1
ATOM 4700 C C . GLY B 1 277 ? -6.066 14.926 -7.175 1.00 27.52 243 GLY B C 1
ATOM 4701 O O . GLY B 1 277 ? -6.805 14.028 -7.637 1.00 30.84 243 GLY B O 1
ATOM 4702 N N . GLN B 1 278 ? -6.537 16.091 -6.733 1.00 25.36 244 GLN B N 1
ATOM 4703 C CA . GLN B 1 278 ? -7.972 16.453 -6.773 1.00 25.24 244 GLN B CA 1
ATOM 4704 C C . GLN B 1 278 ? -8.228 17.251 -8.044 1.00 25.26 244 GLN B C 1
ATOM 4705 O O . GLN B 1 278 ? -8.096 18.490 -8.031 1.00 25.17 244 GLN B O 1
ATOM 4711 N N . ILE B 1 279 ? -8.574 16.557 -9.120 1.00 24.21 245 ILE B N 1
ATOM 4712 C CA . ILE B 1 279 ? -8.522 17.126 -10.491 1.00 22.93 245 ILE B CA 1
ATOM 4713 C C . ILE B 1 279 ? -9.696 18.076 -10.701 1.00 26.17 245 ILE B C 1
ATOM 4714 O O . ILE B 1 279 ? -10.867 17.745 -10.379 1.00 25.85 245 ILE B O 1
ATOM 4719 N N . ASP B 1 280 ? -9.423 19.230 -11.306 1.00 22.77 246 ASP B N 1
ATOM 4720 C CA . ASP B 1 280 ? -10.467 20.173 -11.750 1.00 21.51 246 ASP B CA 1
ATOM 4721 C C . ASP B 1 280 ? -9.953 20.947 -12.968 1.00 22.96 246 ASP B C 1
ATOM 4722 O O . ASP B 1 280 ? -9.298 21.991 -12.817 1.00 21.94 246 ASP B O 1
ATOM 4727 N N . MET B 1 281 ? -10.284 20.462 -14.152 1.00 22.24 247 MET B N 1
ATOM 4728 C CA . MET B 1 281 ? -9.913 21.131 -15.419 1.00 21.92 247 MET B CA 1
ATOM 4729 C C . MET B 1 281 ? -10.583 22.505 -15.494 1.00 23.43 247 MET B C 1
ATOM 4730 O O . MET B 1 281 ? -10.001 23.478 -16.035 1.00 21.77 247 MET B O 1
ATOM 4735 N N . ASP B 1 282 ? -11.827 22.625 -15.023 1.00 22.62 248 ASP B N 1
ATOM 4736 C CA . ASP B 1 282 ? -12.608 23.864 -15.226 1.00 23.59 248 ASP B CA 1
ATOM 4737 C C . ASP B 1 282 ? -12.045 24.972 -14.338 1.00 20.94 248 ASP B C 1
ATOM 4738 O O . ASP B 1 282 ? -12.063 26.128 -14.771 1.00 21.82 248 ASP B O 1
ATOM 4743 N N . GLU B 1 283 ? -11.539 24.659 -13.154 1.00 20.30 249 GLU B N 1
ATOM 4744 C CA . GLU B 1 283 ? -10.969 25.679 -12.253 1.00 21.16 249 GLU B CA 1
ATOM 4745 C C . GLU B 1 283 ? -9.834 26.389 -12.994 1.00 21.21 249 GLU B C 1
ATOM 4746 O O . GLU B 1 283 ? -9.759 27.631 -13.008 1.00 20.29 249 GLU B O 1
ATOM 4752 N N . GLN B 1 284 ? -8.964 25.611 -13.633 1.00 19.07 250 GLN B N 1
ATOM 4753 C CA . GLN B 1 284 ? -7.831 26.205 -14.398 1.00 18.34 250 GLN B CA 1
ATOM 4754 C C . GLN B 1 284 ? -8.360 27.044 -15.550 1.00 18.28 250 GLN B C 1
ATOM 4755 O O . GLN B 1 284 ? -7.834 28.152 -15.803 1.00 17.31 250 GLN B O 1
ATOM 4761 N N . ARG B 1 285 ? -9.349 26.562 -16.293 1.00 18.50 251 ARG B N 1
ATOM 4762 C CA . ARG B 1 285 ? -9.922 27.284 -17.422 1.00 19.19 251 ARG B CA 1
ATOM 4763 C C . ARG B 1 285 ? -10.504 28.618 -16.959 1.00 19.24 251 ARG B C 1
ATOM 4764 O O . ARG B 1 285 ? -10.248 29.649 -17.594 1.00 19.04 251 ARG B O 1
ATOM 4772 N N . VAL B 1 286 ? -11.230 28.620 -15.841 1.00 21.01 252 VAL B N 1
ATOM 4773 C CA . VAL B 1 286 ? -11.891 29.852 -15.330 1.00 22.18 252 VAL B CA 1
ATOM 4774 C C . VAL B 1 286 ? -10.825 30.879 -14.942 1.00 20.45 252 VAL B C 1
ATOM 4775 O O . VAL B 1 286 ? -10.986 32.086 -15.222 1.00 20.62 252 VAL B O 1
ATOM 4779 N N . PHE B 1 287 ? -9.726 30.418 -14.337 1.00 19.00 253 PHE B N 1
ATOM 4780 C CA . PHE B 1 287 ? -8.623 31.312 -13.938 1.00 18.52 253 PHE B CA 1
ATOM 4781 C C . PHE B 1 287 ? -8.118 32.013 -15.189 1.00 18.81 253 PHE B C 1
ATOM 4782 O O . PHE B 1 287 ? -8.025 33.237 -15.230 1.00 16.71 253 PHE B O 1
ATOM 4790 N N . TYR B 1 288 ? -7.811 31.271 -16.246 1.00 17.40 254 TYR B N 1
ATOM 4791 C CA . TYR B 1 288 ? -7.220 31.880 -17.448 1.00 15.77 254 TYR B CA 1
ATOM 4792 C C . TYR B 1 288 ? -8.233 32.831 -18.097 1.00 15.99 254 TYR B C 1
ATOM 4793 O O . TYR B 1 288 ? -7.862 33.901 -18.576 1.00 16.46 254 TYR B O 1
ATOM 4802 N N . GLU B 1 289 ? -9.501 32.444 -18.185 1.00 17.44 255 GLU B N 1
ATOM 4803 C CA . GLU B 1 289 ? -10.508 33.308 -18.843 1.00 18.07 255 GLU B CA 1
ATOM 4804 C C . GLU B 1 289 ? -10.557 34.649 -18.112 1.00 17.04 255 GLU B C 1
ATOM 4805 O O . GLU B 1 289 ? -10.649 35.714 -18.770 1.00 18.73 255 GLU B O 1
ATOM 4811 N N . GLU B 1 290 ? -10.558 34.636 -16.793 1.00 17.28 256 GLU B N 1
ATOM 4812 C CA . GLU B 1 290 ? -10.674 35.910 -16.020 1.00 16.74 256 GLU B CA 1
ATOM 4813 C C . GLU B 1 290 ? -9.410 36.742 -16.205 1.00 17.54 256 GLU B C 1
ATOM 4814 O O . GLU B 1 290 ? -9.470 37.962 -16.417 1.00 16.93 256 GLU B O 1
ATOM 4820 N N . MET B 1 291 ? -8.266 36.093 -16.107 1.00 16.75 257 MET B N 1
ATOM 4821 C CA . MET B 1 291 ? -6.989 36.832 -16.218 1.00 16.25 257 MET B CA 1
ATOM 4822 C C . MET B 1 291 ? -6.949 37.556 -17.557 1.00 15.69 257 MET B C 1
ATOM 4823 O O . MET B 1 291 ? -6.591 38.750 -17.602 1.00 15.91 257 MET B O 1
ATOM 4828 N N . PHE B 1 292 ? -7.230 36.901 -18.679 1.00 15.37 258 PHE B N 1
ATOM 4829 C CA . PHE B 1 292 ? -7.199 37.511 -20.009 1.00 15.35 258 PHE B CA 1
ATOM 4830 C C . PHE B 1 292 ? -8.330 38.524 -20.212 1.00 15.93 258 PHE B C 1
ATOM 4831 O O . PHE B 1 292 ? -8.189 39.386 -21.065 1.00 17.62 258 PHE B O 1
ATOM 4839 N N . LYS B 1 293 ? -9.423 38.356 -19.472 1.00 16.27 259 LYS B N 1
ATOM 4840 C CA . LYS B 1 293 ? -10.554 39.315 -19.565 1.00 18.24 259 LYS B CA 1
ATOM 4841 C C . LYS B 1 293 ? -10.043 40.689 -19.107 1.00 18.62 259 LYS B C 1
ATOM 4842 O O . LYS B 1 293 ? -10.415 41.709 -19.716 1.00 21.28 259 LYS B O 1
ATOM 4848 N N . PHE B 1 294 ? -9.175 40.729 -18.086 1.00 17.80 260 PHE B N 1
ATOM 4849 C CA . PHE B 1 294 ? -8.768 42.024 -17.489 1.00 17.56 260 PHE B CA 1
ATOM 4850 C C . PHE B 1 294 ? -7.371 42.487 -17.911 1.00 17.74 260 PHE B C 1
ATOM 4851 O O . PHE B 1 294 ? -7.161 43.692 -17.952 1.00 18.07 260 PHE B O 1
ATOM 4859 N N . PHE B 1 295 ? -6.477 41.582 -18.252 1.00 16.88 261 PHE B N 1
ATOM 4860 C CA . PHE B 1 295 ? -5.115 41.902 -18.739 1.00 16.55 261 PHE B CA 1
ATOM 4861 C C . PHE B 1 295 ? -4.972 41.419 -20.173 1.00 16.85 261 PHE B C 1
ATOM 4862 O O . PHE B 1 295 ? -4.941 40.186 -20.433 1.00 17.06 261 PHE B O 1
ATOM 4870 N N . HIS B 1 296 ? -4.938 42.351 -21.092 1.00 18.98 262 HIS B N 1
ATOM 4871 C CA . HIS B 1 296 ? -4.903 42.004 -22.521 1.00 18.43 262 HIS B CA 1
ATOM 4872 C C . HIS B 1 296 ? -4.004 42.983 -23.231 1.00 19.81 262 HIS B C 1
ATOM 4873 O O . HIS B 1 296 ? -2.794 42.800 -23.226 1.00 20.99 262 HIS B O 1
ATOM 4880 N N . GLY B 1 297 ? -4.553 43.986 -23.880 1.00 19.37 263 GLY B N 1
ATOM 4881 C CA . GLY B 1 297 ? -3.783 44.803 -24.822 1.00 21.60 263 GLY B CA 1
ATOM 4882 C C . GLY B 1 297 ? -3.453 46.176 -24.303 1.00 19.89 263 GLY B C 1
ATOM 4883 O O . GLY B 1 297 ? -2.919 46.978 -25.104 1.00 21.94 263 GLY B O 1
ATOM 4884 N N . GLN B 1 298 ? -3.695 46.467 -23.019 1.00 19.19 264 GLN B N 1
ATOM 4885 C CA . GLN B 1 298 ? -3.389 47.811 -22.459 1.00 19.31 264 GLN B CA 1
ATOM 4886 C C . GLN B 1 298 ? -1.986 48.241 -22.852 1.00 21.91 264 GLN B C 1
ATOM 4887 O O . GLN B 1 298 ? -1.048 47.482 -22.711 1.00 18.90 264 GLN B O 1
ATOM 4893 N N . LYS B 1 299 ? -1.794 49.500 -23.231 1.00 21.16 265 LYS B N 1
ATOM 4894 C CA . LYS B 1 299 ? -0.506 49.930 -23.804 1.00 22.15 265 LYS B CA 1
ATOM 4895 C C . LYS B 1 299 ? 0.630 49.826 -22.763 1.00 18.96 265 LYS B C 1
ATOM 4896 O O . LYS B 1 299 ? 1.780 49.690 -23.169 1.00 21.08 265 LYS B O 1
ATOM 4902 N N . TRP B 1 300 ? 0.311 49.882 -21.463 1.00 19.21 266 TRP B N 1
ATOM 4903 C CA . TRP B 1 300 ? 1.332 49.863 -20.390 1.00 19.11 266 TRP B CA 1
ATOM 4904 C C . TRP B 1 300 ? 1.719 48.424 -20.050 1.00 18.23 266 TRP B C 1
ATOM 4905 O O . TRP B 1 300 ? 2.653 48.223 -19.295 1.00 18.41 266 TRP B O 1
ATOM 4916 N N . PHE B 1 301 ? 0.963 47.482 -20.611 1.00 16.78 267 PHE B N 1
ATOM 4917 C CA . PHE B 1 301 ? 1.091 46.049 -20.264 1.00 15.13 267 PHE B CA 1
ATOM 4918 C C . PHE B 1 301 ? 1.726 45.272 -21.410 1.00 16.35 267 PHE B C 1
ATOM 4919 O O . PHE B 1 301 ? 1.374 45.493 -22.576 1.00 17.32 267 PHE B O 1
ATOM 4927 N N . TYR B 1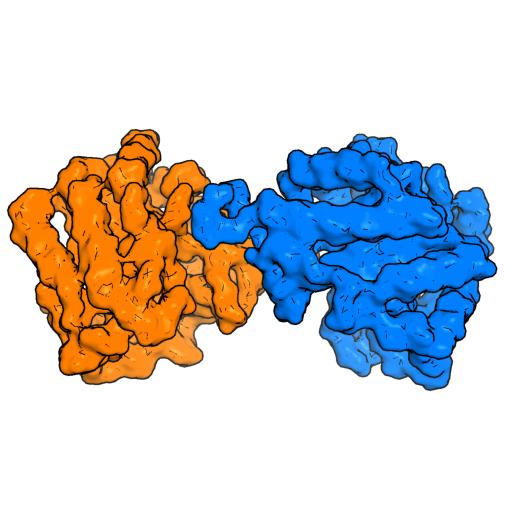 302 ? 2.638 44.342 -21.088 1.00 15.56 268 TYR B N 1
ATOM 4928 C CA . TYR B 1 302 ? 3.454 43.656 -22.107 1.00 15.91 268 TYR B CA 1
ATOM 4929 C C . TYR B 1 302 ? 3.350 42.142 -22.012 1.00 14.61 268 TYR B C 1
ATOM 4930 O O . TYR B 1 302 ? 4.223 41.469 -22.564 1.00 15.76 268 TYR B O 1
ATOM 4939 N N . GLY B 1 303 ? 2.289 41.633 -21.434 1.00 14.12 269 GLY B N 1
ATOM 4940 C CA . GLY B 1 303 ? 1.899 40.239 -21.627 1.00 13.55 269 GLY B CA 1
ATOM 4941 C C . GLY B 1 303 ? 2.316 39.299 -20.535 1.00 13.30 269 GLY B C 1
ATOM 4942 O O . GLY B 1 303 ? 2.339 39.606 -19.344 1.00 13.36 269 GLY B O 1
ATOM 4943 N N . PHE B 1 304 ? 2.501 38.032 -20.920 1.00 13.82 270 PHE B N 1
ATOM 4944 C CA . PHE B 1 304 ? 2.450 36.880 -20.023 1.00 14.17 270 PHE B CA 1
ATOM 4945 C C . PHE B 1 304 ? 3.544 35.880 -20.338 1.00 14.32 270 PHE B C 1
ATOM 4946 O O . PHE B 1 304 ? 3.618 35.401 -21.491 1.00 14.58 270 PHE B O 1
ATOM 4954 N N . MET B 1 305 ? 4.276 35.501 -19.318 1.00 12.73 271 MET B N 1
ATOM 4955 C CA . MET B 1 305 ? 5.137 34.315 -19.329 1.00 12.13 271 MET B CA 1
ATOM 4956 C C . MET B 1 305 ? 4.435 33.341 -18.430 1.00 12.05 271 MET B C 1
ATOM 4957 O O . MET B 1 305 ? 4.494 33.412 -17.193 1.00 12.77 271 MET B O 1
ATOM 4962 N N . LEU B 1 306 ? 3.704 32.393 -19.026 1.00 12.46 272 LEU B N 1
ATOM 4963 C CA . LEU B 1 306 ? 2.884 31.475 -18.261 1.00 12.96 272 LEU B CA 1
ATOM 4964 C C . LEU B 1 306 ? 3.713 30.410 -17.565 1.00 12.43 272 LEU B C 1
ATOM 4965 O O . LEU B 1 306 ? 4.865 30.159 -17.933 1.00 12.72 272 LEU B O 1
ATOM 4970 N N . TRP B 1 307 ? 3.131 29.791 -16.556 1.00 12.89 273 TRP B N 1
ATOM 4971 C CA . TRP B 1 307 ? 3.765 28.787 -15.697 1.00 12.63 273 TRP B CA 1
ATOM 4972 C C . TRP B 1 307 ? 2.882 27.556 -15.696 1.00 13.89 273 TRP B C 1
ATOM 4973 O O . TRP B 1 307 ? 1.719 27.663 -15.284 1.00 14.53 273 TRP B O 1
ATOM 4984 N N . ASP B 1 308 ? 3.366 26.394 -16.145 1.00 13.34 274 ASP B N 1
ATOM 4985 C CA . ASP B 1 308 ? 4.647 26.110 -16.757 1.00 13.22 274 ASP B CA 1
ATOM 4986 C C . ASP B 1 308 ? 4.500 24.809 -17.548 1.00 15.44 274 ASP B C 1
ATOM 4987 O O . ASP B 1 308 ? 3.402 24.267 -17.621 1.00 15.34 274 ASP B O 1
ATOM 4992 N N . TRP B 1 309 ? 5.596 24.376 -18.140 1.00 13.32 275 TRP B N 1
ATOM 4993 C CA . TRP B 1 309 ? 5.562 23.247 -19.100 1.00 14.33 275 TRP B CA 1
ATOM 4994 C C . TRP B 1 309 ? 6.789 22.404 -18.840 1.00 14.29 275 TRP B C 1
ATOM 4995 O O . TRP B 1 309 ? 7.920 22.942 -18.852 1.00 14.65 275 TRP B O 1
ATOM 5006 N N . PRO B 1 310 ? 6.642 21.104 -18.547 1.00 15.42 276 PRO B N 1
ATOM 5007 C CA . PRO B 1 310 ? 7.767 20.275 -18.142 1.00 14.91 276 PRO B CA 1
ATOM 5008 C C . PRO B 1 310 ? 8.610 19.787 -19.329 1.00 14.77 276 PRO B C 1
ATOM 5009 O O . PRO B 1 310 ? 8.075 19.643 -20.437 1.00 15.97 276 PRO B O 1
ATOM 5013 N N . ALA B 1 311 ? 9.881 19.499 -19.059 1.00 15.60 277 ALA B N 1
ATOM 5014 C CA . ALA B 1 311 ? 10.767 18.883 -20.076 1.00 16.38 277 ALA B CA 1
ATOM 5015 C C . ALA B 1 311 ? 10.229 17.504 -20.464 1.00 18.66 277 ALA B C 1
ATOM 5016 O O . ALA B 1 311 ? 10.314 17.185 -21.666 1.00 20.15 277 ALA B O 1
ATOM 5018 N N . LYS B 1 312 ? 9.745 16.730 -19.527 1.00 18.18 278 LYS B N 1
ATOM 5019 C CA . LYS B 1 312 ? 9.091 15.417 -19.798 1.00 19.43 278 LYS B CA 1
ATOM 5020 C C . LYS B 1 312 ? 7.589 15.616 -19.682 1.00 18.39 278 LYS B C 1
ATOM 5021 O O . LYS B 1 312 ? 7.058 15.728 -18.558 1.00 18.54 278 LYS B O 1
ATOM 5027 N N . LEU B 1 313 ? 6.939 15.613 -20.820 1.00 18.96 279 LEU B N 1
ATOM 5028 C CA . LEU B 1 313 ? 5.497 15.914 -20.924 1.00 18.65 279 LEU B CA 1
ATOM 5029 C C . LEU B 1 313 ? 4.687 14.628 -20.840 1.00 20.97 279 LEU B C 1
ATOM 5030 O O . LEU B 1 313 ? 5.072 13.622 -21.497 1.00 24.11 279 LEU B O 1
ATOM 5035 N N . TYR B 1 314 ? 3.626 14.653 -20.066 1.00 19.53 280 TYR B N 1
ATOM 5036 C CA . TYR B 1 314 ? 2.687 13.506 -19.931 1.00 20.29 280 TYR B CA 1
ATOM 5037 C C . TYR B 1 314 ? 2.021 13.268 -21.286 1.00 20.97 280 TYR B C 1
ATOM 5038 O O . TYR B 1 314 ? 1.992 14.079 -22.196 1.00 20.86 280 TYR B O 1
ATOM 5047 N N . ARG B 1 315 ? 1.499 12.049 -21.435 1.00 24.86 281 ARG B N 1
ATOM 5048 C CA . ARG B 1 315 ? 0.734 11.656 -22.628 1.00 26.54 281 ARG B CA 1
ATOM 5049 C C . ARG B 1 315 ? -0.564 12.450 -22.676 1.00 22.47 281 ARG B C 1
ATOM 5050 O O . ARG B 1 315 ? -1.199 12.660 -21.635 1.00 23.68 281 ARG B O 1
ATOM 5058 N N . LEU B 1 316 ? -1.013 12.761 -23.879 1.00 23.07 282 LEU B N 1
ATOM 5059 C CA . LEU B 1 316 ? -2.282 13.460 -24.088 1.00 23.84 282 LEU B CA 1
ATOM 5060 C C . LEU B 1 316 ? -3.423 12.694 -23.419 1.00 24.70 282 LEU B C 1
ATOM 5061 O O . LEU B 1 316 ? -4.263 13.325 -22.793 1.00 23.88 282 LEU B O 1
ATOM 5066 N N . GLU B 1 317 ? -3.428 11.362 -23.520 1.00 28.22 283 GLU B N 1
ATOM 5067 C CA . GLU B 1 317 ? -4.518 10.531 -22.954 1.00 31.57 283 GLU B CA 1
ATOM 5068 C C . GLU B 1 317 ? -4.532 10.628 -21.422 1.00 29.45 283 GLU B C 1
ATOM 5069 O O . GLU B 1 317 ? -5.582 10.326 -20.843 1.00 29.09 283 GLU B O 1
ATOM 5075 N N . ASP B 1 318 ? -3.461 11.139 -20.778 1.00 24.54 284 ASP B N 1
ATOM 5076 C CA . ASP B 1 318 ? -3.359 11.224 -19.304 1.00 24.12 284 ASP B CA 1
ATOM 5077 C C . ASP B 1 318 ? -3.697 12.657 -18.838 1.00 22.06 284 ASP B C 1
ATOM 5078 O O . ASP B 1 318 ? -3.743 12.892 -17.628 1.00 22.89 284 ASP B O 1
ATOM 5083 N N . ALA B 1 319 ? -3.960 13.577 -19.758 1.00 22.13 285 ALA B N 1
ATOM 5084 C CA . ALA B 1 319 ? -4.096 15.007 -19.408 1.00 22.74 285 ALA B CA 1
ATOM 5085 C C . ALA B 1 319 ? -5.296 15.265 -18.497 1.00 25.12 285 ALA B C 1
ATOM 5086 O O . ALA B 1 319 ? -5.175 16.021 -17.508 1.00 23.74 285 ALA B O 1
ATOM 5088 N N . SER B 1 320 ? -6.423 14.581 -18.750 1.00 24.95 286 SER B N 1
ATOM 5089 C CA . SER B 1 320 ? -7.674 14.829 -18.002 1.00 26.56 286 SER B CA 1
ATOM 5090 C C . SER B 1 320 ? -7.538 14.389 -16.538 1.00 25.39 286 SER B C 1
ATOM 5091 O O . SER B 1 320 ? -8.410 14.764 -15.744 1.00 28.95 286 SER B O 1
ATOM 5094 N N . GLU B 1 321 ? -6.509 13.625 -16.187 1.00 23.73 287 GLU B N 1
ATOM 5095 C CA . GLU B 1 321 ? -6.261 13.166 -14.798 1.00 27.00 287 GLU B CA 1
ATOM 5096 C C . GLU B 1 321 ? -4.964 13.777 -14.249 1.00 27.27 287 GLU B C 1
ATOM 5097 O O . GLU B 1 321 ? -4.519 13.368 -13.168 1.00 24.71 287 GLU B O 1
ATOM 5103 N N . ASN B 1 322 ? -4.413 14.802 -14.923 1.00 23.81 288 ASN B N 1
ATOM 5104 C CA . ASN B 1 322 ? -3.122 15.420 -14.510 1.00 21.92 288 ASN B CA 1
ATOM 5105 C C . ASN B 1 322 ? -3.416 16.681 -13.672 1.00 18.96 288 ASN B C 1
ATOM 5106 O O . ASN B 1 322 ? -4.298 17.433 -14.061 1.00 20.85 288 ASN B O 1
ATOM 5111 N N . ASP B 1 323 ? -2.730 16.849 -12.553 1.00 19.27 289 ASP B N 1
ATOM 5112 C CA . ASP B 1 323 ? -3.018 17.918 -11.569 1.00 20.27 289 ASP B CA 1
ATOM 5113 C C . ASP B 1 323 ? -2.029 19.082 -11.691 1.00 21.45 289 ASP B C 1
ATOM 5114 O O . ASP B 1 323 ? -2.052 19.925 -10.827 1.00 21.58 289 ASP B O 1
ATOM 5119 N N . ASP B 1 324 ? -1.217 19.138 -12.739 1.00 19.57 290 ASP B N 1
ATOM 5120 C CA . ASP B 1 324 ? -0.108 20.129 -12.790 1.00 18.22 290 ASP B CA 1
ATOM 5121 C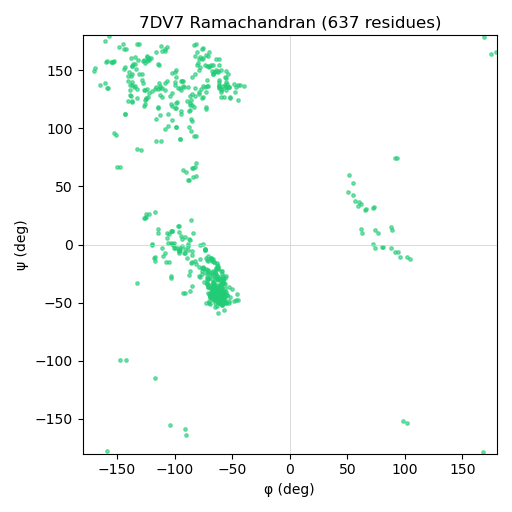 C . ASP B 1 324 ? -0.616 21.481 -13.283 1.00 17.38 290 ASP B C 1
ATOM 5122 O O . ASP B 1 324 ? -1.735 21.621 -13.817 1.00 17.20 290 ASP B O 1
ATOM 5127 N N . TYR B 1 325 ? 0.281 22.477 -13.191 1.00 16.65 291 TYR B N 1
ATOM 5128 C CA . TYR B 1 325 ? 0.101 23.792 -13.834 1.00 16.53 291 TYR B CA 1
ATOM 5129 C C . TYR B 1 325 ? -0.013 23.645 -15.354 1.00 15.99 291 TYR B C 1
ATOM 5130 O O . TYR B 1 325 ? -0.693 24.420 -16.016 1.00 15.90 291 TYR B O 1
ATOM 5139 N N . CYS B 1 326 ? 0.631 22.626 -15.924 1.00 15.29 292 CYS B N 1
ATOM 5140 C CA . CYS B 1 326 ? 0.668 22.484 -17.387 1.00 15.86 292 CYS B CA 1
ATOM 5141 C C . CYS B 1 326 ? -0.752 22.472 -17.961 1.00 16.10 292 CYS B C 1
ATOM 5142 O O . CYS B 1 326 ? -1.649 21.837 -17.366 1.00 17.15 292 CYS B O 1
ATOM 5145 N N . VAL B 1 327 ? -0.934 23.131 -19.077 1.00 15.51 293 VAL B N 1
ATOM 5146 C CA . VAL B 1 327 ? -2.262 23.213 -19.755 1.00 15.59 293 VAL B CA 1
ATOM 5147 C C . VAL B 1 327 ? -2.366 22.198 -20.891 1.00 15.81 293 VAL B C 1
ATOM 5148 O O . VAL B 1 327 ? -3.465 22.111 -21.470 1.00 16.39 293 VAL B O 1
ATOM 5152 N N . TYR B 1 328 ? -1.323 21.439 -21.191 1.00 15.68 294 TYR B N 1
ATOM 5153 C CA . TYR B 1 328 ? -1.372 20.531 -22.364 1.00 17.17 294 TYR B CA 1
ATOM 5154 C C . TYR B 1 328 ? -2.525 19.538 -22.174 1.00 16.89 294 TYR B C 1
ATOM 5155 O O . TYR B 1 328 ? -2.645 18.888 -21.139 1.00 17.10 294 TYR B O 1
ATOM 5164 N N . GLY B 1 329 ? -3.325 19.419 -23.222 1.00 17.36 295 GLY B N 1
ATOM 5165 C CA . GLY B 1 329 ? -4.444 18.474 -23.227 1.00 17.29 295 GLY B CA 1
ATOM 5166 C C . GLY B 1 329 ? -5.620 18.907 -22.388 1.00 19.25 295 GLY B C 1
ATOM 5167 O O . GLY B 1 329 ? -6.540 18.083 -22.196 1.00 22.24 295 GLY B O 1
ATOM 5168 N N . LYS B 1 330 ? -5.646 20.151 -21.950 1.00 16.68 296 LYS B N 1
ATOM 5169 C CA . LYS B 1 330 ? -6.695 20.658 -21.049 1.00 17.00 296 LYS B CA 1
ATOM 5170 C C . LYS B 1 330 ? -7.405 21.834 -21.669 1.00 15.82 296 LYS B C 1
ATOM 5171 O O . LYS B 1 330 ? -6.904 22.532 -22.542 1.00 16.50 296 LYS B O 1
ATOM 5177 N N . PRO B 1 331 ? -8.632 22.142 -21.206 1.00 17.54 297 PRO B N 1
ATOM 5178 C CA . PRO B 1 331 ? -9.402 23.219 -21.791 1.00 16.21 297 PRO B CA 1
ATOM 5179 C C . PRO B 1 331 ? -8.737 24.601 -21.740 1.00 16.53 297 PRO B C 1
ATOM 5180 O O . PRO B 1 331 ? -8.826 25.360 -22.678 1.00 16.88 297 PRO B O 1
ATOM 5184 N N . ALA B 1 332 ? -7.966 24.837 -20.682 1.00 16.75 298 ALA B N 1
ATOM 5185 C CA . ALA B 1 332 ? -7.260 26.125 -20.570 1.00 16.19 298 ALA B CA 1
ATOM 5186 C C . ALA B 1 332 ? -6.342 26.336 -21.788 1.00 15.72 298 ALA B C 1
ATOM 5187 O O . ALA B 1 332 ? -6.076 27.450 -22.160 1.00 15.05 298 ALA B O 1
ATOM 5189 N N . ALA B 1 333 ? -5.772 25.294 -22.386 1.00 14.94 299 ALA B N 1
ATOM 5190 C CA . ALA B 1 333 ? -4.851 25.460 -23.519 1.00 14.07 299 ALA B CA 1
ATOM 5191 C C . ALA B 1 333 ? -5.544 26.172 -24.679 1.00 14.13 299 ALA B C 1
ATOM 5192 O O . ALA B 1 333 ? -4.946 26.971 -25.393 1.00 15.14 299 ALA B O 1
ATOM 5194 N N . GLU B 1 334 ? -6.837 25.886 -24.864 1.00 14.22 300 GLU B N 1
ATOM 5195 C CA . GLU B 1 334 ? -7.586 26.505 -25.971 1.00 14.64 300 GLU B CA 1
ATOM 5196 C C . GLU B 1 334 ? -7.914 27.971 -25.691 1.00 14.42 300 GLU B C 1
ATOM 5197 O O . GLU B 1 334 ? -7.945 28.778 -26.605 1.00 15.68 300 GLU B O 1
ATOM 5203 N N . VAL B 1 335 ? -8.134 28.311 -24.407 1.00 14.70 301 VAL B N 1
ATOM 5204 C CA . VAL B 1 335 ? -8.279 29.722 -23.974 1.00 14.40 301 VAL B CA 1
ATOM 5205 C C . VAL B 1 335 ? -6.970 30.460 -24.279 1.00 14.93 301 VAL B C 1
ATOM 5206 O O . VAL B 1 335 ? -7.011 31.545 -24.848 1.00 15.11 301 VAL B O 1
ATOM 5210 N N . ILE B 1 336 ? -5.839 29.846 -23.967 1.00 13.78 302 ILE B N 1
ATOM 5211 C CA . ILE B 1 336 ? -4.513 30.474 -24.204 1.00 14.40 302 ILE B CA 1
ATOM 5212 C C . ILE B 1 336 ? -4.305 30.653 -25.708 1.00 15.30 302 ILE B C 1
ATOM 5213 O O . ILE B 1 336 ? -3.904 31.730 -26.151 1.00 14.87 302 ILE B O 1
ATOM 5218 N N . LYS B 1 337 ? -4.507 29.611 -26.504 1.00 14.70 303 LYS B N 1
ATOM 5219 C CA . LYS B 1 337 ? -4.257 29.707 -27.957 1.00 14.77 303 LYS B CA 1
ATOM 5220 C C . LYS B 1 337 ? -5.156 30.781 -28.566 1.00 15.33 303 LYS B C 1
ATOM 5221 O O . LYS B 1 337 ? -4.683 31.549 -29.397 1.00 15.21 303 LYS B O 1
ATOM 5227 N N . SER B 1 338 ? -6.440 30.793 -28.226 1.00 14.02 304 SER B N 1
ATOM 5228 C CA . SER B 1 338 ? -7.351 31.782 -28.807 1.00 15.81 304 SER B CA 1
ATOM 5229 C C . SER B 1 338 ? -6.990 33.195 -28.355 1.00 15.40 304 SER B C 1
ATOM 5230 O O . SER B 1 338 ? -7.035 34.060 -29.170 1.00 18.72 304 SER B O 1
ATOM 5233 N N . PHE B 1 339 ? -6.460 33.367 -27.134 1.00 15.26 305 PHE B N 1
ATOM 5234 C CA . PHE B 1 339 ? -5.982 34.698 -26.712 1.00 16.26 305 PHE B CA 1
ATOM 5235 C C . PHE B 1 339 ? -4.740 35.100 -27.493 1.00 16.41 305 PHE B C 1
ATOM 5236 O O . PHE B 1 339 ? -4.688 36.200 -28.048 1.00 17.30 305 PHE B O 1
ATOM 5244 N N . PHE B 1 340 ? -3.728 34.256 -27.557 1.00 14.55 306 PHE B N 1
ATOM 5245 C CA . PHE B 1 340 ? -2.447 34.615 -28.197 1.00 17.51 306 PHE B CA 1
ATOM 5246 C C . PHE B 1 340 ? -2.591 34.803 -29.712 1.00 22.62 306 PHE B C 1
ATOM 5247 O O . PHE B 1 340 ? -1.743 35.500 -30.318 1.00 22.62 306 PHE B O 1
ATOM 5255 N N . THR B 1 341 ? -3.563 34.159 -30.357 1.00 18.77 307 THR B N 1
ATOM 5256 C CA . THR B 1 341 ? -3.752 34.296 -31.827 1.00 20.10 307 THR B CA 1
ATOM 5257 C C . THR B 1 341 ? -4.785 35.361 -32.153 1.00 25.03 307 THR B C 1
ATOM 5258 O O . THR B 1 341 ? -4.998 35.549 -33.402 1.00 24.94 307 THR B O 1
ATOM 5262 N N . SER B 1 342 ? -5.425 35.986 -31.162 1.00 20.46 308 SER B N 1
ATOM 5263 C CA . SER B 1 342 ? -6.465 37.031 -31.339 1.00 24.88 308 SER B CA 1
ATOM 5264 C C . SER B 1 342 ? -5.818 38.335 -31.827 1.00 28.81 308 SER B C 1
ATOM 5265 O O . SER B 1 342 ? -4.612 38.487 -31.639 1.00 28.49 308 SER B O 1
ATOM 5268 N N . ASN B 1 343 ? -6.515 39.015 -32.725 1.00 37.71 309 ASN B N 1
ATOM 5269 C CA . ASN B 1 343 ? -5.925 40.173 -33.437 1.00 40.67 309 ASN B CA 1
ATOM 5270 C C . ASN B 1 343 ? -5.506 41.279 -32.466 1.00 40.83 309 ASN B C 1
ATOM 5271 O O . ASN B 1 343 ? -4.412 41.787 -32.674 1.00 51.69 309 ASN B O 1
ATOM 5276 N N . LYS B 1 344 ? -6.335 41.574 -31.469 1.00 34.71 310 LYS B N 1
ATOM 5277 C CA . LYS B 1 344 ? -6.091 42.559 -30.390 1.00 45.44 310 LYS B CA 1
ATOM 5278 C C . LYS B 1 344 ? -4.752 42.267 -29.703 1.00 45.18 310 LYS B C 1
ATOM 5279 O O . LYS B 1 344 ? -4.059 43.193 -29.340 1.00 44.84 310 LYS B O 1
ATOM 5285 N N . ILE B 1 345 ? -4.399 40.998 -29.545 1.00 35.34 311 ILE B N 1
ATOM 5286 C CA . ILE B 1 345 ? -3.095 40.650 -28.918 1.00 29.46 311 ILE B CA 1
ATOM 5287 C C . ILE B 1 345 ? -2.039 40.513 -30.009 1.00 34.03 311 ILE B C 1
ATOM 5288 O O . ILE B 1 345 ? -0.931 40.955 -29.818 1.00 34.57 311 ILE B O 1
ATOM 5293 N N . ALA B 1 346 ? -2.399 39.888 -31.121 1.00 40.00 312 ALA B N 1
ATOM 5294 C CA . ALA B 1 346 ? -1.421 39.648 -32.202 1.00 44.48 312 ALA B CA 1
ATOM 5295 C C . ALA B 1 346 ? -0.909 40.966 -32.809 1.00 41.56 312 ALA B C 1
ATOM 5296 O O . ALA B 1 346 ? 0.189 40.932 -33.323 1.00 52.60 312 ALA B O 1
ATOM 5298 N N . LYS B 1 347 ? -1.645 42.067 -32.659 1.00 40.35 313 LYS B N 1
ATOM 5299 C CA . LYS B 1 347 ? -1.248 43.421 -33.153 1.00 48.58 313 LYS B CA 1
ATOM 5300 C C . LYS B 1 347 ? -0.225 44.098 -32.223 1.00 46.68 313 LYS B C 1
ATOM 5301 O O . LYS B 1 347 ? 0.439 45.038 -32.645 1.00 45.91 313 LYS B O 1
ATOM 5307 N N . ARG B 1 348 ? -0.122 43.654 -30.979 1.00 37.13 314 ARG B N 1
ATOM 5308 C CA . ARG B 1 348 ? 0.818 44.244 -29.996 1.00 31.14 314 ARG B CA 1
ATOM 5309 C C . ARG B 1 348 ? 2.243 43.763 -30.325 1.00 34.08 314 ARG B C 1
ATOM 5310 O O . ARG B 1 348 ? 3.107 44.477 -29.794 1.00 35.70 314 ARG B O 1
#

Foldseek 3Di:
DAQFLAAEEAPQAFQVLLVDPQLLVQLLLVCLLVGQAYEDEYEWEDAALFGQATHACDPRHHHLVSVLVVLVSQVVSNHAYEYHYEYDHNVRDDLLSNADDPDDDVVGDDPVSNLVNLLVVQLVVLLSCQVSVHQEYASYAQNNRCLVVQVSVLVSLVSSVVRHVHFYEYEHEPPCLQPRPNRVSGQEYEYAPLAAQPCQQVVLVVVVVSLVVVVGAYEYLEYFAWQAPRRRRGRVCQPPRPQHGHLVSRQSSLVVNCVRDAQPPSYRYHHYDHTYSRHDDLVCQRRGGGRDCRNGPNSVVSSCRCVDPRNVVD/DWQDFAFTPPQQAPAQFLAAEEAPQAFQVLLVDPLLLVQLLLVCLLVGQAYEDEYEWEDAALFGQATHACDPRHHHLVSVLVVLVSCVVSNHAYEYHYEYDHNVRDGLLSNADDPDDDVVGDDPVSNLVNLLVVQLVVLLSCQVSVHQEYASYAQNNRCQVVQVSVLVSLVSSVVRHRHFYEYEHEPPCQQPRPNRSSGQEYEYAPLAAPPCQQVVLVVVVVSSVVRRHAYEYLEYFAWQAPRRRRGRVCQPPRPQHGHLVSRLSSLLSNCVRQAQPPSYRYHHYDHTHSNHDDLVCQRRHGGRDCRNGPNSVVSSCRSVPCSRVVD

InterPro domains:
  IPR017853 Glycoside hydrolase superfamily [SSF51445] (65-275)
  IPR055151 Glycoside Hydrolase Family 113 [PF22612] (7-296)

Sequence (641 aa):
MDYIKGMTWGWIGNSEDWRSNEAERSMEEMTNLAINWTAIAFQGLQETAHSPDITFAEPPMVTDENVRWAIAKAKSLGLSVILKPIVNVRDGTWRAHINFFDKDVPCEPTWSQWFKSYESFMLHYAKLAEDTGCEMLCIGCEMVQTERREKEWRDLIQKVRQVYSGIITYNCDKYQEDEVTWWDAVDVMSSSGYYPIGSWEHHESRIKKIVESWQKPFFFMEAGCPSRLESGSVPNDWNKNRGQIDMDEQRVFYEEMFKFFHGQKWFYGFMLWDWPAKLYRLEDASENDDYCVYGKPAAEVIKSFFTSNKIAKRHHSSGLVPRGSHMMDYIKGMTWGWIGNSEDWRSNEAERSMEEMTNLAINWTAIAFQGLQETAHSPDITFAEPPMVTDENVRWAIAKAKSLGLSVILKPIVNVRDGTWRAHINFFDKDVPCEPTWSQWFKSYESFMLHYAKLAEDTGCEMLCIGCEMVQTERREKEWRDLIQKVRQVYSGIITYNCDKYQEDEVTWWDAVDVMSSSGYYPIGSWEHHESRIKKIVESWQKPFFFMEAGCPSRLESGSVPNDWNKNRGQIDMDEQRVFYEEMFKFFHGQKWFYGFMLWDWPAKLYRLEDASENDDYCVYGKPAAEVIKSFFTSNKIAKR

Solvent-accessible surface area: 24280 Å² total; per-residue (Å²): 86,74,12,0,34,0,0,0,0,2,55,81,1,39,7,110,47,6,155,24,118,68,0,73,138,1,0,72,59,0,37,90,2,34,14,50,5,0,0,0,0,0,16,0,16,1,98,53,3,22,19,31,103,14,39,45,37,93,128,70,3,0,60,48,136,12,0,104,78,0,1,58,31,0,63,85,55,64,8,24,0,0,0,0,1,2,3,20,9,117,90,63,39,69,27,0,16,0,4,0,7,80,77,92,3,98,52,25,36,19,0,72,90,0,8,154,18,2,24,61,0,0,28,54,1,0,100,10,0,69,96,28,42,6,60,0,0,1,0,1,2,13,1,16,9,0,14,93,53,58,155,33,0,78,44,0,7,109,79,0,95,135,45,4,99,22,53,0,0,0,0,0,1,2,21,6,0,83,78,2,85,0,0,78,18,1,50,3,0,0,0,0,0,9,0,32,62,68,20,0,113,114,7,34,45,53,0,80,141,15,2,69,87,75,143,41,35,0,0,0,0,8,0,0,0,0,0,3,72,96,0,0,60,36,0,32,50,145,86,46,40,118,55,81,51,38,34,74,33,0,67,48,0,0,70,28,0,12,142,44,0,57,22,33,178,23,0,42,0,0,0,0,21,17,4,33,5,86,39,37,172,107,142,66,2,68,132,23,21,54,18,1,0,35,36,6,59,0,3,100,26,0,61,68,10,1,90,22,121,84,1,64,154,90,180,48,83,35,27,90,86,3,90,61,97,14,112,38,64,10,0,30,0,0,0,0,2,56,81,2,40,9,110,46,5,156,28,116,72,0,71,139,1,0,70,58,0,38,90,3,31,14,50,5,0,0,0,0,0,17,0,15,2,94,56,3,20,24,26,104,14,44,45,37,93,131,74,5,1,60,49,135,12,0,104,80,0,1,59,33,0,64,86,54,63,8,26,0,0,0,0,1,2,2,21,9,126,89,62,38,67,27,0,16,0,3,1,6,80,78,91,4,98,53,23,38,17,1,70,90,0,8,152,18,2,23,61,0,0,45,61,1,0,108,9,0,66,69,27,41,6,58,0,0,1,0,2,2,13,1,15,10,0,10,94,54,59,153,34,0,78,56,0,6,95,71,0,26,130,54,2,57,10,6,0,0,0,0,0,1,3,21,5,0,82,80,2,77,0,0,63,20,1,0,0,0,0,0,0,0,10,0,32,63,69,20,0,113,113,7,33,49,55,0,80,145,16,2,83,86,72,89,5,0,0,0,0,0,8,0,0,0,0,0,5,76,93,0,0,59,36,1,31,52,153,80,50,42,119,55,83,53,39,34,79,33,0,71,48,0,0,67,28,0,13,143,44,0,58,22,33,177,20,0,24,0,0,0,0,22,17,2,33,3,77,38,39,172,110,136,73,2,66,131,23,28,61,17,1,0,36,39,6,57,0,3,102,26,0,58,71,14,1,87,30,111,95,2,53,146,78

Nearest PDB structures (foldseek):
  7dv7-assembly1_A  TM=1.003E+00  e=8.223E-71  Bacillus sp. N16-5
  7dvj-assembly1_A  TM=1.003E+00  e=4.630E-70  Bacillus sp. N16-5
  7dwa-assembly1_A  TM=1.002E+00  e=1.322E-69  Bacillus sp. N16-5
  5yli-assembly2_A  TM=9.810E-01  e=1.221E-45  Amphibacillus xylanus NBRC 15112
  5ylh-assembly2_B  TM=9.797E-01  e=4.464E-45  Amphibacillus xylanus NBRC 15112

Secondary structure (DSSP, 8-state):
-PPEEEEEESTT--HHHHHSHHHHHHHHHHGGG--SEEEEEEEEEESSTT--PPB-SSTTSPPHHHHHHHHHHHHHTT-EEEEEEEEEETT---GGG----SS--TTS--HHHHHHHHHHHHHHHHHHHHHHT-SEEEEEES-GGGTT-HHHHHHHHHHHHHH--SEEEEEE-TT-TTT-TTGGGSSEEEEE--PPTT-HHHHHHHHHHHHHHHTS-EEEEE----SBTTGGGSTT-TTTTTT-B-HHHHHHHHHHHHHHSSS-TTEEEEEEEEE-SSPPPGGGGGG--SS--TTSHHHHHHHHHHTSHHHHT-/----SSS--GGG--PPEEEEEESTT-BHHHHHSHHHHHHHHHHGGG--SEEEEEEEEEESSTT--PPB-SSTTBPPHHHHHHHHHHHHHTT-EEEEEEEEEETT---GGG----SS--TTS--HHHHHHHHHHHHHHHHHHHHHHT-SEEEEEES-GGGTT-HHHHHHHHHHHHHH--SEEEEEE-TT-TTT-TTGGGSSEEEEE--PPTT-HHHHHHHHHHHHHHHTS-EEEEE----SBTTGGGSTT-TTTTTT-B-HHHHHHHHHHHHHHSSS-TTEEEEEEEEE-SSPPPGGGGGG--SS--TTSHHHHHHHHHHTSHHHHT-

Radius of gyration: 29.06 Å; Cα contacts (8 Å, |Δi|>4): 1347; chains: 2; bounding box: 53×46×83 Å

B-factor: mean 21.72, std 10.08, range [11.16, 89.36]

Organism: NCBI:txid122631